Protein AF-A0A847TAH7-F1 (afdb_monomer_lite)

Foldseek 3Di:
DPLAAPVVLLVVLVVLLVVLQVVLVVLLVVLQVLLVVDDPVLQVVLQVVVQCLQQPQVCCLQPNPDHDDLVVSLVVLVVSSSNNHALQPHDLAQPDGGHLLNLLQSLQVDPDLVVNVSSLVVSSSNVSRVHLQQRRFHDDDPGTDGNLLLLLLQLQQAQDDDSRHRPDPSSNVSSLSSNSNPDAAPVVCVVRHDDDQSLLSSPLSNLVVNYDCPVVVSVSSSSLSNCQLSQGANADPPCCVPPSHHLLSVLVSCLVVLDLNSCSSRFGADDPSRVSNVVSVLVVLADPSLVSNLVSLVPDPSSLQSLLVNQQPEHGPSLVSCLVHPVVVLLVCQLVQSLSNCNSCLRYPLASQQCRADPVRDGSLRSNVPDPRGDPVSNVSNVVSPNDHPPDDD

Sequence (394 aa):
MKKNFPIATLISARQELEASQRTLKSDKAAWTAVRKTLNDATRKVLDEQVNLLFARDICAYFWSAQKPDLDQVMMSLRQLYQQGASARSLNNYELGEFNLAMVVKSMMDIEDRQVLALTLELVQLTIIADADVYSQKAYMGNGGSVCLELACVGLGWGLREGDTCATTQEQYMACYQVFLWLIEKPEVMAAKYHNLDPFALFFGLHATGYGNYEVVAPIHDKVTCTMISLGFLPFSTSYPESEWSDMGSVSSFLGRTKDEKWINLLFPNEHPLLMRYLQAWEKAMIPAPLNILLNNFSASNTGRKIFKASFSPGPHWLIAGMIRHIPGMLFSLVTRNEKQLLAPFLKNYKRQLSILQNEKGQSLLQYAQHTRGVKADTIQLLREANIPFPAYGQ

Radius of gyration: 25.98 Å; chains: 1; bounding box: 60×45×81 Å

pLDDT: mean 90.03, std 9.84, range [33.5, 98.38]

Structure (mmCIF, N/CA/C/O backbone):
data_AF-A0A847TAH7-F1
#
_entry.id   AF-A0A847TAH7-F1
#
loop_
_atom_site.group_PDB
_atom_site.id
_atom_site.type_symbol
_atom_site.label_atom_id
_atom_site.label_alt_id
_atom_site.label_comp_id
_atom_site.label_asym_id
_atom_site.label_entity_id
_atom_site.label_seq_id
_atom_site.pdbx_PDB_ins_code
_atom_site.Cartn_x
_atom_site.Cartn_y
_atom_site.Cartn_z
_atom_site.occupancy
_atom_site.B_iso_or_equiv
_atom_site.auth_seq_id
_atom_site.auth_comp_id
_atom_site.auth_asym_id
_atom_site.auth_atom_id
_atom_site.pdbx_PDB_model_num
ATOM 1 N N . MET A 1 1 ? -28.282 -5.687 5.709 1.00 37.34 1 MET A N 1
ATOM 2 C CA . MET A 1 1 ? -27.269 -6.628 5.172 1.00 37.34 1 MET A CA 1
ATOM 3 C C . MET A 1 1 ? -26.093 -6.669 6.133 1.00 37.34 1 MET A C 1
ATOM 5 O O . MET A 1 1 ? -25.649 -5.600 6.530 1.00 37.34 1 MET A O 1
ATOM 9 N N . LYS A 1 2 ? -25.605 -7.852 6.537 1.00 44.84 2 LYS A N 1
ATOM 10 C CA . LYS A 1 2 ? -24.320 -7.960 7.252 1.00 44.84 2 LYS A CA 1
ATOM 11 C C . LYS A 1 2 ? -23.227 -7.477 6.293 1.00 44.84 2 LYS A C 1
ATOM 13 O O . LYS A 1 2 ? -22.981 -8.141 5.290 1.00 44.84 2 LYS A O 1
ATOM 18 N N . LYS A 1 3 ? -22.649 -6.299 6.539 1.00 58.53 3 LYS A N 1
ATOM 19 C CA . LYS A 1 3 ? -21.512 -5.799 5.759 1.00 58.53 3 LYS A CA 1
ATOM 20 C C . LYS A 1 3 ? -20.280 -6.596 6.195 1.00 58.53 3 LYS A C 1
ATOM 22 O O . LYS A 1 3 ? -19.676 -6.293 7.211 1.00 58.53 3 LYS A O 1
ATOM 27 N N . ASN A 1 4 ? -19.988 -7.680 5.485 1.00 79.81 4 ASN A N 1
ATOM 28 C CA . ASN A 1 4 ? -18.802 -8.501 5.718 1.00 79.81 4 ASN A CA 1
ATOM 29 C C . ASN A 1 4 ? -17.626 -7.964 4.890 1.00 79.81 4 ASN A C 1
ATOM 31 O O . ASN A 1 4 ? -17.831 -7.275 3.891 1.00 79.81 4 ASN A O 1
ATOM 35 N N . PHE A 1 5 ? -16.404 -8.318 5.286 1.00 89.06 5 PHE A N 1
ATOM 36 C CA . PHE A 1 5 ? -15.198 -8.055 4.503 1.00 89.06 5 PHE A CA 1
ATOM 37 C C . PHE A 1 5 ? -15.350 -8.568 3.048 1.00 89.06 5 PHE A C 1
ATOM 39 O O . PHE A 1 5 ? -15.899 -9.661 2.851 1.00 89.06 5 PHE A O 1
ATOM 46 N N . PRO A 1 6 ? -14.879 -7.829 2.022 1.00 92.31 6 PRO A N 1
ATOM 47 C CA . PRO A 1 6 ? -15.105 -8.163 0.615 1.00 92.31 6 PRO A CA 1
ATOM 48 C C . PRO A 1 6 ? -14.183 -9.296 0.125 1.00 92.31 6 PRO A C 1
ATOM 50 O O . PRO A 1 6 ? -13.215 -9.079 -0.602 1.00 92.31 6 PRO A O 1
ATOM 53 N N . ILE A 1 7 ? -14.502 -10.540 0.497 1.00 94.25 7 ILE A N 1
ATOM 54 C CA . ILE A 1 7 ? -13.696 -11.728 0.156 1.00 94.25 7 ILE A CA 1
ATOM 55 C C . ILE A 1 7 ? -13.512 -11.906 -1.359 1.00 94.25 7 ILE A C 1
ATOM 57 O O . ILE A 1 7 ? -12.423 -12.268 -1.797 1.00 94.25 7 ILE A O 1
ATOM 61 N N . ALA A 1 8 ? -14.532 -11.617 -2.171 1.00 94.38 8 ALA A N 1
ATOM 62 C CA . ALA A 1 8 ? -14.416 -11.707 -3.628 1.00 94.38 8 ALA A CA 1
ATOM 63 C C . ALA A 1 8 ? -13.366 -10.724 -4.182 1.00 94.38 8 ALA A C 1
ATOM 65 O O . ALA A 1 8 ? -12.511 -11.119 -4.974 1.00 94.38 8 ALA A O 1
ATOM 66 N N . THR A 1 9 ? -13.373 -9.473 -3.706 1.00 95.25 9 THR A N 1
ATOM 67 C CA . THR A 1 9 ? -12.377 -8.458 -4.083 1.00 95.25 9 THR A CA 1
ATOM 68 C C . THR A 1 9 ? -10.976 -8.863 -3.636 1.00 95.25 9 THR A C 1
ATOM 70 O O . THR A 1 9 ? -10.032 -8.710 -4.404 1.00 95.25 9 THR A O 1
ATOM 73 N N . LEU A 1 10 ? -10.835 -9.444 -2.440 1.00 96.50 10 LEU A N 1
ATOM 74 C CA . LEU A 1 10 ? -9.561 -9.979 -1.949 1.00 96.50 10 LEU A CA 1
ATOM 75 C C . LEU A 1 10 ? -8.995 -11.071 -2.856 1.00 96.50 10 LEU A C 1
ATOM 77 O O . LEU A 1 10 ? -7.807 -11.049 -3.169 1.00 96.50 10 LEU A O 1
ATOM 81 N N . ILE A 1 11 ? -9.835 -12.017 -3.277 1.00 97.19 11 ILE A N 1
ATOM 82 C CA . ILE A 1 11 ? -9.421 -13.101 -4.173 1.00 97.19 11 ILE A CA 1
ATOM 83 C C . ILE A 1 11 ? -8.990 -12.530 -5.529 1.00 97.19 11 ILE A C 1
ATOM 85 O O . ILE A 1 11 ? -7.901 -12.866 -5.989 1.00 97.19 11 ILE A O 1
ATOM 89 N N . SER A 1 12 ? -9.788 -11.633 -6.121 1.00 97.38 12 SER A N 1
ATOM 90 C CA . SER A 1 12 ? -9.458 -10.973 -7.396 1.00 97.38 12 SER A CA 1
ATOM 91 C C . SER A 1 12 ? -8.136 -10.212 -7.310 1.00 97.38 12 SER A C 1
ATOM 93 O O . SER A 1 12 ? -7.239 -10.435 -8.116 1.00 97.38 12 SER A O 1
ATOM 95 N N . ALA A 1 13 ? -7.973 -9.373 -6.283 1.00 97.19 13 ALA A N 1
ATOM 96 C CA . ALA A 1 13 ? -6.769 -8.575 -6.073 1.00 97.19 13 ALA A CA 1
ATOM 97 C C . ALA A 1 13 ? -5.516 -9.453 -5.921 1.00 97.19 13 ALA A C 1
ATOM 99 O O . ALA A 1 13 ? -4.467 -9.162 -6.494 1.00 97.19 13 ALA A O 1
ATOM 100 N N . ARG A 1 14 ? -5.634 -10.574 -5.199 1.00 96.75 14 ARG A N 1
ATOM 101 C CA . ARG A 1 14 ? -4.544 -11.541 -5.050 1.00 96.75 14 ARG A CA 1
ATOM 102 C C . ARG A 1 14 ? -4.190 -12.222 -6.374 1.00 96.75 14 ARG A C 1
ATOM 104 O O . ARG A 1 14 ? -3.009 -12.378 -6.667 1.00 96.75 14 ARG A O 1
ATOM 111 N N . GLN A 1 15 ? -5.184 -12.630 -7.160 1.00 97.75 15 GLN A N 1
ATOM 112 C CA . GLN A 1 15 ? -4.960 -13.254 -8.467 1.00 97.75 15 GLN A CA 1
ATOM 113 C C . GLN A 1 15 ? -4.294 -12.285 -9.449 1.00 97.75 15 GLN A C 1
ATOM 115 O O . GLN A 1 15 ? -3.354 -12.674 -10.137 1.00 97.75 15 GLN A O 1
ATOM 120 N N . GLU A 1 16 ? -4.736 -11.026 -9.474 1.00 97.62 16 GLU A N 1
ATOM 121 C CA . GLU A 1 16 ? -4.141 -9.961 -10.290 1.00 97.62 16 GLU A CA 1
ATOM 122 C C . GLU A 1 16 ? -2.678 -9.710 -9.899 1.00 97.62 16 GLU A C 1
ATOM 124 O O . GLU A 1 16 ? -1.810 -9.675 -10.771 1.00 97.62 16 GLU A O 1
ATOM 129 N N . LEU A 1 17 ? -2.377 -9.626 -8.597 1.00 97.88 17 LEU A N 1
ATOM 130 C CA . LEU A 1 17 ? -1.002 -9.506 -8.109 1.00 97.88 17 LEU A CA 1
ATOM 131 C C . LEU A 1 17 ? -0.140 -10.706 -8.529 1.00 97.88 17 LEU A C 1
ATOM 133 O O . LEU A 1 17 ? 0.946 -10.532 -9.081 1.00 97.88 17 LEU A O 1
ATOM 137 N N . GLU A 1 18 ? -0.614 -11.928 -8.272 1.00 97.50 18 GLU A N 1
ATOM 138 C CA . GLU A 1 18 ? 0.124 -13.153 -8.590 1.00 97.50 18 GLU A CA 1
ATOM 139 C C . GLU A 1 18 ? 0.385 -13.285 -10.098 1.00 97.50 18 GLU A C 1
ATOM 141 O O . GLU A 1 18 ? 1.480 -13.693 -10.491 1.00 97.50 18 GLU A O 1
ATOM 146 N N . ALA A 1 19 ? -0.589 -12.926 -10.939 1.00 97.81 19 ALA A N 1
ATOM 147 C CA . ALA A 1 19 ? -0.448 -12.932 -12.391 1.00 97.81 19 ALA A CA 1
ATOM 148 C C . ALA A 1 19 ? 0.591 -11.902 -12.855 1.00 97.81 19 ALA A C 1
ATOM 150 O O . ALA A 1 19 ? 1.558 -12.277 -13.521 1.00 97.81 19 ALA A O 1
ATOM 151 N N . SER A 1 20 ? 0.452 -10.640 -12.434 1.00 96.75 20 SER A N 1
ATOM 152 C CA . SER A 1 20 ? 1.376 -9.558 -12.796 1.00 96.75 20 SER A CA 1
ATOM 153 C C . SER A 1 20 ? 2.815 -9.866 -12.382 1.00 96.75 20 SER A C 1
ATOM 155 O O . SER A 1 20 ? 3.739 -9.739 -13.186 1.00 96.75 20 SER A O 1
ATOM 157 N N . GLN A 1 21 ? 3.023 -10.353 -11.156 1.00 96.56 21 GLN A N 1
ATOM 158 C CA . GLN A 1 21 ? 4.358 -10.702 -10.671 1.00 96.56 21 GLN A CA 1
ATOM 159 C C . GLN A 1 21 ? 4.944 -11.933 -11.358 1.00 96.56 21 GLN A C 1
ATOM 161 O O . GLN A 1 21 ? 6.162 -12.016 -11.520 1.00 96.56 21 GLN A O 1
ATOM 166 N N . ARG A 1 22 ? 4.117 -12.914 -11.739 1.00 97.31 22 ARG A N 1
ATOM 167 C CA . ARG A 1 22 ? 4.587 -14.107 -12.454 1.00 97.31 22 ARG A CA 1
ATOM 168 C C . ARG A 1 22 ? 5.104 -13.741 -13.838 1.00 97.31 22 ARG A C 1
ATOM 170 O O . ARG A 1 22 ? 6.200 -14.176 -14.182 1.00 97.31 22 ARG A O 1
ATOM 177 N N . THR A 1 23 ? 4.351 -12.934 -14.583 1.00 96.00 23 THR A N 1
ATOM 178 C CA . THR A 1 23 ? 4.766 -12.441 -15.903 1.00 96.00 23 THR A CA 1
ATOM 179 C C . THR A 1 23 ? 6.077 -11.670 -15.790 1.00 96.00 23 THR A C 1
ATOM 181 O O . THR A 1 23 ? 7.069 -12.059 -16.398 1.00 96.00 23 THR A O 1
ATOM 184 N N . LEU A 1 24 ? 6.139 -10.688 -14.884 1.00 95.69 24 LEU A N 1
ATOM 185 C CA . LEU A 1 24 ? 7.338 -9.878 -14.670 1.00 95.69 24 LEU A CA 1
ATOM 186 C C . LEU A 1 24 ? 8.572 -10.724 -14.304 1.00 95.69 24 LEU A C 1
ATOM 188 O O . LEU A 1 24 ? 9.665 -10.499 -14.818 1.00 95.69 24 LEU A O 1
ATOM 192 N N . LYS A 1 25 ? 8.410 -11.728 -13.429 1.00 96.19 25 LYS A N 1
ATOM 193 C CA . LYS A 1 25 ? 9.497 -12.647 -13.046 1.00 96.19 25 LYS A CA 1
ATOM 194 C C . LYS A 1 25 ? 9.959 -13.519 -14.210 1.00 96.19 25 LYS A C 1
ATOM 196 O O . LYS A 1 25 ? 11.157 -13.768 -14.318 1.00 96.19 25 LYS A O 1
ATOM 201 N N . SER A 1 26 ? 9.032 -13.985 -15.047 1.00 96.81 26 SER A N 1
ATOM 202 C CA . SER A 1 26 ? 9.343 -14.776 -16.241 1.00 96.81 26 SER A CA 1
ATOM 203 C C . SER A 1 26 ? 10.192 -13.967 -17.221 1.00 96.81 26 SER A C 1
ATOM 205 O O . SER A 1 26 ? 11.277 -14.407 -17.604 1.00 96.81 26 SER A O 1
ATOM 207 N N . ASP A 1 27 ? 9.754 -12.753 -17.548 1.00 95.81 27 ASP A N 1
ATOM 208 C CA . ASP A 1 27 ? 10.451 -11.886 -18.502 1.00 95.81 27 ASP A CA 1
ATOM 209 C C . ASP A 1 27 ? 11.818 -11.456 -17.963 1.00 95.81 27 ASP A C 1
ATOM 211 O O . ASP A 1 27 ? 12.835 -11.553 -18.654 1.00 95.81 27 ASP A O 1
ATOM 215 N N . LYS A 1 28 ? 11.878 -11.089 -16.674 1.00 96.25 28 LYS A N 1
ATOM 216 C CA . LYS A 1 28 ? 13.135 -10.730 -16.009 1.00 96.25 28 LYS A CA 1
ATOM 217 C C . LYS A 1 28 ? 14.125 -11.891 -16.022 1.00 96.25 28 LYS A C 1
ATOM 219 O O . LYS A 1 28 ? 15.317 -11.681 -16.251 1.00 96.25 28 LYS A O 1
ATOM 224 N N . ALA A 1 29 ? 13.658 -13.121 -15.800 1.00 96.56 29 ALA A N 1
ATOM 225 C CA . ALA A 1 29 ? 14.510 -14.305 -15.861 1.00 96.56 29 ALA A CA 1
ATOM 226 C C . ALA A 1 29 ? 15.054 -14.548 -17.277 1.00 96.56 29 ALA A C 1
ATOM 228 O O . ALA A 1 29 ? 16.241 -14.852 -17.417 1.00 96.56 29 ALA A O 1
ATOM 229 N N . ALA A 1 30 ? 14.227 -14.360 -18.311 1.00 95.69 30 ALA A N 1
ATOM 230 C CA . ALA A 1 30 ? 14.639 -14.500 -19.705 1.00 95.69 30 ALA A CA 1
ATOM 231 C C . ALA A 1 30 ? 15.738 -13.491 -20.078 1.00 95.69 30 ALA A C 1
ATOM 233 O O . ALA A 1 30 ? 16.786 -13.878 -20.594 1.00 95.69 30 ALA A O 1
ATOM 234 N N . TRP A 1 31 ? 15.562 -12.212 -19.743 1.00 95.31 31 TRP A N 1
ATOM 235 C CA . TRP A 1 31 ? 16.561 -11.178 -20.047 1.00 95.31 31 TRP A CA 1
ATOM 236 C C . TRP A 1 31 ? 17.831 -11.338 -19.214 1.00 95.31 31 TRP A C 1
ATOM 238 O O . TRP A 1 31 ? 18.944 -11.191 -19.722 1.00 95.31 31 TRP A O 1
ATOM 248 N N . THR A 1 32 ? 17.689 -11.744 -17.951 1.00 95.56 32 THR A N 1
ATOM 249 C CA . THR A 1 32 ? 18.838 -12.092 -17.105 1.00 95.56 32 THR A CA 1
ATOM 250 C C . THR A 1 32 ? 19.640 -13.250 -17.706 1.00 95.56 32 THR A C 1
ATOM 252 O O . THR A 1 32 ? 20.868 -13.255 -17.613 1.00 95.56 32 THR A O 1
ATOM 255 N N . ALA A 1 33 ? 18.982 -14.234 -18.328 1.00 96.56 33 ALA A N 1
ATOM 256 C CA . ALA A 1 33 ? 19.661 -15.339 -18.998 1.00 96.56 33 ALA A CA 1
ATOM 257 C C . ALA A 1 33 ? 20.471 -14.864 -20.214 1.00 96.56 33 ALA A C 1
ATOM 259 O O . ALA A 1 33 ? 21.631 -15.253 -20.333 1.00 96.56 33 ALA A O 1
ATOM 260 N N . VAL A 1 34 ? 19.920 -13.972 -21.047 1.00 96.94 34 VAL A N 1
ATOM 261 C CA . VAL A 1 34 ? 20.658 -13.348 -22.165 1.00 96.94 34 VAL A CA 1
ATOM 262 C C . VAL A 1 34 ? 21.862 -12.566 -21.645 1.00 96.94 34 VAL A C 1
ATOM 264 O O . VAL A 1 34 ? 22.990 -12.789 -22.070 1.00 96.94 34 VAL A O 1
ATOM 267 N N . ARG A 1 35 ? 21.672 -11.708 -20.639 1.00 96.38 35 ARG A N 1
ATOM 268 C CA . ARG A 1 35 ? 22.772 -10.931 -20.049 1.00 96.38 35 ARG A CA 1
ATOM 269 C C . ARG A 1 35 ? 23.911 -11.816 -19.530 1.00 96.38 35 ARG A C 1
ATOM 271 O O . ARG A 1 35 ? 25.085 -11.446 -19.631 1.00 96.38 35 ARG A O 1
ATOM 278 N N . LYS A 1 36 ? 23.593 -12.998 -18.988 1.00 96.81 36 LYS A N 1
ATOM 279 C CA . LYS A 1 36 ? 24.587 -13.965 -18.496 1.00 96.81 36 LYS A CA 1
ATOM 280 C C . LYS A 1 36 ? 25.495 -14.525 -19.595 1.00 96.81 36 LYS A C 1
ATOM 282 O O . LYS A 1 36 ? 26.608 -14.918 -19.261 1.00 96.81 36 LYS A O 1
ATOM 287 N N . THR A 1 37 ? 25.088 -14.511 -20.867 1.00 97.44 37 THR A N 1
ATOM 288 C CA . THR A 1 37 ? 25.928 -14.980 -21.986 1.00 97.44 37 THR A CA 1
ATOM 289 C C . THR A 1 37 ? 26.936 -13.936 -22.471 1.00 97.44 37 THR A C 1
ATOM 291 O O . THR A 1 37 ? 27.829 -14.266 -23.246 1.00 97.44 37 THR A O 1
ATOM 294 N N . LEU A 1 38 ? 26.800 -12.678 -22.045 1.00 97.31 38 LEU A N 1
ATOM 295 C CA . LEU A 1 38 ? 27.678 -11.578 -22.443 1.00 97.31 38 LEU A CA 1
ATOM 296 C C . LEU A 1 38 ? 28.916 -11.489 -21.547 1.00 97.31 38 LEU A C 1
ATOM 298 O O . LEU A 1 38 ? 28.844 -11.770 -20.350 1.00 97.31 38 LEU A O 1
ATOM 302 N N . ASN A 1 39 ? 30.030 -11.015 -22.109 1.00 97.50 39 ASN A N 1
ATOM 303 C CA . ASN A 1 39 ? 31.195 -10.606 -21.324 1.00 97.50 39 ASN A CA 1
ATOM 304 C C . ASN A 1 39 ? 30.978 -9.217 -20.684 1.00 97.50 39 ASN A C 1
ATOM 306 O O . ASN A 1 39 ? 30.092 -8.459 -21.087 1.00 97.50 39 ASN A O 1
ATOM 310 N N . ASP A 1 40 ? 31.806 -8.868 -19.700 1.00 96.75 40 ASP A N 1
ATOM 311 C CA . ASP A 1 40 ? 31.628 -7.635 -18.921 1.00 96.75 40 ASP A CA 1
ATOM 312 C C . ASP A 1 40 ? 31.838 -6.350 -19.733 1.00 96.75 40 ASP A C 1
ATOM 314 O O . ASP A 1 40 ? 31.156 -5.355 -19.487 1.00 96.75 40 ASP A O 1
ATOM 318 N N . ALA A 1 41 ? 32.721 -6.364 -20.737 1.00 97.56 41 ALA A N 1
ATOM 319 C CA . ALA A 1 41 ? 32.942 -5.206 -21.602 1.00 97.56 41 ALA A CA 1
ATOM 320 C C . ALA A 1 41 ? 31.691 -4.888 -22.436 1.00 97.56 41 ALA A C 1
ATOM 322 O O . ALA A 1 41 ? 31.255 -3.739 -22.485 1.00 97.56 41 ALA A O 1
ATOM 323 N N . THR A 1 42 ? 31.068 -5.910 -23.032 1.00 97.69 42 THR A N 1
ATOM 324 C CA . THR A 1 42 ? 29.814 -5.767 -23.782 1.00 97.69 42 THR A CA 1
ATOM 325 C C . THR A 1 42 ? 28.676 -5.307 -22.875 1.00 97.69 42 THR A C 1
ATOM 327 O O . THR A 1 42 ? 27.949 -4.391 -23.250 1.00 97.69 42 THR A O 1
ATOM 330 N N . ARG A 1 43 ? 28.551 -5.875 -21.665 1.00 97.50 43 ARG A N 1
ATOM 331 C CA . ARG A 1 43 ? 27.546 -5.431 -20.682 1.00 97.50 43 ARG A CA 1
ATOM 332 C C . ARG A 1 43 ? 27.682 -3.943 -20.378 1.00 97.50 43 ARG A C 1
ATOM 334 O O . ARG A 1 43 ? 26.697 -3.225 -20.460 1.00 97.50 43 ARG A O 1
ATOM 341 N N . LYS A 1 44 ? 28.902 -3.478 -20.094 1.00 97.25 44 LYS A N 1
ATOM 342 C CA . LYS A 1 44 ? 29.159 -2.072 -19.763 1.00 97.25 44 LYS A CA 1
ATOM 343 C C . LYS A 1 44 ? 28.776 -1.125 -20.903 1.00 97.25 44 LYS A C 1
ATOM 345 O O . LYS A 1 44 ? 28.191 -0.084 -20.640 1.00 97.25 44 LYS A O 1
ATOM 350 N N . VAL A 1 45 ? 29.082 -1.480 -22.153 1.00 98.06 45 VAL A N 1
ATOM 351 C CA . VAL A 1 45 ? 28.712 -0.660 -23.322 1.00 98.06 45 VAL A CA 1
ATOM 352 C C . VAL A 1 45 ? 27.194 -0.577 -23.486 1.00 98.06 45 VAL A C 1
ATOM 354 O O . VAL A 1 45 ? 26.669 0.504 -23.729 1.00 98.06 45 VAL A O 1
ATOM 357 N N . LEU A 1 46 ? 26.491 -1.700 -23.341 1.00 98.06 46 LEU A N 1
ATOM 358 C CA . LEU A 1 46 ? 25.033 -1.741 -23.454 1.00 98.06 46 LEU A CA 1
ATOM 359 C C . LEU A 1 46 ? 24.343 -0.952 -22.331 1.00 98.06 46 LEU A C 1
ATOM 361 O O . LEU A 1 46 ? 23.413 -0.196 -22.597 1.00 98.06 46 LEU A O 1
ATOM 365 N N . ASP A 1 47 ? 24.817 -1.093 -21.092 1.00 97.75 47 ASP A N 1
ATOM 366 C CA . ASP A 1 47 ? 24.296 -0.350 -19.938 1.00 97.75 47 ASP A CA 1
ATOM 367 C C . ASP A 1 47 ? 24.529 1.165 -20.106 1.00 97.75 47 ASP A C 1
ATOM 369 O O . ASP A 1 47 ? 23.634 1.965 -19.847 1.00 97.75 47 ASP A O 1
ATOM 373 N N . GLU A 1 48 ? 25.695 1.568 -20.624 1.00 97.56 48 GLU A N 1
ATOM 374 C CA . GLU A 1 48 ? 25.997 2.973 -20.925 1.00 97.56 48 GLU A CA 1
ATOM 375 C C . GLU A 1 48 ? 25.070 3.541 -22.008 1.00 97.56 48 GLU A C 1
ATOM 377 O O . GLU A 1 48 ? 24.597 4.669 -21.897 1.00 97.56 48 GLU A O 1
ATOM 382 N N . GLN A 1 49 ? 24.744 2.755 -23.038 1.00 97.81 49 GLN A N 1
ATOM 383 C CA . GLN A 1 49 ? 23.776 3.168 -24.058 1.00 97.81 49 GLN A CA 1
ATOM 384 C C . GLN A 1 49 ? 22.375 3.375 -23.469 1.00 97.81 49 GLN A C 1
ATOM 386 O O . GLN A 1 49 ? 21.689 4.316 -23.863 1.00 97.81 49 GLN A O 1
ATOM 391 N N . VAL A 1 50 ? 21.966 2.549 -22.499 1.00 97.69 50 VAL A N 1
ATOM 392 C CA . VAL A 1 50 ? 20.710 2.750 -21.757 1.00 97.69 50 VAL A CA 1
ATOM 393 C C . VAL A 1 50 ? 20.770 4.031 -20.924 1.00 97.69 50 VAL A C 1
ATOM 395 O O . VAL A 1 50 ? 19.831 4.824 -20.989 1.00 97.69 50 VAL A O 1
ATOM 398 N N . ASN A 1 51 ? 21.864 4.274 -20.193 1.00 96.94 51 ASN A N 1
ATOM 399 C CA . ASN A 1 51 ? 22.044 5.502 -19.411 1.00 96.94 51 ASN A CA 1
ATOM 400 C C . ASN A 1 51 ? 21.957 6.751 -20.303 1.00 96.94 51 ASN A C 1
ATOM 402 O O . ASN A 1 51 ? 21.219 7.683 -19.989 1.00 96.94 51 ASN A O 1
ATOM 406 N N . LEU A 1 52 ? 22.642 6.748 -21.451 1.00 96.06 52 LEU A N 1
ATOM 407 C CA . LEU A 1 52 ? 22.611 7.848 -22.418 1.00 96.06 52 LEU A CA 1
ATOM 408 C C . LEU A 1 52 ? 21.212 8.067 -23.004 1.00 96.06 52 LEU A C 1
ATOM 410 O O . LEU A 1 52 ? 20.787 9.214 -23.147 1.00 96.06 52 LEU A O 1
ATOM 414 N N . LEU A 1 53 ? 20.482 6.992 -23.320 1.00 96.44 53 LEU A N 1
ATOM 415 C CA . LEU A 1 53 ? 19.108 7.089 -23.819 1.00 96.44 53 LEU A CA 1
ATOM 416 C C . LEU A 1 53 ? 18.181 7.728 -22.773 1.00 96.44 53 LEU A C 1
ATOM 418 O O . LEU A 1 53 ? 17.360 8.580 -23.116 1.00 96.44 53 LEU A O 1
ATOM 422 N N . PHE A 1 54 ? 18.344 7.366 -21.496 1.00 97.00 54 PHE A N 1
ATOM 423 C CA . PHE A 1 54 ? 17.610 7.973 -20.386 1.00 97.00 54 PHE A CA 1
ATOM 424 C C . PHE A 1 54 ? 17.964 9.451 -20.200 1.00 97.00 54 PHE A C 1
ATOM 426 O O . PHE A 1 54 ? 17.075 10.303 -20.204 1.00 97.00 54 PHE A O 1
ATOM 433 N N . ALA A 1 55 ? 19.256 9.759 -20.080 1.00 93.50 55 ALA A N 1
ATOM 434 C CA . ALA A 1 55 ? 19.750 11.101 -19.799 1.00 93.50 55 ALA A CA 1
ATOM 435 C C . ALA A 1 55 ? 19.473 12.096 -20.936 1.00 93.50 55 ALA A C 1
ATOM 437 O O . ALA A 1 55 ? 19.251 13.277 -20.670 1.00 93.50 55 ALA A O 1
ATOM 438 N N . ARG A 1 56 ? 19.468 11.633 -22.193 1.00 93.00 56 ARG A N 1
ATOM 439 C CA . ARG A 1 56 ? 19.259 12.485 -23.367 1.00 93.00 56 ARG A CA 1
ATOM 440 C C . ARG A 1 56 ? 17.819 12.455 -23.859 1.00 93.00 56 ARG A C 1
ATOM 442 O O . ARG A 1 56 ? 17.152 13.482 -23.835 1.00 93.00 56 ARG A O 1
ATOM 449 N N . ASP A 1 57 ? 17.348 11.303 -24.328 1.00 94.88 57 ASP A N 1
ATOM 450 C CA . ASP A 1 57 ? 16.131 11.237 -25.141 1.00 94.88 57 ASP A CA 1
ATOM 451 C C . ASP A 1 57 ? 14.870 11.132 -24.275 1.00 94.88 57 ASP A C 1
ATOM 453 O O . ASP A 1 57 ? 13.914 11.878 -24.484 1.00 94.88 57 ASP A O 1
ATOM 457 N N . ILE A 1 58 ? 14.880 10.270 -23.253 1.00 95.50 58 ILE A N 1
ATOM 458 C CA . ILE A 1 58 ? 13.743 10.137 -22.327 1.00 95.50 58 ILE A CA 1
ATOM 459 C C . ILE A 1 58 ? 13.613 11.405 -21.471 1.00 95.50 58 ILE A C 1
ATOM 461 O O . ILE A 1 58 ? 12.519 11.948 -21.339 1.00 95.50 58 ILE A O 1
ATOM 465 N N . CYS A 1 59 ? 14.724 11.928 -20.945 1.00 93.88 59 CYS A N 1
ATOM 466 C CA . CYS A 1 59 ? 14.745 13.204 -20.230 1.00 93.88 59 CYS A CA 1
ATOM 467 C C . CYS A 1 59 ? 14.174 14.347 -21.086 1.00 93.88 59 CYS A C 1
ATOM 469 O O . CYS A 1 59 ? 13.267 15.059 -20.651 1.00 93.88 59 CYS A O 1
ATOM 471 N N . ALA A 1 60 ? 14.648 14.497 -22.331 1.00 93.12 60 ALA A N 1
ATOM 472 C CA . ALA A 1 60 ? 14.151 15.533 -23.231 1.00 93.12 60 ALA A CA 1
ATOM 473 C C . ALA A 1 60 ? 12.658 15.370 -23.536 1.00 93.12 60 ALA A C 1
ATOM 475 O O . ALA A 1 60 ? 11.939 16.365 -23.593 1.00 93.12 60 ALA A O 1
ATOM 476 N N . TYR A 1 61 ? 12.165 14.136 -23.667 1.00 93.94 61 TYR A N 1
ATOM 477 C CA . TYR A 1 61 ? 10.743 13.885 -23.882 1.00 93.94 61 TYR A CA 1
ATOM 478 C C . TYR A 1 61 ? 9.858 14.482 -22.775 1.00 93.94 61 TYR A C 1
ATOM 480 O O . TYR A 1 61 ? 8.820 15.086 -23.067 1.00 93.94 61 TYR A O 1
ATOM 488 N N . PHE A 1 62 ? 10.275 14.342 -21.514 1.00 91.25 62 PHE A N 1
ATOM 489 C CA . PHE A 1 62 ? 9.502 14.823 -20.369 1.00 91.25 62 PHE A CA 1
ATOM 490 C C . PHE A 1 62 ? 9.772 16.286 -20.012 1.00 91.25 62 PHE A C 1
ATOM 492 O O . PHE A 1 62 ? 8.850 16.972 -19.576 1.00 91.25 62 PHE A O 1
ATOM 499 N N . TRP A 1 63 ? 11.000 16.782 -20.188 1.00 89.12 63 TRP A N 1
ATOM 500 C CA . TRP A 1 63 ? 11.416 18.089 -19.654 1.00 89.12 63 TRP A CA 1
ATOM 501 C C . TRP A 1 63 ? 11.758 19.144 -20.710 1.00 89.12 63 TRP A C 1
ATOM 503 O O . TRP A 1 63 ? 12.003 20.296 -20.354 1.00 89.12 63 TRP A O 1
ATOM 513 N N . SER A 1 64 ? 11.783 18.798 -22.000 1.00 88.56 64 SER A N 1
ATOM 514 C CA . SER A 1 64 ? 12.103 19.749 -23.074 1.00 88.56 64 SER A CA 1
ATOM 515 C C . SER A 1 64 ? 10.886 20.127 -23.916 1.00 88.56 64 SER A C 1
ATOM 517 O O . SER A 1 64 ? 9.954 19.349 -24.108 1.00 88.56 64 SER A O 1
ATOM 519 N N . ALA A 1 65 ? 10.918 21.342 -24.473 1.00 86.19 65 ALA A N 1
ATOM 520 C CA . ALA A 1 65 ? 9.897 21.818 -25.408 1.00 86.19 65 ALA A CA 1
ATOM 521 C C . ALA A 1 65 ? 9.915 21.038 -26.735 1.00 86.19 65 ALA A C 1
ATOM 523 O O . ALA A 1 65 ? 8.871 20.797 -27.336 1.00 86.19 65 ALA A O 1
ATOM 524 N N . GLN A 1 66 ? 11.105 20.633 -27.190 1.00 88.00 66 GLN A N 1
ATOM 525 C CA . GLN A 1 66 ? 11.271 19.743 -28.335 1.00 88.00 66 GLN A CA 1
ATOM 526 C C . GLN A 1 66 ? 11.314 18.303 -27.835 1.00 88.00 66 GLN A C 1
ATOM 528 O O . GLN A 1 66 ? 12.294 17.887 -27.218 1.00 88.00 66 GLN A O 1
ATOM 533 N N . LYS A 1 67 ? 10.238 17.561 -28.096 1.00 91.12 67 LYS A N 1
ATOM 534 C CA . LYS A 1 67 ? 10.100 16.169 -27.672 1.00 91.12 67 LYS A CA 1
ATOM 535 C C . LYS A 1 67 ? 10.625 15.230 -28.763 1.00 91.12 67 LYS A C 1
ATOM 537 O O . LYS A 1 67 ? 10.169 15.344 -29.903 1.00 91.12 67 LYS A O 1
ATOM 542 N N . PRO A 1 68 ? 11.553 14.311 -28.444 1.00 91.75 68 PRO A N 1
ATOM 543 C CA . PRO A 1 68 ? 11.910 13.215 -29.339 1.00 91.75 68 PRO A CA 1
ATOM 544 C C . PRO A 1 68 ? 10.702 12.325 -29.657 1.00 91.75 68 PRO A C 1
ATOM 546 O O . PRO A 1 68 ? 9.718 12.311 -28.915 1.00 91.75 68 PRO A O 1
ATOM 549 N N . ASP A 1 69 ? 10.793 11.550 -30.736 1.00 92.88 69 ASP A N 1
ATOM 550 C CA . ASP A 1 69 ? 9.801 10.520 -31.049 1.00 92.88 69 ASP A CA 1
ATOM 551 C C . ASP A 1 69 ? 9.896 9.375 -30.026 1.00 92.88 69 ASP A C 1
ATOM 553 O O . ASP A 1 69 ? 10.856 8.596 -30.021 1.00 92.88 69 ASP A O 1
ATOM 557 N N . LEU A 1 70 ? 8.899 9.288 -29.140 1.00 92.12 70 LEU A N 1
ATOM 558 C CA . LEU A 1 70 ? 8.877 8.298 -28.067 1.00 92.12 70 LEU A CA 1
ATOM 559 C C . LEU A 1 70 ? 8.808 6.865 -28.604 1.00 92.12 70 LEU A C 1
ATOM 561 O O . LEU A 1 70 ? 9.417 5.982 -28.006 1.00 92.12 70 LEU A O 1
ATOM 565 N N . ASP A 1 71 ? 8.140 6.618 -29.732 1.00 94.00 71 ASP A N 1
ATOM 566 C CA . ASP A 1 71 ? 8.068 5.277 -30.316 1.00 94.00 71 ASP A CA 1
ATOM 567 C C . ASP A 1 71 ? 9.456 4.813 -30.776 1.00 94.00 71 ASP A C 1
ATOM 569 O O . ASP A 1 71 ? 9.867 3.680 -30.501 1.00 94.00 71 ASP A O 1
ATOM 573 N N . GLN A 1 72 ? 10.233 5.707 -31.397 1.00 95.00 72 GLN A N 1
ATOM 574 C CA . GLN A 1 72 ? 11.607 5.410 -31.811 1.00 95.00 72 GLN A CA 1
ATOM 575 C C . GLN A 1 72 ? 12.538 5.185 -30.608 1.00 95.00 72 GLN A C 1
ATOM 577 O O . GLN A 1 72 ? 13.377 4.272 -30.622 1.00 95.00 72 GLN A O 1
ATOM 582 N N . VAL A 1 73 ? 12.382 5.988 -29.551 1.00 94.88 73 VAL A N 1
ATOM 583 C CA . VAL A 1 73 ? 13.116 5.809 -28.288 1.00 94.88 73 VAL A CA 1
ATOM 584 C C . VAL A 1 73 ? 12.777 4.452 -27.668 1.00 94.88 73 VAL A C 1
ATOM 586 O O . VAL A 1 73 ? 13.681 3.693 -27.314 1.00 94.88 73 VAL A O 1
ATOM 589 N N . MET A 1 74 ? 11.494 4.088 -27.623 1.00 96.00 74 MET A N 1
ATOM 590 C CA . MET A 1 74 ? 11.024 2.802 -27.107 1.00 96.00 74 MET A CA 1
ATOM 591 C C . MET A 1 74 ? 11.537 1.618 -27.928 1.00 96.00 74 MET A C 1
ATOM 593 O O . MET A 1 74 ? 11.971 0.618 -27.356 1.00 96.00 74 MET A O 1
ATOM 597 N N . MET A 1 75 ? 11.555 1.713 -29.260 1.00 96.50 75 MET A N 1
ATOM 598 C CA . MET A 1 75 ? 12.150 0.683 -30.120 1.00 96.50 75 MET A CA 1
ATOM 599 C C . MET A 1 75 ? 13.637 0.475 -29.818 1.00 96.50 75 MET A C 1
ATOM 601 O O . MET A 1 75 ? 14.077 -0.667 -29.665 1.00 96.50 75 MET A O 1
ATOM 605 N N . SER A 1 76 ? 14.390 1.568 -29.685 1.00 96.62 76 SER A N 1
ATOM 606 C CA . SER A 1 76 ? 15.819 1.526 -29.359 1.00 96.62 76 SER A CA 1
ATOM 607 C C . SER A 1 76 ? 16.048 0.878 -27.994 1.00 96.62 76 SER A C 1
ATOM 609 O O . SER A 1 76 ? 16.899 0.001 -27.847 1.00 96.62 76 SER A O 1
ATOM 611 N N . LEU A 1 77 ? 15.231 1.239 -27.003 1.00 96.56 77 LEU A N 1
ATOM 612 C CA . LEU A 1 77 ? 15.323 0.680 -25.663 1.00 96.56 77 LEU A CA 1
ATOM 613 C C . LEU A 1 77 ? 14.994 -0.819 -25.623 1.00 96.56 77 LEU A C 1
ATOM 615 O O . LEU A 1 77 ? 15.744 -1.597 -25.030 1.00 96.56 77 LEU A O 1
ATOM 619 N N . ARG A 1 78 ? 13.920 -1.250 -26.301 1.00 96.38 78 ARG A N 1
ATOM 620 C CA . ARG A 1 78 ? 13.576 -2.676 -26.444 1.00 96.38 78 ARG A CA 1
ATOM 621 C C . ARG A 1 78 ? 14.738 -3.459 -27.049 1.00 96.38 78 ARG A C 1
ATOM 623 O O . ARG A 1 78 ? 15.068 -4.529 -26.544 1.00 96.38 78 ARG A O 1
ATOM 630 N N . GLN A 1 79 ? 15.374 -2.925 -28.093 1.00 97.00 79 GLN A N 1
ATOM 631 C CA . GLN A 1 79 ? 16.514 -3.573 -28.737 1.00 97.00 79 GLN A CA 1
ATOM 632 C C . GLN A 1 79 ? 17.700 -3.727 -27.775 1.00 97.00 79 GLN A C 1
ATOM 634 O O . GLN A 1 79 ? 18.265 -4.817 -27.683 1.00 97.00 79 GLN A O 1
ATOM 639 N N . LEU A 1 80 ? 18.050 -2.677 -27.024 1.00 97.50 80 LEU A N 1
ATOM 640 C CA . LEU A 1 80 ? 19.128 -2.731 -26.030 1.00 97.50 80 LEU A CA 1
ATOM 641 C C . LEU A 1 80 ? 18.850 -3.784 -24.952 1.00 97.50 80 LEU A C 1
ATOM 643 O O . LEU A 1 80 ? 19.709 -4.610 -24.638 1.00 97.50 80 LEU A O 1
ATOM 647 N N . TYR A 1 81 ? 17.633 -3.809 -24.412 1.00 96.69 81 TYR A N 1
ATOM 648 C CA . TYR A 1 81 ? 17.271 -4.786 -23.391 1.00 96.69 81 TYR A CA 1
ATOM 649 C C . TYR A 1 81 ? 17.217 -6.222 -23.924 1.00 96.69 81 TYR A C 1
ATOM 651 O O . TYR A 1 81 ? 17.697 -7.137 -23.255 1.00 96.69 81 TYR A O 1
ATOM 659 N N . GLN A 1 82 ? 16.739 -6.434 -25.155 1.00 95.12 82 GLN A N 1
ATOM 660 C CA . GLN A 1 82 ? 16.806 -7.738 -25.828 1.00 95.12 82 GLN A CA 1
ATOM 661 C C . GLN A 1 82 ? 18.249 -8.204 -26.062 1.00 95.12 82 GLN A C 1
ATOM 663 O O . GLN A 1 82 ? 18.509 -9.406 -26.076 1.00 95.12 82 GLN A O 1
ATOM 668 N N . GLN A 1 83 ? 19.194 -7.272 -26.201 1.00 96.81 83 GLN A N 1
ATOM 669 C CA . GLN A 1 83 ? 20.627 -7.562 -26.273 1.00 96.81 83 GLN A CA 1
ATOM 670 C C . GLN A 1 83 ? 21.269 -7.810 -24.900 1.00 96.81 83 GLN A C 1
ATOM 672 O O . GLN A 1 83 ? 22.442 -8.160 -24.855 1.00 96.81 83 GLN A O 1
ATOM 677 N N . GLY A 1 84 ? 20.530 -7.675 -23.792 1.00 96.44 84 GLY A N 1
ATOM 678 C CA . GLY A 1 84 ? 21.006 -7.929 -22.428 1.00 96.44 84 GLY A CA 1
ATOM 679 C C . GLY A 1 84 ? 21.518 -6.695 -21.672 1.00 96.44 84 GLY A C 1
ATOM 680 O O . GLY A 1 84 ? 22.195 -6.856 -20.645 1.00 96.44 84 GLY A O 1
ATOM 681 N N . ALA A 1 85 ? 21.205 -5.482 -22.145 1.00 97.56 85 ALA A N 1
ATOM 682 C CA . ALA A 1 85 ? 21.429 -4.250 -21.389 1.00 97.56 85 ALA A CA 1
ATOM 683 C C . ALA A 1 85 ? 20.648 -4.255 -20.062 1.00 97.56 85 ALA A C 1
ATOM 685 O O . ALA A 1 85 ? 19.598 -4.890 -19.945 1.00 97.56 85 ALA A O 1
ATOM 686 N N . SER A 1 86 ? 21.152 -3.539 -19.061 1.00 97.44 86 SER A N 1
ATOM 687 C CA . SER A 1 86 ? 20.519 -3.391 -17.753 1.00 97.44 86 SER A CA 1
ATOM 688 C C . SER A 1 86 ? 20.259 -1.928 -17.417 1.00 97.44 86 SER A C 1
ATOM 690 O O . SER A 1 86 ? 21.051 -1.048 -17.727 1.00 97.44 86 SER A O 1
ATOM 692 N N . ALA A 1 87 ? 19.151 -1.689 -16.721 1.00 97.31 87 ALA A N 1
ATOM 693 C CA . ALA A 1 87 ? 18.773 -0.393 -16.171 1.00 97.31 87 ALA A CA 1
ATOM 694 C C . ALA A 1 87 ? 19.276 -0.159 -14.735 1.00 97.31 87 ALA A C 1
ATOM 696 O O . ALA A 1 87 ? 18.943 0.845 -14.101 1.00 97.31 87 ALA A O 1
ATOM 697 N N . ARG A 1 88 ? 20.051 -1.097 -14.182 1.00 96.44 88 ARG A N 1
ATOM 698 C CA . ARG A 1 88 ? 20.507 -1.034 -12.791 1.00 96.44 88 ARG A CA 1
ATOM 699 C C . ARG A 1 88 ? 21.406 0.167 -12.506 1.00 96.44 88 ARG A C 1
ATOM 701 O O . ARG A 1 88 ? 21.378 0.692 -11.401 1.00 96.44 88 ARG A O 1
ATOM 708 N N . SER A 1 89 ? 22.200 0.575 -13.494 1.00 92.94 89 SER A N 1
ATOM 709 C CA . SER A 1 89 ? 23.159 1.679 -13.398 1.00 92.94 89 SER A CA 1
ATOM 710 C C . SER A 1 89 ? 22.548 3.066 -13.567 1.00 92.94 89 SER A C 1
ATOM 712 O O . SER A 1 89 ? 23.290 4.039 -13.456 1.00 92.94 89 SER A O 1
ATOM 714 N N . LEU A 1 90 ? 21.242 3.176 -13.845 1.00 96.12 90 LEU A N 1
ATOM 715 C CA . LEU A 1 90 ? 20.598 4.486 -13.917 1.00 96.12 90 LEU A CA 1
ATOM 716 C C . LEU A 1 90 ? 20.757 5.219 -12.581 1.00 96.12 90 LEU A C 1
ATOM 718 O O . LEU A 1 90 ? 20.758 4.605 -11.509 1.00 96.12 90 LEU A O 1
ATOM 722 N N . ASN A 1 91 ? 20.870 6.542 -12.675 1.00 92.31 91 ASN A N 1
ATOM 723 C CA . ASN A 1 91 ? 21.133 7.431 -11.553 1.00 92.31 91 ASN A CA 1
ATOM 724 C C . ASN A 1 91 ? 20.118 7.234 -10.411 1.00 92.31 91 ASN A C 1
ATOM 726 O O . ASN A 1 91 ? 18.925 7.046 -10.646 1.00 92.31 91 ASN A O 1
ATOM 730 N N . ASN A 1 92 ? 20.592 7.274 -9.165 1.00 92.88 92 ASN A N 1
ATOM 731 C CA . ASN A 1 92 ? 19.782 7.061 -7.967 1.00 92.88 92 ASN A CA 1
ATOM 732 C C . ASN A 1 92 ? 19.503 8.331 -7.141 1.00 92.88 92 ASN A C 1
ATOM 734 O O . ASN A 1 92 ? 18.780 8.266 -6.147 1.00 92.88 92 ASN A O 1
ATOM 738 N N . TYR A 1 93 ? 20.043 9.474 -7.550 1.00 92.25 93 TYR A N 1
ATOM 739 C CA . TYR A 1 93 ? 19.828 10.766 -6.914 1.00 92.25 93 TYR A CA 1
ATOM 740 C C . TYR A 1 93 ? 18.579 11.445 -7.467 1.00 92.25 93 TYR A C 1
ATOM 742 O O . TYR A 1 93 ? 18.358 11.515 -8.674 1.00 92.25 93 TYR A O 1
ATOM 750 N N . GLU A 1 94 ? 17.785 12.017 -6.571 1.00 89.00 94 GLU A N 1
ATOM 751 C CA . GLU A 1 94 ? 16.499 12.636 -6.883 1.00 89.00 94 GLU A CA 1
ATOM 752 C C . GLU A 1 94 ? 16.583 13.907 -7.737 1.00 89.00 94 GLU A C 1
ATOM 754 O O . GLU A 1 94 ? 15.597 14.275 -8.373 1.00 89.00 94 GLU A O 1
ATOM 759 N N . LEU A 1 95 ? 17.753 14.551 -7.766 1.00 88.62 95 LEU A N 1
ATOM 760 C CA . LEU A 1 95 ? 18.091 15.700 -8.618 1.00 88.62 95 LEU A CA 1
ATOM 761 C C . LEU A 1 95 ? 19.192 15.358 -9.639 1.00 88.62 95 LEU A C 1
ATOM 763 O O . LEU A 1 95 ? 19.816 16.253 -10.206 1.00 88.62 95 LEU A O 1
ATOM 767 N N . GLY A 1 96 ? 19.489 14.068 -9.808 1.00 88.25 96 GLY A N 1
ATOM 768 C CA . GLY A 1 96 ? 20.500 13.581 -10.736 1.00 88.25 96 GLY A CA 1
ATOM 769 C C . GLY A 1 96 ? 19.992 13.468 -12.171 1.00 88.25 96 GLY A C 1
ATOM 770 O O . GLY A 1 96 ? 19.005 14.083 -12.570 1.00 88.25 96 GLY A O 1
ATOM 771 N N . GLU A 1 97 ? 20.689 12.650 -12.955 1.00 92.12 97 GLU A N 1
ATOM 772 C CA . GLU A 1 97 ? 20.248 12.289 -14.301 1.00 92.12 97 GLU A CA 1
ATOM 773 C C . GLU A 1 97 ? 18.925 11.516 -14.268 1.00 92.12 97 GLU A C 1
ATOM 775 O O . GLU A 1 97 ? 18.568 10.880 -13.272 1.00 92.12 97 GLU A O 1
ATOM 780 N N . PHE A 1 98 ? 18.205 11.561 -15.389 1.00 94.19 98 PHE A N 1
ATOM 781 C CA . PHE A 1 98 ? 16.867 10.995 -15.494 1.00 94.19 98 PHE A CA 1
ATOM 782 C C . PHE A 1 98 ? 16.860 9.480 -15.237 1.00 94.19 98 PHE A C 1
ATOM 784 O O . PHE A 1 98 ? 17.667 8.738 -15.798 1.00 94.19 98 PHE A O 1
ATOM 791 N N . ASN A 1 99 ? 15.944 9.012 -14.387 1.00 96.56 99 ASN A N 1
ATOM 792 C CA . ASN A 1 99 ? 15.878 7.619 -13.937 1.00 96.56 99 ASN A CA 1
ATOM 793 C C . ASN A 1 99 ? 14.439 7.075 -13.916 1.00 96.56 99 ASN A C 1
ATOM 795 O O . ASN A 1 99 ? 13.482 7.788 -14.218 1.00 96.56 99 ASN A O 1
ATOM 799 N N . LEU A 1 100 ? 14.271 5.802 -13.542 1.00 97.50 100 LEU A N 1
ATOM 800 C CA . LEU A 1 100 ? 12.963 5.140 -13.532 1.00 97.50 100 LEU A CA 1
ATOM 801 C C . LEU A 1 100 ? 11.937 5.822 -12.613 1.00 97.50 100 LEU A C 1
ATOM 803 O O . LEU A 1 100 ? 10.775 5.951 -12.989 1.00 97.50 100 LEU A O 1
ATOM 807 N N . ALA A 1 101 ? 12.337 6.273 -11.422 1.00 96.94 101 ALA A N 1
ATOM 808 C CA . ALA A 1 101 ? 11.409 6.946 -10.517 1.00 96.94 101 ALA A CA 1
ATOM 809 C C . ALA A 1 101 ? 10.926 8.274 -11.107 1.00 96.94 101 ALA A C 1
ATOM 811 O O . ALA A 1 101 ? 9.760 8.626 -10.940 1.00 96.94 101 ALA A O 1
ATOM 812 N N . MET A 1 102 ? 11.785 8.986 -11.844 1.00 96.38 102 MET A N 1
ATOM 813 C CA . MET A 1 102 ? 11.383 10.207 -12.547 1.00 96.38 102 MET A CA 1
ATOM 814 C C . MET A 1 102 ? 10.372 9.907 -13.658 1.00 96.38 102 MET A C 1
ATOM 816 O O . MET A 1 102 ? 9.391 10.634 -13.768 1.00 96.38 102 MET A O 1
ATOM 820 N N . VAL A 1 103 ? 10.527 8.795 -14.391 1.00 96.56 103 VAL A N 1
ATOM 821 C CA . VAL A 1 103 ? 9.509 8.322 -15.352 1.00 96.56 103 VAL A CA 1
ATOM 822 C C . VAL A 1 103 ? 8.172 8.057 -14.648 1.00 96.56 103 VAL A C 1
ATOM 824 O O . VAL A 1 103 ? 7.138 8.548 -15.095 1.00 96.56 103 VAL A O 1
ATOM 827 N N . VAL A 1 104 ? 8.182 7.314 -13.532 1.00 96.69 104 VAL A N 1
ATOM 828 C CA . VAL A 1 104 ? 6.961 6.999 -12.763 1.00 96.69 104 VAL A CA 1
ATOM 829 C C . VAL A 1 104 ? 6.277 8.274 -12.270 1.00 96.69 104 VAL A C 1
ATOM 831 O O . VAL A 1 104 ? 5.056 8.377 -12.362 1.00 96.69 104 VAL A O 1
ATOM 834 N N . LYS A 1 105 ? 7.048 9.259 -11.792 1.00 94.62 105 LYS A N 1
ATOM 835 C CA . LYS A 1 105 ? 6.519 10.570 -11.397 1.00 94.62 105 LYS A CA 1
ATOM 836 C C . LYS A 1 105 ? 5.868 11.284 -12.586 1.00 94.62 105 LYS A C 1
ATOM 838 O O . LYS A 1 105 ? 4.733 11.732 -12.468 1.00 94.62 105 LYS A O 1
ATOM 843 N N . SER A 1 106 ? 6.555 11.342 -13.729 1.00 92.94 106 SER A N 1
ATOM 844 C CA . SER A 1 106 ? 6.076 12.035 -14.930 1.00 92.94 106 SER A CA 1
ATOM 845 C C . SER A 1 106 ? 4.790 11.455 -15.513 1.00 92.94 106 SER A C 1
ATOM 847 O O . SER A 1 106 ? 4.084 12.178 -16.204 1.00 92.94 106 SER A O 1
ATOM 849 N N . MET A 1 107 ? 4.426 10.200 -15.213 1.00 92.88 107 MET A N 1
ATOM 850 C CA . MET A 1 107 ? 3.133 9.636 -15.630 1.00 92.88 107 MET A CA 1
ATOM 851 C C . MET A 1 107 ? 1.936 10.489 -15.190 1.00 92.88 107 MET A C 1
ATOM 853 O O . MET A 1 107 ? 0.899 10.451 -15.848 1.00 92.88 107 MET A O 1
ATOM 857 N N . MET A 1 108 ? 2.056 11.227 -14.082 1.00 90.50 108 MET A N 1
ATOM 858 C CA . MET A 1 108 ? 0.966 12.047 -13.541 1.00 90.50 108 MET A CA 1
ATOM 859 C C . MET A 1 108 ? 0.691 13.300 -14.385 1.00 90.50 108 MET A C 1
ATOM 861 O O . MET A 1 108 ? -0.426 13.807 -14.372 1.00 90.50 108 MET A O 1
ATOM 865 N N . ASP A 1 109 ? 1.664 13.728 -15.192 1.00 90.12 109 ASP A N 1
ATOM 866 C CA . ASP A 1 109 ? 1.568 14.914 -16.051 1.00 90.12 109 ASP A CA 1
ATOM 867 C C . ASP A 1 109 ? 1.137 14.570 -17.493 1.00 90.12 109 ASP A C 1
ATOM 869 O O . ASP A 1 109 ? 1.036 15.443 -18.355 1.00 90.12 109 ASP A O 1
ATOM 873 N N . ILE A 1 110 ? 0.909 13.286 -17.796 1.00 91.81 110 ILE A N 1
ATOM 874 C CA . ILE A 1 110 ? 0.592 12.815 -19.151 1.00 91.81 110 ILE A CA 1
ATOM 875 C C . ILE A 1 110 ? -0.920 12.702 -19.331 1.00 91.81 110 ILE A C 1
ATOM 877 O O . ILE A 1 110 ? -1.553 11.796 -18.787 1.00 91.81 110 ILE A O 1
ATOM 881 N N . GLU A 1 111 ? -1.495 13.583 -20.143 1.00 89.69 111 GLU A N 1
ATOM 882 C CA . GLU A 1 111 ? -2.923 13.549 -20.494 1.00 89.69 111 GLU A CA 1
ATOM 883 C C . GLU A 1 111 ? -3.227 12.621 -21.682 1.00 89.69 111 GLU A C 1
ATOM 885 O O . GLU A 1 111 ? -4.303 12.024 -21.762 1.00 89.69 111 GLU A O 1
ATOM 890 N N . ASP A 1 112 ? -2.276 12.474 -22.608 1.00 93.75 112 ASP A N 1
ATOM 891 C CA . ASP A 1 112 ? -2.451 11.638 -23.792 1.00 93.75 112 ASP A CA 1
ATOM 892 C C . ASP A 1 112 ? -2.378 10.143 -23.439 1.00 93.75 112 ASP A C 1
ATOM 894 O O . ASP A 1 112 ? -1.399 9.647 -22.874 1.00 93.75 112 ASP A O 1
ATOM 898 N N . ARG A 1 113 ? -3.423 9.395 -23.807 1.00 94.44 113 ARG A N 1
ATOM 899 C CA . ARG A 1 113 ? -3.560 7.973 -23.460 1.00 94.44 113 ARG A CA 1
ATOM 900 C C . ARG A 1 113 ? -2.528 7.079 -24.141 1.00 94.44 113 ARG A C 1
ATOM 902 O O . ARG A 1 113 ? -2.107 6.092 -23.540 1.00 94.44 113 ARG A O 1
ATOM 909 N N . GLN A 1 114 ? -2.148 7.385 -25.380 1.00 94.25 114 GLN A N 1
ATOM 910 C CA . GLN A 1 114 ? -1.157 6.600 -26.113 1.00 94.25 114 GLN A CA 1
ATOM 911 C C . GLN A 1 114 ? 0.231 6.820 -25.510 1.00 94.25 114 GLN A C 1
ATOM 913 O O . GLN A 1 114 ? 0.952 5.857 -25.252 1.00 94.25 114 GLN A O 1
ATOM 918 N N . VAL A 1 115 ? 0.571 8.070 -25.194 1.00 95.12 115 VAL A N 1
ATOM 919 C CA . VAL A 1 115 ? 1.818 8.417 -24.504 1.00 95.12 115 VAL A CA 1
ATOM 920 C C . VAL A 1 115 ? 1.884 7.779 -23.120 1.00 95.12 115 VAL A C 1
ATOM 922 O O . VAL A 1 115 ? 2.927 7.246 -22.737 1.00 95.12 115 VAL A O 1
ATOM 925 N N . LEU A 1 116 ? 0.781 7.791 -22.368 1.00 96.44 116 LEU A N 1
ATOM 926 C CA . LEU A 1 116 ? 0.732 7.159 -21.052 1.00 96.44 116 LEU A CA 1
ATOM 927 C C . LEU A 1 116 ? 0.952 5.645 -21.161 1.00 96.44 116 LEU A C 1
ATOM 929 O O . LEU A 1 116 ? 1.699 5.084 -20.365 1.00 96.44 116 LEU A O 1
ATOM 933 N N . ALA A 1 117 ? 0.359 4.991 -22.165 1.00 96.50 117 ALA A N 1
ATOM 934 C CA . ALA A 1 117 ? 0.570 3.567 -22.418 1.00 96.50 117 ALA A CA 1
ATOM 935 C C . ALA A 1 117 ? 2.037 3.247 -22.755 1.00 96.50 117 ALA A C 1
ATOM 937 O O . ALA A 1 117 ? 2.602 2.317 -22.180 1.00 96.50 117 ALA A O 1
ATOM 938 N N . LEU A 1 118 ? 2.677 4.047 -23.616 1.00 96.50 118 LEU A N 1
ATOM 939 C CA . LEU A 1 118 ? 4.103 3.906 -23.937 1.00 96.50 118 LEU A CA 1
ATOM 940 C C . LEU A 1 118 ? 4.997 4.155 -22.718 1.00 96.50 118 LEU A C 1
ATOM 942 O O . LEU A 1 118 ? 5.975 3.444 -22.504 1.00 96.50 118 LEU A O 1
ATOM 946 N N . THR A 1 119 ? 4.646 5.132 -21.885 1.00 97.12 119 THR A N 1
ATOM 947 C CA . THR A 1 119 ? 5.383 5.435 -20.652 1.00 97.12 119 THR A CA 1
ATOM 948 C C . THR A 1 119 ? 5.248 4.306 -19.632 1.00 97.12 119 THR A C 1
ATOM 950 O O . THR A 1 119 ? 6.212 3.939 -18.966 1.00 97.12 119 THR A O 1
ATOM 953 N N . LEU A 1 120 ? 4.066 3.706 -19.523 1.00 97.50 120 LEU A N 1
ATOM 954 C CA . LEU A 1 120 ? 3.843 2.561 -18.651 1.00 97.50 120 LEU A CA 1
ATOM 955 C C . LEU A 1 120 ? 4.620 1.327 -19.127 1.00 97.50 120 LEU A C 1
ATOM 957 O O . LEU A 1 120 ? 5.189 0.600 -18.312 1.00 97.50 120 LEU A O 1
ATOM 961 N N . GLU A 1 121 ? 4.714 1.133 -20.443 1.00 97.44 121 GLU A N 1
ATOM 962 C CA . GLU A 1 121 ? 5.593 0.124 -21.026 1.00 97.44 121 GLU A CA 1
ATOM 963 C C . GLU A 1 121 ? 7.071 0.422 -20.733 1.00 97.44 121 GLU A C 1
ATOM 965 O O . GLU A 1 121 ? 7.795 -0.488 -20.333 1.00 97.44 121 GLU A O 1
ATOM 970 N N . LEU A 1 122 ? 7.519 1.678 -20.858 1.00 98.06 122 LEU A N 1
ATOM 971 C CA . LEU A 1 122 ? 8.878 2.095 -20.488 1.00 98.06 122 LEU A CA 1
ATOM 972 C C . LEU A 1 122 ? 9.194 1.667 -19.053 1.00 98.06 122 LEU A C 1
ATOM 974 O O . LEU A 1 122 ? 10.193 0.989 -18.818 1.00 98.06 122 LEU A O 1
ATOM 978 N N . VAL A 1 123 ? 8.304 1.982 -18.107 1.00 98.31 123 VAL A N 1
ATOM 979 C CA . VAL A 1 123 ? 8.450 1.574 -16.704 1.00 98.31 123 VAL A CA 1
ATOM 980 C C . VAL A 1 123 ? 8.580 0.054 -16.586 1.00 98.31 123 VAL A C 1
ATOM 982 O O . VAL A 1 123 ? 9.498 -0.435 -15.923 1.00 98.31 123 VAL A O 1
ATOM 985 N N . GLN A 1 124 ? 7.704 -0.703 -17.250 1.00 98.00 124 GLN A N 1
ATOM 986 C CA . GLN A 1 124 ? 7.724 -2.163 -17.202 1.00 98.00 124 GLN A CA 1
ATOM 987 C C . GLN A 1 124 ? 9.042 -2.742 -17.732 1.00 98.00 124 GLN A C 1
ATOM 989 O O . GLN A 1 124 ? 9.680 -3.542 -17.043 1.00 98.00 124 GLN A O 1
ATOM 994 N N . LEU A 1 125 ? 9.471 -2.333 -18.930 1.00 97.75 125 LEU A N 1
ATOM 995 C CA . LEU A 1 125 ? 10.701 -2.814 -19.561 1.00 97.75 125 LEU A CA 1
ATOM 996 C C . LEU A 1 125 ? 11.916 -2.507 -18.683 1.00 97.75 125 LEU A C 1
ATOM 998 O O . LEU A 1 125 ? 12.765 -3.368 -18.466 1.00 97.75 125 LEU A O 1
ATOM 1002 N N . THR A 1 126 ? 11.978 -1.306 -18.116 1.00 98.12 126 THR A N 1
ATOM 1003 C CA . THR A 1 126 ? 13.079 -0.882 -17.249 1.00 98.12 126 THR A CA 1
ATOM 1004 C C . THR A 1 126 ? 13.128 -1.692 -15.942 1.00 98.12 126 THR A C 1
ATOM 1006 O O . THR A 1 126 ? 14.214 -2.085 -15.509 1.00 98.12 126 THR A O 1
ATOM 1009 N N . ILE A 1 127 ? 11.980 -2.062 -15.356 1.00 98.12 127 ILE A N 1
ATOM 1010 C CA . ILE A 1 127 ? 11.922 -2.990 -14.206 1.00 98.12 127 ILE A CA 1
ATOM 1011 C C . ILE A 1 127 ? 12.415 -4.397 -14.592 1.00 98.12 127 ILE A C 1
ATOM 1013 O O . ILE A 1 127 ? 13.186 -5.017 -13.845 1.00 98.12 127 ILE A O 1
ATOM 1017 N N . ILE A 1 128 ? 11.991 -4.912 -15.753 1.00 98.00 128 ILE A N 1
ATOM 1018 C CA . ILE A 1 128 ? 12.425 -6.218 -16.281 1.00 98.00 128 ILE A CA 1
ATOM 1019 C C . ILE A 1 128 ? 13.946 -6.219 -16.510 1.00 98.00 128 ILE A C 1
ATOM 1021 O O . ILE A 1 128 ? 14.614 -7.191 -16.152 1.00 98.00 128 ILE A O 1
ATOM 1025 N N . ALA A 1 129 ? 14.509 -5.106 -16.989 1.00 97.44 129 ALA A N 1
ATOM 1026 C CA . ALA A 1 129 ? 15.944 -4.880 -17.187 1.00 97.44 129 ALA A CA 1
ATOM 1027 C C . ALA A 1 129 ? 16.757 -4.653 -15.891 1.00 97.44 129 ALA A C 1
ATOM 1029 O O . ALA A 1 129 ? 17.894 -4.174 -15.940 1.00 97.44 129 ALA A O 1
ATOM 1030 N N . ASP A 1 130 ? 16.212 -5.023 -14.731 1.00 96.75 130 ASP A N 1
ATOM 1031 C CA . ASP A 1 130 ? 16.876 -4.962 -13.421 1.00 96.75 130 ASP A CA 1
ATOM 1032 C C . ASP A 1 130 ? 17.172 -3.542 -12.914 1.00 96.75 130 ASP A C 1
ATOM 1034 O O . ASP A 1 130 ? 18.171 -3.333 -12.231 1.00 96.75 130 ASP A O 1
ATOM 1038 N N . ALA A 1 131 ? 16.306 -2.564 -13.205 1.00 97.44 131 ALA A N 1
ATOM 1039 C CA . ALA A 1 131 ? 16.383 -1.259 -12.547 1.00 97.44 131 ALA A CA 1
ATOM 1040 C C . ALA A 1 131 ? 16.402 -1.380 -11.016 1.00 97.44 131 ALA A C 1
ATOM 1042 O O . ALA A 1 131 ? 15.713 -2.225 -10.431 1.00 97.44 131 ALA A O 1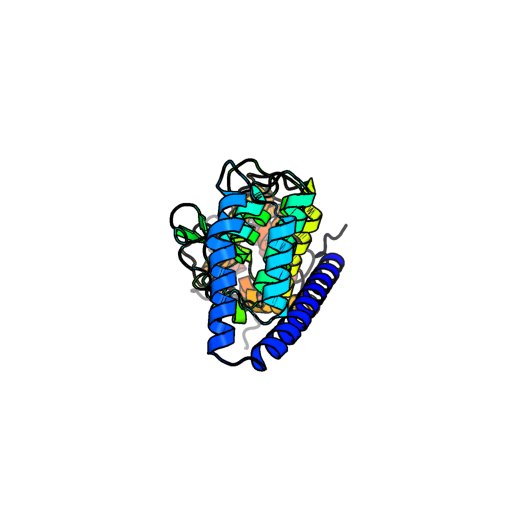
ATOM 1043 N N . ASP A 1 132 ? 17.169 -0.505 -10.360 1.00 95.69 132 ASP A N 1
ATOM 1044 C CA . ASP A 1 132 ? 17.236 -0.461 -8.901 1.00 95.69 132 ASP A CA 1
ATOM 1045 C C . ASP A 1 132 ? 16.055 0.333 -8.323 1.00 95.69 132 ASP A C 1
ATOM 1047 O O . ASP A 1 132 ? 16.184 1.468 -7.865 1.00 95.69 132 ASP A O 1
ATOM 1051 N N . VAL A 1 133 ? 14.878 -0.297 -8.344 1.00 94.81 133 VAL A N 1
ATOM 1052 C CA . VAL A 1 133 ? 13.590 0.264 -7.890 1.00 94.81 133 VAL A CA 1
ATOM 1053 C C . VAL A 1 133 ? 13.555 0.667 -6.407 1.00 94.81 133 VAL A C 1
ATOM 1055 O O . VAL A 1 133 ? 12.573 1.268 -5.964 1.00 94.81 133 VAL A O 1
ATOM 1058 N N . TYR A 1 134 ? 14.583 0.305 -5.635 1.00 93.06 134 TYR A N 1
ATOM 1059 C CA . TYR A 1 134 ? 14.713 0.592 -4.204 1.00 93.06 134 TYR A CA 1
ATOM 1060 C C . TYR A 1 134 ? 15.550 1.843 -3.935 1.00 93.06 134 TYR A C 1
ATOM 1062 O O . TYR A 1 134 ? 15.351 2.503 -2.916 1.00 93.06 134 TYR A O 1
ATOM 1070 N N . SER A 1 135 ? 16.474 2.168 -4.843 1.00 92.75 135 SER A N 1
ATOM 1071 C CA . SER A 1 135 ? 17.406 3.287 -4.681 1.00 92.75 135 SER A CA 1
ATOM 1072 C C . SER A 1 135 ? 17.128 4.436 -5.639 1.00 92.75 135 SER A C 1
ATOM 1074 O O . SER A 1 135 ? 17.445 5.570 -5.303 1.00 92.75 135 SER A O 1
ATOM 1076 N N . GLN A 1 136 ? 16.568 4.164 -6.820 1.00 95.06 136 GLN A N 1
ATOM 1077 C CA . GLN A 1 136 ? 16.272 5.191 -7.817 1.00 95.06 136 GLN A CA 1
ATOM 1078 C C . GLN A 1 136 ? 15.127 6.080 -7.343 1.00 95.06 136 GLN A C 1
ATOM 1080 O O . GLN A 1 136 ? 14.039 5.588 -7.028 1.00 95.06 136 GLN A O 1
ATOM 1085 N N . LYS A 1 137 ? 15.392 7.388 -7.276 1.00 95.44 137 LYS A N 1
ATOM 1086 C CA . LYS A 1 137 ? 14.500 8.384 -6.680 1.00 95.44 137 LYS A CA 1
ATOM 1087 C C . LYS A 1 137 ? 14.174 9.504 -7.652 1.00 95.44 137 LYS A C 1
ATOM 1089 O O . LYS A 1 137 ? 15.022 9.921 -8.437 1.00 95.44 137 LYS A O 1
ATOM 1094 N N . ALA A 1 138 ? 12.964 10.031 -7.538 1.00 94.44 138 ALA A N 1
ATOM 1095 C CA . ALA A 1 138 ? 12.578 11.305 -8.125 1.00 94.44 138 ALA A CA 1
ATOM 1096 C C . ALA A 1 138 ? 12.380 12.335 -7.023 1.00 94.44 138 ALA A C 1
ATOM 1098 O O . ALA A 1 138 ? 11.913 12.001 -5.933 1.00 94.44 138 ALA A O 1
ATOM 1099 N N . TYR A 1 139 ? 12.689 13.593 -7.318 1.00 91.88 139 TYR A N 1
ATOM 1100 C CA . TYR A 1 139 ? 12.454 14.672 -6.372 1.00 91.88 139 TYR A CA 1
ATOM 1101 C C . TYR A 1 139 ? 10.957 14.877 -6.121 1.00 91.88 139 TYR A C 1
ATOM 1103 O O . TYR A 1 139 ? 10.174 15.091 -7.057 1.00 91.88 139 TYR A O 1
ATOM 1111 N N . MET A 1 140 ? 10.575 14.836 -4.847 1.00 86.38 140 MET A N 1
ATOM 1112 C CA . MET A 1 140 ? 9.220 15.075 -4.369 1.00 86.38 140 MET A CA 1
ATOM 1113 C C . MET A 1 140 ? 9.266 15.787 -3.008 1.00 86.38 140 MET A C 1
ATOM 1115 O O . MET A 1 140 ? 9.750 15.249 -2.012 1.00 86.38 140 MET A O 1
ATOM 1119 N N . GLY A 1 141 ? 8.753 17.020 -2.954 1.00 78.88 141 GLY A N 1
ATOM 1120 C CA . GLY A 1 141 ? 8.760 17.828 -1.731 1.00 78.88 141 GLY A CA 1
ATOM 1121 C C . GLY A 1 141 ? 10.181 18.183 -1.284 1.00 78.88 141 GLY A C 1
ATOM 1122 O O . GLY A 1 141 ? 10.894 18.863 -2.002 1.00 78.88 141 GLY A O 1
ATOM 1123 N N . ASN A 1 142 ? 10.604 17.731 -0.103 1.00 74.50 142 ASN A N 1
ATOM 1124 C CA . ASN A 1 142 ? 11.932 18.040 0.454 1.00 74.50 142 ASN A CA 1
ATOM 1125 C C . ASN A 1 142 ? 12.937 16.879 0.326 1.00 74.50 142 ASN A C 1
ATOM 1127 O O . ASN A 1 142 ? 13.948 16.870 1.026 1.00 74.50 142 ASN A O 1
ATOM 1131 N N . GLY A 1 143 ? 12.666 15.886 -0.524 1.00 85.88 143 GLY A N 1
ATOM 1132 C CA . GLY A 1 143 ? 13.538 14.724 -0.674 1.00 85.88 143 GLY A CA 1
ATOM 1133 C C . GLY A 1 143 ? 13.273 13.915 -1.938 1.00 85.88 143 GLY A C 1
ATOM 1134 O O . GLY A 1 143 ? 12.658 14.394 -2.891 1.00 85.88 143 GLY A O 1
ATOM 1135 N N . GLY A 1 144 ? 13.780 12.684 -1.941 1.00 90.56 144 GLY A N 1
ATOM 1136 C CA . GLY A 1 144 ? 13.636 11.744 -3.044 1.00 90.56 144 GLY A CA 1
ATOM 1137 C C . GLY A 1 144 ? 12.703 10.587 -2.709 1.00 90.56 144 GLY A C 1
ATOM 1138 O O . GLY A 1 144 ? 12.938 9.896 -1.717 1.00 90.56 144 GLY A O 1
ATOM 1139 N N . SER A 1 145 ? 11.723 10.343 -3.576 1.00 93.00 145 SER A N 1
ATOM 1140 C CA . SER A 1 145 ? 10.771 9.235 -3.461 1.00 93.00 145 SER A CA 1
ATOM 1141 C C . SER A 1 145 ? 11.038 8.168 -4.516 1.00 93.00 145 SER A C 1
ATOM 1143 O O . SER A 1 145 ? 11.355 8.465 -5.671 1.00 93.00 145 SER A O 1
ATOM 1145 N N . VAL A 1 146 ? 10.907 6.908 -4.113 1.00 95.19 146 VAL A N 1
ATOM 1146 C CA . VAL A 1 146 ? 11.122 5.738 -4.982 1.00 95.19 146 VAL A CA 1
ATOM 1147 C C . VAL A 1 146 ? 9.865 5.386 -5.780 1.00 95.19 146 VAL A C 1
ATOM 1149 O O . VAL A 1 146 ? 8.764 5.836 -5.470 1.00 95.19 146 VAL A O 1
ATOM 1152 N N . CYS A 1 147 ? 9.999 4.518 -6.785 1.00 96.00 147 CYS A N 1
ATOM 1153 C CA . CYS A 1 147 ? 8.907 4.160 -7.701 1.00 96.00 147 CYS A CA 1
ATOM 1154 C C . CYS A 1 147 ? 7.624 3.695 -6.988 1.00 96.00 147 CYS A C 1
ATOM 1156 O O . CYS A 1 147 ? 6.530 4.150 -7.316 1.00 96.00 147 CYS A O 1
ATOM 1158 N N . LEU A 1 148 ? 7.745 2.796 -6.002 1.00 96.44 148 LEU A N 1
ATOM 1159 C CA . LEU A 1 148 ? 6.575 2.293 -5.275 1.00 96.44 148 LEU A CA 1
ATOM 1160 C C . LEU A 1 148 ? 5.928 3.379 -4.410 1.00 96.44 148 LEU A C 1
ATOM 1162 O O . LEU A 1 148 ? 4.707 3.409 -4.285 1.00 96.44 148 LEU A O 1
ATOM 1166 N N . GLU A 1 149 ? 6.733 4.255 -3.814 1.00 94.19 149 GLU A N 1
ATOM 1167 C CA . GLU A 1 149 ? 6.245 5.369 -3.006 1.00 94.19 149 GLU A CA 1
ATOM 1168 C C . GLU A 1 149 ? 5.424 6.330 -3.870 1.00 94.19 149 GLU A C 1
ATOM 1170 O O . GLU A 1 149 ? 4.280 6.616 -3.532 1.00 94.19 149 GLU A O 1
ATOM 1175 N N . LEU A 1 150 ? 5.945 6.711 -5.041 1.00 94.31 150 LEU A N 1
ATOM 1176 C CA . LEU A 1 150 ? 5.246 7.542 -6.028 1.00 94.31 150 LEU A CA 1
ATOM 1177 C C . LEU A 1 150 ? 3.935 6.895 -6.501 1.00 94.31 150 LEU A C 1
ATOM 1179 O O . LEU A 1 150 ? 2.898 7.557 -6.548 1.00 94.31 150 LEU A O 1
ATOM 1183 N N . ALA A 1 151 ? 3.944 5.588 -6.780 1.00 95.81 151 ALA A N 1
ATOM 1184 C CA . ALA A 1 151 ? 2.726 4.858 -7.127 1.00 95.81 151 ALA A CA 1
ATOM 1185 C C . ALA A 1 151 ? 1.704 4.865 -5.973 1.00 95.81 151 ALA A C 1
ATOM 1187 O O . ALA A 1 151 ? 0.514 5.079 -6.201 1.00 95.81 151 ALA A O 1
ATOM 1188 N N . CYS A 1 152 ? 2.149 4.679 -4.724 1.00 94.38 152 CYS A N 1
ATOM 1189 C CA . CYS A 1 152 ? 1.276 4.737 -3.546 1.00 94.38 152 CYS A CA 1
ATOM 1190 C C . CYS A 1 152 ? 0.722 6.145 -3.300 1.00 94.38 152 CYS A C 1
ATOM 1192 O O . CYS A 1 152 ? -0.435 6.265 -2.904 1.00 94.38 152 CYS A O 1
ATOM 1194 N N . VAL A 1 153 ? 1.506 7.194 -3.566 1.00 91.75 153 VAL A N 1
ATOM 1195 C CA . VAL A 1 153 ? 1.055 8.592 -3.536 1.00 91.75 153 VAL A CA 1
ATOM 1196 C C . VAL A 1 153 ? -0.071 8.791 -4.546 1.00 91.75 153 VAL A C 1
ATOM 1198 O O . VAL A 1 153 ? -1.172 9.174 -4.150 1.00 91.75 153 VAL A O 1
ATOM 1201 N N . GLY A 1 154 ? 0.162 8.461 -5.821 1.00 91.81 154 GLY A N 1
ATOM 1202 C CA . GLY A 1 154 ? -0.845 8.612 -6.874 1.00 91.81 154 GLY A CA 1
ATOM 1203 C C . GLY A 1 154 ? -2.133 7.831 -6.584 1.00 91.81 154 GLY A C 1
ATOM 1204 O O . GLY A 1 154 ? -3.230 8.322 -6.838 1.00 91.81 154 GLY A O 1
ATOM 1205 N N . LEU A 1 155 ? -2.022 6.643 -5.978 1.00 93.94 155 LEU A N 1
ATOM 1206 C CA . LEU A 1 155 ? -3.179 5.842 -5.566 1.00 93.94 155 LEU A CA 1
ATOM 1207 C C . LEU A 1 155 ? -3.888 6.395 -4.317 1.00 93.94 155 LEU A C 1
ATOM 1209 O O . LEU A 1 155 ? -5.118 6.333 -4.231 1.00 93.94 155 LEU A O 1
ATOM 1213 N N . GLY A 1 156 ? -3.136 6.905 -3.342 1.00 91.12 156 GLY A N 1
ATOM 1214 C CA . GLY A 1 156 ? -3.649 7.368 -2.051 1.00 91.12 156 GLY A CA 1
ATOM 1215 C C . GLY A 1 156 ? -4.408 8.689 -2.148 1.00 91.12 156 GLY A C 1
ATOM 1216 O O . GLY A 1 156 ? -5.458 8.846 -1.525 1.00 91.12 156 GLY A O 1
ATOM 1217 N N . TRP A 1 157 ? -3.943 9.624 -2.981 1.00 88.50 157 TRP A N 1
ATOM 1218 C CA . TRP A 1 157 ? -4.616 10.914 -3.179 1.00 88.50 157 TRP A CA 1
ATOM 1219 C C . TRP A 1 157 ? -5.965 10.812 -3.897 1.00 88.50 157 TRP A C 1
ATOM 1221 O O . TRP A 1 157 ? -6.765 11.734 -3.782 1.00 88.50 157 TRP A O 1
ATOM 1231 N N . GLY A 1 158 ? -6.256 9.708 -4.592 1.00 87.38 158 GLY A N 1
ATOM 1232 C CA . GLY A 1 158 ? -7.421 9.636 -5.479 1.00 87.38 158 GLY A CA 1
ATOM 1233 C C . GLY A 1 158 ? -7.216 10.500 -6.726 1.00 87.38 158 GLY A C 1
ATOM 1234 O O . GLY A 1 158 ? -6.080 10.766 -7.109 1.00 87.38 158 GLY A O 1
ATOM 1235 N N . LEU A 1 159 ? -8.310 10.934 -7.361 1.00 90.50 159 LEU A N 1
ATOM 1236 C CA . LEU A 1 159 ? -8.219 11.881 -8.475 1.00 90.50 159 LEU A CA 1
ATOM 1237 C C . LEU A 1 159 ? -8.190 13.320 -7.954 1.00 90.50 159 LEU A C 1
ATOM 1239 O O . LEU A 1 159 ? -9.139 13.747 -7.286 1.00 90.50 159 LEU A O 1
ATOM 1243 N N . ARG A 1 160 ? -7.114 14.057 -8.242 1.00 85.50 160 ARG A N 1
ATOM 1244 C CA . ARG A 1 160 ? -6.912 15.433 -7.767 1.00 85.50 160 ARG A CA 1
ATOM 1245 C C . ARG A 1 160 ? -5.995 16.226 -8.700 1.00 85.50 160 ARG A C 1
ATOM 1247 O O . ARG A 1 160 ? -5.008 15.689 -9.183 1.00 85.50 160 ARG A O 1
ATOM 1254 N N . GLU A 1 161 ? -6.281 17.515 -8.875 1.00 79.31 161 GLU A N 1
ATOM 1255 C CA . GLU A 1 161 ? -5.365 18.473 -9.511 1.00 79.31 161 GLU A CA 1
ATOM 1256 C C . GLU A 1 161 ? -4.109 18.734 -8.655 1.00 79.31 161 GLU A C 1
ATOM 1258 O O . GLU A 1 161 ? -4.207 18.988 -7.448 1.00 79.31 161 GLU A O 1
ATOM 1263 N N . GLY A 1 162 ? -2.934 18.697 -9.292 1.00 72.62 162 GLY A N 1
ATOM 1264 C CA . GLY A 1 162 ? -1.637 19.052 -8.706 1.00 72.62 162 GLY A CA 1
ATOM 1265 C C . GLY A 1 162 ? -0.480 18.178 -9.207 1.00 72.62 162 GLY A C 1
ATOM 1266 O O . GLY A 1 162 ? -0.687 17.029 -9.584 1.00 72.62 162 GLY A O 1
ATOM 1267 N N . ASP A 1 163 ? 0.743 18.705 -9.118 1.00 62.09 163 ASP A N 1
ATOM 1268 C CA . ASP A 1 163 ? 1.983 18.233 -9.781 1.00 62.09 163 ASP A CA 1
ATOM 1269 C C . ASP A 1 163 ? 2.499 16.826 -9.390 1.00 62.09 163 ASP A C 1
ATOM 1271 O O . ASP A 1 163 ? 3.614 16.432 -9.727 1.00 62.09 163 ASP A O 1
ATOM 1275 N N . THR A 1 164 ? 1.743 16.066 -8.597 1.00 71.25 164 THR A N 1
ATOM 1276 C CA . THR A 1 164 ? 2.117 14.709 -8.142 1.00 71.25 164 THR A CA 1
ATOM 1277 C C . THR A 1 164 ? 0.917 13.774 -7.985 1.00 71.25 164 THR A C 1
ATOM 1279 O O . THR A 1 164 ? 1.039 12.687 -7.418 1.00 71.25 164 THR A O 1
ATOM 1282 N N . CYS A 1 165 ? -0.259 14.204 -8.440 1.00 83.06 165 CYS A N 1
ATOM 1283 C CA . CYS A 1 165 ? -1.507 13.476 -8.274 1.00 83.06 165 CYS A CA 1
ATOM 1284 C C . CYS A 1 165 ? -1.994 12.959 -9.625 1.00 83.06 165 CYS A C 1
ATOM 1286 O O . CYS A 1 165 ? -1.874 13.642 -10.638 1.00 83.06 165 CYS A O 1
ATOM 1288 N N . ALA A 1 166 ? -2.603 11.774 -9.631 1.00 89.00 166 ALA A N 1
ATOM 1289 C CA . ALA A 1 166 ? -3.375 11.355 -10.788 1.00 89.00 166 ALA A CA 1
ATOM 1290 C C . ALA A 1 166 ? -4.588 12.289 -10.924 1.00 89.00 166 ALA A C 1
ATOM 1292 O O . ALA A 1 166 ? -5.362 12.457 -9.982 1.00 89.00 166 ALA A O 1
ATOM 1293 N N . THR A 1 167 ? -4.770 12.878 -12.096 1.00 91.19 167 THR A N 1
ATOM 1294 C CA . THR A 1 167 ? -5.933 13.706 -12.444 1.00 91.19 167 THR A CA 1
ATOM 1295 C C . THR A 1 167 ? -6.970 12.910 -13.234 1.00 91.19 167 THR A C 1
ATOM 1297 O O . THR A 1 167 ? -8.160 13.221 -13.185 1.00 91.19 167 THR A O 1
ATOM 1300 N N . THR A 1 168 ? -6.545 11.834 -13.905 1.00 92.44 168 THR A N 1
ATOM 1301 C CA . THR A 1 168 ? -7.404 10.968 -14.725 1.00 92.44 168 THR A CA 1
ATOM 1302 C C . THR A 1 168 ? -7.447 9.525 -14.220 1.00 92.44 168 THR A C 1
ATOM 1304 O O . THR A 1 168 ? -6.552 9.044 -13.517 1.00 92.44 168 THR A O 1
ATOM 1307 N N . GLN A 1 169 ? -8.499 8.794 -14.602 1.00 93.00 169 GLN A N 1
ATOM 1308 C CA . GLN A 1 169 ? -8.635 7.377 -14.259 1.00 93.00 169 GLN A CA 1
ATOM 1309 C C . GLN A 1 169 ? -7.527 6.532 -14.901 1.00 93.00 169 GLN A C 1
ATOM 1311 O O . GLN A 1 169 ? -7.063 5.564 -14.302 1.00 93.00 169 GLN A O 1
ATOM 1316 N N . GLU A 1 170 ? -7.079 6.898 -16.100 1.00 94.62 170 GLU A N 1
ATOM 1317 C CA . GLU A 1 170 ? -6.001 6.218 -16.808 1.00 94.62 170 GLU A CA 1
ATOM 1318 C C . GLU A 1 170 ? -4.664 6.355 -16.066 1.00 94.62 170 GLU A C 1
ATOM 1320 O O . GLU A 1 170 ? -3.980 5.350 -15.865 1.00 94.62 170 GLU A O 1
ATOM 1325 N N . GLN A 1 171 ? -4.328 7.551 -15.573 1.00 95.06 171 GLN A N 1
ATOM 1326 C CA . GLN A 1 171 ? -3.141 7.769 -14.733 1.00 95.06 171 GLN A CA 1
ATOM 1327 C C . GLN A 1 171 ? -3.223 6.975 -13.425 1.00 95.06 171 GLN A C 1
ATOM 1329 O O . GLN A 1 171 ? -2.258 6.323 -13.021 1.00 95.06 171 GLN A O 1
ATOM 1334 N N . TYR A 1 172 ? -4.399 6.956 -12.789 1.00 95.19 172 TYR A N 1
ATOM 1335 C CA . TYR A 1 172 ? -4.632 6.168 -11.577 1.00 95.19 172 TYR A CA 1
ATOM 1336 C C . TYR A 1 172 ? -4.430 4.665 -11.828 1.00 95.19 172 TYR A C 1
ATOM 1338 O O . TYR A 1 172 ? -3.804 3.962 -11.031 1.00 95.19 172 TYR A O 1
ATOM 1346 N N . MET A 1 173 ? -4.912 4.163 -12.968 1.00 95.44 173 MET A N 1
ATOM 1347 C CA . MET A 1 173 ? -4.699 2.780 -13.395 1.00 95.44 173 MET A CA 1
ATOM 1348 C C . MET A 1 173 ? -3.232 2.478 -13.708 1.00 95.44 173 MET A C 1
ATOM 1350 O O . MET A 1 173 ? -2.769 1.385 -13.384 1.00 95.44 173 MET A O 1
ATOM 1354 N N . ALA A 1 174 ? -2.489 3.423 -14.286 1.00 96.81 174 ALA A N 1
ATOM 1355 C CA . ALA A 1 174 ? -1.053 3.275 -14.497 1.00 96.81 174 ALA A CA 1
ATOM 1356 C C . ALA A 1 174 ? -0.312 3.127 -13.155 1.00 96.81 174 ALA A C 1
ATOM 1358 O O . ALA A 1 174 ? 0.450 2.175 -12.981 1.00 96.81 174 ALA A O 1
ATOM 1359 N N . CYS A 1 175 ? -0.621 3.967 -12.158 1.00 97.00 175 CYS A N 1
ATOM 1360 C CA . CYS A 1 175 ? -0.102 3.802 -10.794 1.00 97.00 175 CYS A CA 1
ATOM 1361 C C . CYS A 1 175 ? -0.460 2.439 -10.192 1.00 97.00 175 CYS A C 1
ATOM 1363 O O . CYS A 1 175 ? 0.379 1.810 -9.547 1.00 97.00 175 CYS A O 1
ATOM 1365 N N . TYR A 1 176 ? -1.682 1.951 -10.425 1.00 97.62 176 TYR A N 1
ATOM 1366 C CA . TYR A 1 176 ? -2.102 0.632 -9.952 1.00 97.62 176 TYR A CA 1
ATOM 1367 C C . TYR A 1 176 ? -1.266 -0.501 -10.562 1.00 97.62 176 TYR A C 1
ATOM 1369 O O . TYR A 1 176 ? -0.862 -1.418 -9.847 1.00 97.62 176 TYR A O 1
ATOM 1377 N N . GLN A 1 177 ? -0.952 -0.430 -11.857 1.00 97.88 177 GLN A N 1
ATOM 1378 C CA . GLN A 1 177 ? -0.100 -1.426 -12.511 1.00 97.88 177 GLN A CA 1
ATOM 1379 C C . GLN A 1 177 ? 1.328 -1.410 -11.955 1.00 97.88 177 GLN A C 1
ATOM 1381 O O . GLN A 1 177 ? 1.843 -2.465 -11.579 1.00 97.88 177 GLN A O 1
ATOM 1386 N N . VAL A 1 178 ? 1.927 -0.222 -11.804 1.00 98.38 178 VAL A N 1
ATOM 1387 C CA . VAL A 1 178 ? 3.258 -0.068 -11.191 1.00 98.38 178 VAL A CA 1
ATOM 1388 C C . VAL A 1 178 ? 3.271 -0.621 -9.765 1.00 98.38 178 VAL A C 1
ATOM 1390 O O . VAL A 1 178 ? 4.181 -1.362 -9.392 1.00 98.38 178 VAL A O 1
ATOM 1393 N N . PHE A 1 179 ? 2.231 -0.337 -8.979 1.00 98.31 179 PHE A N 1
ATOM 1394 C CA . PHE A 1 179 ? 2.062 -0.900 -7.642 1.00 98.31 179 PHE A CA 1
ATOM 1395 C C . PHE A 1 179 ? 2.082 -2.436 -7.657 1.00 98.31 179 PHE A C 1
ATOM 1397 O O . PHE A 1 179 ? 2.836 -3.031 -6.888 1.00 98.31 179 PHE A O 1
ATOM 1404 N N . LEU A 1 180 ? 1.326 -3.093 -8.547 1.00 98.25 180 LEU A N 1
ATOM 1405 C CA . LEU A 1 180 ? 1.295 -4.560 -8.635 1.00 98.25 180 LEU A CA 1
ATOM 1406 C C . LEU A 1 180 ? 2.650 -5.172 -9.022 1.00 98.25 180 LEU A C 1
ATOM 1408 O O . LEU A 1 180 ? 2.974 -6.277 -8.578 1.00 98.25 180 LEU A O 1
ATOM 1412 N N . TRP A 1 181 ? 3.449 -4.479 -9.835 1.00 98.06 181 TRP A N 1
ATOM 1413 C CA . TRP A 1 181 ? 4.787 -4.945 -10.209 1.00 98.06 181 TRP A CA 1
ATOM 1414 C C . TRP A 1 181 ? 5.784 -4.889 -9.051 1.00 98.06 181 TRP A C 1
ATOM 1416 O O . TRP A 1 181 ? 6.674 -5.737 -8.981 1.00 98.06 181 TRP A O 1
ATOM 1426 N N . LEU A 1 182 ? 5.634 -3.912 -8.154 1.00 97.12 182 LEU A N 1
ATOM 1427 C CA . LEU A 1 182 ? 6.645 -3.580 -7.149 1.00 97.12 182 LEU A CA 1
ATOM 1428 C C . LEU A 1 182 ? 6.299 -4.030 -5.726 1.00 97.12 182 LEU A C 1
ATOM 1430 O O . LEU A 1 182 ? 7.209 -4.269 -4.936 1.00 97.12 182 LEU A O 1
ATOM 1434 N N . ILE A 1 183 ? 5.017 -4.140 -5.366 1.00 97.50 183 ILE A N 1
ATOM 1435 C CA . ILE A 1 183 ? 4.629 -4.444 -3.986 1.00 97.50 183 ILE A CA 1
ATOM 1436 C C . ILE A 1 183 ? 4.992 -5.884 -3.599 1.00 97.50 183 ILE A C 1
ATOM 1438 O O . ILE A 1 183 ? 4.555 -6.857 -4.211 1.00 97.50 183 ILE A O 1
ATOM 1442 N N . GLU A 1 184 ? 5.760 -6.042 -2.526 1.00 95.06 184 GLU A N 1
ATOM 1443 C CA . GLU A 1 184 ? 6.110 -7.348 -1.966 1.00 95.06 184 GLU A CA 1
ATOM 1444 C C . GLU A 1 184 ? 5.595 -7.491 -0.533 1.00 95.06 184 GLU A C 1
ATOM 1446 O O . GLU A 1 184 ? 4.917 -6.624 0.004 1.00 95.06 184 GLU A O 1
ATOM 1451 N N . LYS A 1 185 ? 5.882 -8.628 0.101 1.00 94.00 185 LYS A N 1
ATOM 1452 C CA . LYS A 1 185 ? 5.494 -8.875 1.493 1.00 94.00 185 LYS A CA 1
ATOM 1453 C C . LYS A 1 185 ? 6.235 -7.912 2.440 1.00 94.00 185 LYS A C 1
ATOM 1455 O O . LYS A 1 185 ? 7.396 -7.609 2.156 1.00 94.00 185 LYS A O 1
ATOM 1460 N N . PRO A 1 186 ? 5.641 -7.511 3.580 1.00 92.12 186 PRO A N 1
ATOM 1461 C CA . PRO A 1 186 ? 6.259 -6.569 4.518 1.00 92.12 186 PRO A CA 1
ATOM 1462 C C . PRO A 1 186 ? 7.697 -6.932 4.911 1.00 92.12 186 PRO A C 1
ATOM 1464 O O . PRO A 1 186 ? 8.572 -6.074 4.910 1.00 92.12 186 PRO A O 1
ATOM 1467 N N . GLU A 1 187 ? 7.971 -8.215 5.167 1.00 90.25 187 GLU A N 1
ATOM 1468 C CA . GLU A 1 187 ? 9.303 -8.706 5.537 1.00 90.25 187 GLU A CA 1
ATOM 1469 C C . GLU A 1 187 ? 10.361 -8.514 4.438 1.00 90.25 187 GLU A C 1
ATOM 1471 O O . GLU A 1 187 ? 11.528 -8.269 4.733 1.00 90.25 187 GLU A O 1
ATOM 1476 N N . VAL A 1 188 ? 9.957 -8.601 3.167 1.00 91.25 188 VAL A N 1
ATOM 1477 C CA . VAL A 1 188 ? 10.849 -8.372 2.023 1.00 91.25 188 VAL A CA 1
ATOM 1478 C C . VAL A 1 188 ? 11.058 -6.878 1.820 1.00 91.25 188 VAL A C 1
ATOM 1480 O O . VAL A 1 188 ? 12.178 -6.438 1.578 1.00 91.25 188 VAL A O 1
ATOM 1483 N N . MET A 1 189 ? 9.985 -6.100 1.961 1.00 90.44 189 MET A N 1
ATOM 1484 C CA . MET A 1 189 ? 10.026 -4.650 1.826 1.00 90.44 189 MET A CA 1
ATOM 1485 C C . MET A 1 189 ? 10.945 -4.015 2.864 1.00 90.44 189 MET A C 1
ATOM 1487 O O . MET A 1 189 ? 11.821 -3.246 2.487 1.00 90.44 189 MET A O 1
ATOM 1491 N N . ALA A 1 190 ? 10.821 -4.402 4.135 1.00 87.38 190 ALA A N 1
ATOM 1492 C CA . ALA A 1 190 ? 11.660 -3.894 5.220 1.00 87.38 190 ALA A CA 1
ATOM 1493 C C . ALA A 1 190 ? 13.160 -4.180 5.017 1.00 87.38 190 ALA A C 1
ATOM 1495 O O . ALA A 1 190 ? 14.001 -3.448 5.527 1.00 87.38 190 ALA A O 1
ATOM 1496 N N . ALA A 1 191 ? 13.506 -5.238 4.275 1.00 88.12 191 ALA A N 1
ATOM 1497 C CA . ALA A 1 191 ? 14.894 -5.584 3.974 1.00 88.12 191 ALA A CA 1
ATOM 1498 C C . ALA A 1 191 ? 15.485 -4.785 2.799 1.00 88.12 191 ALA A C 1
ATOM 1500 O O . ALA A 1 191 ? 16.706 -4.704 2.680 1.00 88.12 191 ALA A O 1
ATOM 1501 N N . LYS A 1 192 ? 14.642 -4.244 1.910 1.00 89.19 192 LYS A N 1
ATOM 1502 C CA . LYS A 1 192 ? 15.078 -3.595 0.663 1.00 89.19 192 LYS A CA 1
ATOM 1503 C C . LYS A 1 192 ? 14.847 -2.088 0.646 1.00 89.19 192 LYS A C 1
ATOM 1505 O O . LYS A 1 192 ? 15.654 -1.361 0.082 1.00 89.19 192 LYS A O 1
ATOM 1510 N N . TYR A 1 193 ? 13.754 -1.626 1.245 1.00 83.38 193 TYR A N 1
ATOM 1511 C CA . TYR A 1 193 ? 13.396 -0.218 1.317 1.00 83.38 193 TYR A CA 1
ATOM 1512 C C . TYR A 1 193 ? 13.777 0.356 2.674 1.00 83.38 193 TYR A C 1
ATOM 1514 O O . TYR A 1 193 ? 13.411 -0.176 3.721 1.00 83.38 193 TYR A O 1
ATOM 1522 N N . HIS A 1 194 ? 14.467 1.491 2.650 1.00 71.69 194 HIS A N 1
ATOM 1523 C CA . HIS A 1 194 ? 14.729 2.262 3.853 1.00 71.69 194 HIS A CA 1
ATOM 1524 C C . HIS A 1 194 ? 13.489 3.104 4.182 1.00 71.69 194 HIS A C 1
ATOM 1526 O O . HIS A 1 194 ? 13.190 4.061 3.475 1.00 71.69 194 HIS A O 1
ATOM 1532 N N . ASN A 1 195 ? 12.783 2.763 5.260 1.00 77.12 195 ASN A N 1
ATOM 1533 C CA . ASN A 1 195 ? 11.677 3.551 5.818 1.00 77.12 195 ASN A CA 1
ATOM 1534 C C . ASN A 1 195 ? 10.431 3.721 4.920 1.00 77.12 195 ASN A C 1
ATOM 1536 O O . ASN A 1 195 ? 9.831 4.794 4.913 1.00 77.12 195 ASN A O 1
ATOM 1540 N N . LEU A 1 196 ? 10.006 2.680 4.192 1.00 86.75 196 LEU A N 1
ATOM 1541 C CA . LEU A 1 196 ? 8.757 2.711 3.416 1.00 86.75 196 LEU A CA 1
ATOM 1542 C C . LEU A 1 196 ? 7.695 1.765 3.995 1.00 86.75 196 LEU A C 1
ATOM 1544 O O . LEU A 1 196 ? 7.852 0.545 3.940 1.00 86.75 196 LEU A O 1
ATOM 1548 N N . ASP A 1 197 ? 6.571 2.332 4.438 1.00 90.31 197 ASP A N 1
ATOM 1549 C CA . ASP A 1 197 ? 5.351 1.602 4.800 1.00 90.31 197 ASP A CA 1
ATOM 1550 C C . ASP A 1 197 ? 4.231 1.924 3.796 1.00 90.31 197 ASP A C 1
ATOM 1552 O O . ASP A 1 197 ? 3.478 2.884 3.982 1.00 90.31 197 ASP A O 1
ATOM 1556 N N . PRO A 1 198 ? 4.093 1.143 2.707 1.00 92.56 198 PRO A N 1
ATOM 1557 C CA . PRO A 1 198 ? 3.263 1.528 1.567 1.00 92.56 198 PRO A CA 1
ATOM 1558 C C . PRO A 1 198 ? 1.778 1.638 1.923 1.00 92.56 198 PRO A C 1
ATOM 1560 O O . PRO A 1 198 ? 1.090 2.516 1.408 1.00 92.56 198 PRO A O 1
ATOM 1563 N N . PHE A 1 199 ? 1.275 0.790 2.829 1.00 94.00 199 PHE A N 1
ATOM 1564 C CA . PHE A 1 199 ? -0.124 0.867 3.252 1.00 94.00 199 PHE A CA 1
ATOM 1565 C C . PHE A 1 199 ? -0.382 2.038 4.199 1.00 94.00 199 PHE A C 1
ATOM 1567 O O . PHE A 1 199 ? -1.406 2.698 4.060 1.00 94.00 199 PHE A O 1
ATOM 1574 N N . ALA A 1 200 ? 0.550 2.350 5.101 1.00 91.44 200 ALA A N 1
ATOM 1575 C CA . ALA A 1 200 ? 0.435 3.524 5.957 1.00 91.44 200 ALA A CA 1
ATOM 1576 C C . ALA A 1 200 ? 0.434 4.817 5.124 1.00 91.44 200 ALA A C 1
ATOM 1578 O O . ALA A 1 200 ? -0.458 5.641 5.289 1.00 91.44 200 ALA A O 1
ATOM 1579 N N . LEU A 1 201 ? 1.344 4.934 4.150 1.00 89.88 201 LEU A N 1
ATOM 1580 C CA . LEU A 1 201 ? 1.389 6.059 3.213 1.00 89.88 201 LEU A CA 1
ATOM 1581 C C . LEU A 1 201 ? 0.093 6.183 2.399 1.00 89.88 201 LEU A C 1
ATOM 1583 O O . LEU A 1 201 ? -0.559 7.225 2.423 1.00 89.88 201 LEU A O 1
ATOM 1587 N N . PHE A 1 202 ? -0.303 5.113 1.704 1.00 92.44 202 PHE A N 1
ATOM 1588 C CA . PHE A 1 202 ? -1.521 5.088 0.890 1.00 92.44 202 PHE A CA 1
ATOM 1589 C C . PHE A 1 202 ? -2.762 5.454 1.713 1.00 92.44 202 PHE A C 1
ATOM 1591 O O . PHE A 1 202 ? -3.561 6.298 1.306 1.00 92.44 202 PHE A O 1
ATOM 1598 N N . PHE A 1 203 ? -2.909 4.842 2.890 1.00 90.31 203 PHE A N 1
ATOM 1599 C CA . PHE A 1 203 ? -4.063 5.050 3.750 1.00 90.31 203 PHE A CA 1
ATOM 1600 C C . PHE A 1 203 ? -4.063 6.437 4.395 1.00 90.31 203 PHE A C 1
ATOM 1602 O O . PHE A 1 203 ? -5.110 7.076 4.447 1.00 90.31 203 PHE A O 1
ATOM 1609 N N . GLY A 1 204 ? -2.913 6.917 4.871 1.00 87.19 204 GLY A N 1
ATOM 1610 C CA . GLY A 1 204 ? -2.757 8.248 5.453 1.00 87.19 204 GLY A CA 1
ATOM 1611 C C . GLY A 1 204 ? -3.131 9.342 4.459 1.00 87.19 204 GLY A C 1
ATOM 1612 O O . GLY A 1 204 ? -3.907 10.236 4.795 1.00 87.19 204 GLY A O 1
ATOM 1613 N N . LEU A 1 205 ? -2.675 9.215 3.209 1.00 87.56 205 LEU A N 1
ATOM 1614 C CA . LEU A 1 205 ? -3.054 10.118 2.123 1.00 87.56 205 LEU A CA 1
ATOM 1615 C C . LEU A 1 205 ? -4.543 10.014 1.801 1.00 87.56 205 LEU A C 1
ATOM 1617 O O . LEU A 1 205 ? -5.215 11.043 1.772 1.00 87.56 205 LEU A O 1
ATOM 1621 N N . HIS A 1 206 ? -5.092 8.801 1.670 1.00 86.62 206 HIS A N 1
ATOM 1622 C CA . HIS A 1 206 ? -6.534 8.616 1.486 1.00 86.62 206 HIS A CA 1
ATOM 1623 C C . HIS A 1 206 ? -7.346 9.310 2.580 1.00 86.62 206 HIS A C 1
ATOM 1625 O O . HIS A 1 206 ? -8.317 10.031 2.331 1.00 86.62 206 HIS A O 1
ATOM 1631 N N . ALA A 1 207 ? -6.904 9.124 3.820 1.00 82.19 207 ALA A N 1
ATOM 1632 C CA . ALA A 1 207 ? -7.596 9.604 4.988 1.00 82.19 207 ALA A CA 1
ATOM 1633 C C . ALA A 1 207 ? -7.764 11.121 5.007 1.00 82.19 207 ALA A C 1
ATOM 1635 O O . ALA A 1 207 ? -8.718 11.603 5.620 1.00 82.19 207 ALA A O 1
ATOM 1636 N N . THR A 1 208 ? -6.880 11.874 4.352 1.00 76.56 208 THR A N 1
ATOM 1637 C CA . THR A 1 208 ? -6.964 13.336 4.281 1.00 76.56 208 THR A CA 1
ATOM 1638 C C . THR A 1 208 ? -8.183 13.867 3.535 1.00 76.56 208 THR A C 1
ATOM 1640 O O . THR A 1 208 ? -8.596 14.991 3.809 1.00 76.56 208 THR A O 1
ATOM 1643 N N . GLY A 1 209 ? -8.801 13.062 2.663 1.00 69.81 209 GLY A N 1
ATOM 1644 C CA . GLY A 1 209 ? -10.048 13.414 1.980 1.00 69.81 209 GLY A CA 1
ATOM 1645 C C . GLY A 1 209 ? -9.902 14.478 0.890 1.00 69.81 209 GLY A C 1
ATOM 1646 O O . GLY A 1 209 ? -10.878 15.147 0.566 1.00 69.81 209 GLY A O 1
ATOM 1647 N N . TYR A 1 210 ? -8.701 14.664 0.344 1.00 69.75 210 TYR A N 1
ATOM 1648 C CA . TYR A 1 210 ? -8.414 15.738 -0.611 1.00 69.75 210 TYR A CA 1
ATOM 1649 C C . TYR A 1 210 ? -8.677 15.396 -2.091 1.00 69.75 210 TYR A C 1
ATOM 1651 O O . TYR A 1 210 ? -8.556 16.292 -2.924 1.00 69.75 210 TYR A O 1
ATOM 1659 N N . GLY A 1 211 ? -9.028 14.154 -2.444 1.00 77.75 211 GLY A N 1
ATOM 1660 C CA . GLY A 1 211 ? -9.320 13.766 -3.833 1.00 77.75 211 GLY A CA 1
ATOM 1661 C C . GLY A 1 211 ? -10.668 13.082 -4.034 1.00 77.75 211 GLY A C 1
ATOM 1662 O O . GLY A 1 211 ? -11.368 12.724 -3.084 1.00 77.75 211 GLY A O 1
ATOM 1663 N N . ASN A 1 212 ? -11.045 12.911 -5.303 1.00 83.38 212 ASN A N 1
ATOM 1664 C CA . ASN A 1 212 ? -12.266 12.216 -5.694 1.00 83.38 212 ASN A CA 1
ATOM 1665 C C . ASN A 1 212 ? -12.035 10.698 -5.705 1.00 83.38 212 ASN A C 1
ATOM 1667 O O . ASN A 1 212 ? -11.310 10.170 -6.551 1.00 83.38 212 ASN A O 1
ATOM 1671 N N . TYR A 1 213 ? -12.688 9.999 -4.775 1.00 83.88 213 TYR A N 1
ATOM 1672 C CA . TYR A 1 213 ? -12.597 8.545 -4.645 1.00 83.88 213 TYR A CA 1
ATOM 1673 C C . TYR A 1 213 ? -13.752 7.789 -5.300 1.00 83.88 213 TYR A C 1
ATOM 1675 O O . TYR A 1 213 ? -13.662 6.573 -5.420 1.00 83.88 213 TYR A O 1
ATOM 1683 N N . GLU A 1 214 ? -14.830 8.451 -5.728 1.00 85.19 214 GLU A N 1
ATOM 1684 C CA . GLU A 1 214 ? -16.026 7.760 -6.232 1.00 85.19 214 GLU A CA 1
ATOM 1685 C C . GLU A 1 214 ? -15.727 6.977 -7.514 1.00 85.19 214 GLU A C 1
ATOM 1687 O O . GLU A 1 214 ? -16.087 5.806 -7.635 1.00 85.19 214 GLU A O 1
ATOM 1692 N N . VAL A 1 215 ? -14.986 7.598 -8.434 1.00 83.69 215 VAL A N 1
ATOM 1693 C CA . VAL A 1 215 ? -14.621 7.012 -9.735 1.00 83.69 215 VAL A CA 1
ATOM 1694 C C . VAL A 1 215 ? -13.587 5.890 -9.585 1.00 83.69 215 VAL A C 1
ATOM 1696 O O . VAL A 1 215 ? -13.564 4.944 -10.370 1.00 83.69 215 VAL A O 1
ATOM 1699 N N . VAL A 1 216 ? -12.750 5.958 -8.546 1.00 87.19 216 VAL A N 1
ATOM 1700 C CA . VAL A 1 216 ? -11.635 5.021 -8.321 1.00 87.19 216 VAL A CA 1
ATOM 1701 C C . VAL A 1 216 ? -11.885 4.027 -7.185 1.00 87.19 216 VAL A C 1
ATOM 1703 O O . VAL A 1 216 ? -11.036 3.176 -6.922 1.00 87.19 216 VAL A O 1
ATOM 1706 N N . ALA A 1 217 ? -13.055 4.064 -6.539 1.00 87.00 217 ALA A N 1
ATOM 1707 C CA . ALA A 1 217 ? -13.381 3.230 -5.382 1.00 87.00 217 ALA A CA 1
ATOM 1708 C C . ALA A 1 217 ? -13.152 1.722 -5.610 1.00 87.00 217 ALA A C 1
ATOM 1710 O O . ALA A 1 217 ? -12.573 1.085 -4.726 1.00 87.00 217 ALA A O 1
ATOM 1711 N N . PRO A 1 218 ? -13.516 1.122 -6.767 1.00 88.50 218 PRO A N 1
ATOM 1712 C CA . PRO A 1 218 ? -13.245 -0.295 -7.006 1.00 88.50 218 PRO A CA 1
ATOM 1713 C C . PRO A 1 218 ? -11.748 -0.628 -7.009 1.00 88.50 218 PRO A C 1
ATOM 1715 O O . PRO A 1 218 ? -11.343 -1.666 -6.488 1.00 88.50 218 PRO A O 1
ATOM 1718 N N . ILE A 1 219 ? -10.919 0.251 -7.579 1.00 91.50 219 ILE A N 1
ATOM 1719 C CA . ILE A 1 219 ? -9.465 0.060 -7.659 1.00 91.50 219 ILE A CA 1
ATOM 1720 C C . ILE A 1 219 ? -8.840 0.314 -6.286 1.00 91.50 219 ILE A C 1
ATOM 1722 O O . ILE A 1 219 ? -8.011 -0.469 -5.836 1.00 91.50 219 ILE A O 1
ATOM 1726 N N . HIS A 1 220 ? -9.298 1.339 -5.571 1.00 90.19 220 HIS A N 1
ATOM 1727 C CA . HIS A 1 220 ? -8.876 1.623 -4.202 1.00 90.19 220 HIS A CA 1
ATO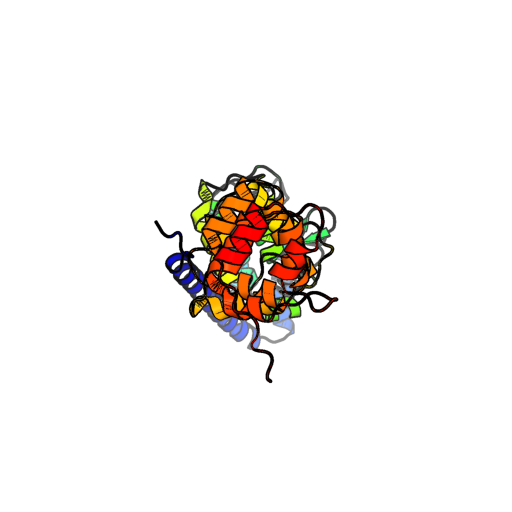M 1728 C C . HIS A 1 220 ? -9.143 0.434 -3.258 1.00 90.19 220 HIS A C 1
ATOM 1730 O O . HIS A 1 220 ? -8.277 0.037 -2.469 1.00 90.19 220 HIS A O 1
ATOM 1736 N N . ASP A 1 221 ? -10.323 -0.188 -3.364 1.00 91.00 221 ASP A N 1
ATOM 1737 C CA . ASP A 1 221 ? -10.665 -1.398 -2.612 1.00 91.00 221 ASP A CA 1
ATOM 1738 C C . ASP A 1 221 ? -9.735 -2.567 -2.994 1.00 91.00 221 ASP A C 1
ATOM 1740 O O . ASP A 1 221 ? -9.306 -3.318 -2.113 1.00 91.00 221 ASP A O 1
ATOM 1744 N N . LYS A 1 222 ? -9.357 -2.703 -4.276 1.00 95.00 222 LYS A N 1
ATOM 1745 C CA . LYS A 1 222 ? -8.365 -3.697 -4.724 1.00 95.00 222 LYS A CA 1
ATOM 1746 C C . LYS A 1 222 ? -6.967 -3.428 -4.170 1.00 95.00 222 LYS A C 1
ATOM 1748 O O . LYS A 1 222 ? -6.329 -4.377 -3.717 1.00 95.00 222 LYS A O 1
ATOM 1753 N N . VAL A 1 223 ? -6.487 -2.182 -4.158 1.00 96.50 223 VAL A N 1
ATOM 1754 C CA . VAL A 1 223 ? -5.187 -1.811 -3.560 1.00 96.50 223 VAL A CA 1
ATOM 1755 C C . VAL A 1 223 ? -5.175 -2.175 -2.079 1.00 96.50 223 VAL A C 1
ATOM 1757 O O . VAL A 1 223 ? -4.290 -2.900 -1.622 1.00 96.50 223 VAL A O 1
ATOM 1760 N N . THR A 1 224 ? -6.228 -1.784 -1.357 1.00 95.44 224 THR A N 1
ATOM 1761 C CA . THR A 1 224 ? -6.387 -2.095 0.069 1.00 95.44 224 THR A CA 1
ATOM 1762 C C . THR A 1 224 ? -6.403 -3.605 0.310 1.00 95.44 224 THR A C 1
ATOM 1764 O O . THR A 1 224 ? -5.666 -4.117 1.151 1.00 95.44 224 THR A O 1
ATOM 1767 N N . CYS A 1 225 ? -7.187 -4.355 -0.470 1.00 96.50 225 CYS A N 1
ATOM 1768 C CA . CYS A 1 225 ? -7.231 -5.812 -0.378 1.00 96.50 225 CYS A CA 1
ATOM 1769 C C . CYS A 1 225 ? -5.886 -6.464 -0.731 1.00 96.50 225 CYS A C 1
ATOM 1771 O O . CYS A 1 225 ? -5.513 -7.453 -0.103 1.00 96.50 225 CYS A O 1
ATOM 1773 N N . THR A 1 226 ? -5.135 -5.910 -1.687 1.00 97.50 226 THR A N 1
ATOM 1774 C CA . THR A 1 226 ? -3.793 -6.392 -2.044 1.00 97.50 226 THR A CA 1
ATOM 1775 C C . THR A 1 226 ? -2.855 -6.260 -0.845 1.00 97.50 226 THR A C 1
ATOM 1777 O O . THR A 1 226 ? -2.256 -7.249 -0.422 1.00 97.50 226 THR A O 1
ATOM 1780 N N . MET A 1 227 ? -2.799 -5.075 -0.231 1.00 97.56 227 MET A N 1
ATOM 1781 C CA . MET A 1 227 ? -1.974 -4.806 0.952 1.00 97.56 227 MET A CA 1
ATOM 1782 C C . MET A 1 227 ? -2.375 -5.682 2.152 1.00 97.56 227 MET A C 1
ATOM 1784 O O . MET A 1 227 ? -1.508 -6.279 2.795 1.00 97.56 227 MET A O 1
ATOM 1788 N N . ILE A 1 228 ? -3.678 -5.859 2.396 1.00 96.69 228 ILE A N 1
ATOM 1789 C CA . ILE A 1 228 ? -4.202 -6.775 3.421 1.00 96.69 228 ILE A CA 1
ATOM 1790 C C . ILE A 1 228 ? -3.785 -8.223 3.133 1.00 96.69 228 ILE A C 1
ATOM 1792 O O . ILE A 1 228 ? -3.298 -8.912 4.028 1.00 96.69 228 ILE A O 1
ATOM 1796 N N . SER A 1 229 ? -3.908 -8.694 1.888 1.00 96.06 229 SER A N 1
ATOM 1797 C CA . SER A 1 229 ? -3.523 -10.065 1.515 1.00 96.06 229 SER A CA 1
ATOM 1798 C C . SER A 1 229 ? -2.031 -10.343 1.743 1.00 96.06 229 SER A C 1
ATOM 1800 O O . SER A 1 229 ? -1.641 -11.456 2.106 1.00 96.06 229 SER A O 1
ATOM 1802 N N . LEU A 1 230 ? -1.195 -9.313 1.581 1.00 96.31 230 LEU A N 1
ATOM 1803 C CA . LEU A 1 230 ? 0.242 -9.373 1.820 1.00 96.31 230 LEU A CA 1
ATOM 1804 C C . LEU A 1 230 ? 0.610 -9.261 3.302 1.00 96.31 230 LEU A C 1
ATOM 1806 O O . LEU A 1 230 ? 1.697 -9.710 3.666 1.00 96.31 230 LEU A O 1
ATOM 1810 N N . GLY A 1 231 ? -0.297 -8.762 4.148 1.00 95.44 231 GLY A N 1
ATOM 1811 C CA . GLY A 1 231 ? -0.113 -8.624 5.593 1.00 95.44 231 GLY A CA 1
ATOM 1812 C C . GLY A 1 231 ? 0.372 -7.248 6.052 1.00 95.44 231 GLY A C 1
ATOM 1813 O O . GLY A 1 231 ? 0.889 -7.151 7.161 1.00 95.44 231 GLY A O 1
ATOM 1814 N N . PHE A 1 232 ? 0.238 -6.202 5.233 1.00 94.94 232 PHE A N 1
ATOM 1815 C CA . PHE A 1 232 ? 0.528 -4.831 5.667 1.00 94.94 232 PHE A CA 1
ATOM 1816 C C . PHE A 1 232 ? -0.533 -4.315 6.630 1.00 94.94 232 PHE A C 1
ATOM 1818 O O . PHE A 1 232 ? -1.698 -4.675 6.500 1.00 94.94 232 PHE A O 1
ATOM 1825 N N . LEU A 1 233 ? -0.148 -3.399 7.518 1.00 93.88 233 LEU A N 1
ATOM 1826 C CA . LEU A 1 233 ? -1.051 -2.647 8.390 1.00 93.88 233 LEU A CA 1
ATOM 1827 C C . LEU A 1 233 ? -1.231 -1.210 7.870 1.00 93.88 233 LEU A C 1
ATOM 1829 O O . LEU A 1 233 ? -0.316 -0.687 7.239 1.00 93.88 233 LEU A O 1
ATOM 1833 N N . PRO A 1 234 ? -2.373 -0.547 8.140 1.00 92.06 234 PRO A N 1
ATOM 1834 C CA . PRO A 1 234 ? -2.636 0.825 7.685 1.00 92.06 234 PRO A CA 1
ATOM 1835 C C . PRO A 1 234 ? -1.875 1.895 8.495 1.00 92.06 234 PRO A C 1
ATOM 1837 O O . PRO A 1 234 ? -2.197 3.074 8.413 1.00 92.06 234 PRO A O 1
ATOM 1840 N N . PHE A 1 235 ? -0.911 1.484 9.316 1.00 89.56 235 PHE A N 1
ATOM 1841 C CA . PHE A 1 235 ? -0.040 2.327 10.127 1.00 89.56 235 PHE A CA 1
ATOM 1842 C C . PHE A 1 235 ? 1.317 1.626 10.275 1.00 89.56 235 PHE A C 1
ATOM 1844 O O . PHE A 1 235 ? 1.418 0.407 10.109 1.00 89.56 235 PHE A O 1
ATOM 1851 N N . SER A 1 236 ? 2.350 2.391 10.604 1.00 83.12 236 SER A N 1
ATOM 1852 C CA . SER A 1 236 ? 3.703 1.916 10.847 1.00 83.12 236 SER A CA 1
ATOM 1853 C C . SER A 1 236 ? 3.937 1.658 12.331 1.00 83.12 236 SER A C 1
ATOM 1855 O O . SER A 1 236 ? 3.691 2.512 13.183 1.00 83.12 236 SER A O 1
ATOM 1857 N N . THR A 1 237 ? 4.476 0.482 12.648 1.00 75.56 237 THR A N 1
ATOM 1858 C CA . THR A 1 237 ? 5.053 0.197 13.972 1.00 75.56 237 THR A CA 1
ATOM 1859 C C . THR A 1 237 ? 6.534 0.560 14.056 1.00 75.56 237 THR A C 1
ATOM 1861 O O . THR A 1 237 ? 7.076 0.632 15.155 1.00 75.56 237 THR A O 1
ATOM 1864 N N . SER A 1 238 ? 7.190 0.750 12.910 1.00 71.38 238 SER A N 1
ATOM 1865 C CA . SER A 1 238 ? 8.629 1.010 12.810 1.00 71.38 238 SER A CA 1
ATOM 1866 C C . SER A 1 238 ? 8.953 2.505 12.828 1.00 71.38 238 SER A C 1
ATOM 1868 O O . SER A 1 238 ? 10.028 2.884 13.284 1.00 71.38 238 SER A O 1
ATOM 1870 N N . TYR A 1 239 ? 8.012 3.350 12.392 1.00 69.19 239 TYR A N 1
ATOM 1871 C CA . TYR A 1 239 ? 8.159 4.808 12.314 1.00 69.19 239 TYR A CA 1
ATOM 1872 C C . TYR A 1 239 ? 6.942 5.520 12.926 1.00 69.19 239 TYR A C 1
ATOM 1874 O O . TYR A 1 239 ? 6.215 6.226 12.224 1.00 69.19 239 TYR A O 1
ATOM 1882 N N . PRO A 1 240 ? 6.692 5.342 14.236 1.00 60.47 240 PRO A N 1
ATOM 1883 C CA . PRO A 1 240 ? 5.497 5.875 14.893 1.00 60.47 240 PRO A CA 1
ATOM 1884 C C . PRO A 1 240 ? 5.446 7.411 14.938 1.00 60.47 240 PRO A C 1
ATOM 1886 O O . PRO A 1 240 ? 4.392 7.967 15.223 1.00 60.47 240 PRO A O 1
ATOM 1889 N N . GLU A 1 241 ? 6.564 8.093 14.672 1.00 62.16 241 GLU A N 1
ATOM 1890 C CA . GLU A 1 241 ? 6.664 9.560 14.666 1.00 62.16 241 GLU A CA 1
ATOM 1891 C C . GLU A 1 241 ? 6.263 10.199 13.325 1.00 62.16 241 GLU A C 1
ATOM 1893 O O . GLU A 1 241 ? 6.138 11.418 13.235 1.00 62.16 241 GLU A O 1
ATOM 1898 N N . SER A 1 242 ? 6.047 9.406 12.269 1.00 66.19 242 SER A N 1
ATOM 1899 C CA . SER A 1 242 ? 5.547 9.929 10.996 1.00 66.19 242 SER A CA 1
ATOM 1900 C C . SER A 1 242 ? 4.066 10.290 11.129 1.00 66.19 242 SER A C 1
ATOM 1902 O O . SER A 1 242 ? 3.230 9.409 11.325 1.00 66.19 242 SER A O 1
ATOM 1904 N N . GLU A 1 243 ? 3.734 11.575 10.965 1.00 60.34 243 GLU A N 1
ATOM 1905 C CA . GLU A 1 243 ? 2.360 12.104 11.077 1.00 60.34 243 GLU A CA 1
ATOM 1906 C C . GLU A 1 243 ? 1.348 11.357 10.187 1.00 60.34 243 GLU A C 1
ATOM 1908 O O . GLU A 1 243 ? 0.179 11.210 10.540 1.00 60.34 243 GLU A O 1
ATOM 1913 N N . TRP A 1 244 ? 1.805 10.836 9.047 1.00 61.72 244 TRP A N 1
ATOM 1914 C CA . TRP A 1 244 ? 0.979 10.124 8.068 1.00 61.72 244 TRP A CA 1
ATOM 1915 C C . TRP A 1 244 ? 0.827 8.632 8.349 1.00 61.72 244 TRP A C 1
ATOM 1917 O O . TRP A 1 244 ? -0.015 7.979 7.736 1.00 61.72 244 TRP A O 1
ATOM 1927 N N . SER A 1 245 ? 1.640 8.089 9.254 1.00 71.44 245 SER A N 1
ATOM 1928 C CA . SER A 1 245 ? 1.807 6.645 9.414 1.00 71.44 245 SER A CA 1
ATOM 1929 C C . SER A 1 245 ? 1.453 6.151 10.810 1.00 71.44 245 SER A C 1
ATOM 1931 O O . SER A 1 245 ? 1.702 4.990 11.116 1.00 71.44 245 SER A O 1
ATOM 1933 N N . ASP A 1 246 ? 0.880 6.985 11.673 1.00 80.69 246 ASP A N 1
ATOM 1934 C CA . ASP A 1 246 ? 0.547 6.598 13.038 1.00 80.69 246 ASP A CA 1
ATOM 1935 C C . ASP A 1 246 ? -0.888 6.045 13.176 1.00 80.69 246 ASP A C 1
ATOM 1937 O O . ASP A 1 246 ? -1.763 6.180 12.313 1.00 80.69 246 ASP A O 1
ATOM 1941 N N . MET A 1 247 ? -1.161 5.405 14.316 1.00 85.50 247 MET A N 1
ATOM 1942 C CA . MET A 1 247 ? -2.512 4.926 14.626 1.00 85.50 247 MET A CA 1
ATOM 1943 C C . MET A 1 247 ? -3.505 6.085 14.852 1.00 85.50 247 MET A C 1
ATOM 1945 O O . MET A 1 247 ? -4.723 5.894 14.736 1.00 85.50 247 MET A O 1
ATOM 1949 N N . GLY A 1 248 ? -3.010 7.284 15.178 1.00 83.75 248 GLY A N 1
ATOM 1950 C CA . GLY A 1 248 ? -3.795 8.510 15.291 1.00 83.75 248 GLY A CA 1
ATOM 1951 C C . GLY A 1 248 ? -4.511 8.850 13.992 1.00 83.75 248 GLY A C 1
ATOM 1952 O O . GLY A 1 248 ? -5.727 9.053 14.008 1.00 83.75 248 GLY A O 1
ATOM 1953 N N . SER A 1 249 ? -3.800 8.806 12.869 1.00 83.00 249 SER A N 1
ATOM 1954 C CA . SER A 1 249 ? -4.325 9.035 11.525 1.00 83.00 249 SER A CA 1
ATOM 1955 C C . SER A 1 249 ? -5.410 8.026 11.152 1.00 83.00 249 SER A C 1
ATOM 1957 O O . SER A 1 249 ? -6.513 8.420 10.755 1.00 83.00 249 SER A O 1
ATOM 1959 N N . VAL A 1 250 ? -5.167 6.732 11.399 1.00 88.00 250 VAL A N 1
ATOM 1960 C CA . VAL A 1 250 ? -6.170 5.672 11.182 1.00 88.00 250 VAL A CA 1
ATOM 1961 C C . VAL A 1 250 ? -7.428 5.915 12.009 1.00 88.00 250 VAL A C 1
ATOM 1963 O O . VAL A 1 250 ? -8.552 5.867 11.505 1.00 88.00 250 VAL A O 1
ATOM 1966 N N . SER A 1 251 ? -7.246 6.218 13.289 1.00 85.31 251 SER A N 1
ATOM 1967 C CA . SER A 1 251 ? -8.357 6.428 14.212 1.00 85.31 251 SER A CA 1
ATOM 1968 C C . SER A 1 251 ? -9.145 7.689 13.855 1.00 85.31 251 SER A C 1
ATOM 1970 O O . SER A 1 251 ? -10.372 7.654 13.799 1.00 85.31 251 SER A O 1
ATOM 1972 N N . SER A 1 252 ? -8.458 8.793 13.549 1.00 83.00 252 SER A N 1
ATOM 1973 C CA . SER A 1 252 ? -9.060 10.057 13.114 1.00 83.00 252 SER A CA 1
ATOM 1974 C C . SER A 1 252 ? -9.927 9.865 11.872 1.00 83.00 252 SER A C 1
ATOM 1976 O O . SER A 1 252 ? -11.080 10.301 11.847 1.00 83.00 252 SER A O 1
ATOM 1978 N N . PHE A 1 253 ? -9.430 9.128 10.877 1.00 86.19 253 PHE A N 1
ATOM 1979 C CA . PHE A 1 253 ? -10.192 8.797 9.679 1.00 86.19 253 PHE A CA 1
ATOM 1980 C C . PHE A 1 253 ? -11.483 8.033 9.976 1.00 86.19 253 PHE A C 1
ATOM 1982 O O . PHE A 1 253 ? -12.552 8.423 9.500 1.00 86.19 253 PHE A O 1
ATOM 1989 N N . LEU A 1 254 ? -11.412 6.974 10.785 1.00 86.88 254 LEU A N 1
ATOM 1990 C CA . LEU A 1 254 ? -12.589 6.189 11.166 1.00 86.88 254 LEU A CA 1
ATOM 1991 C C . LEU A 1 254 ? -13.612 7.041 11.931 1.00 86.88 254 LEU A C 1
ATOM 1993 O O . LEU A 1 254 ? -14.818 6.937 11.695 1.00 86.88 254 LEU A O 1
ATOM 1997 N N . GLY A 1 255 ? -13.132 7.933 12.800 1.00 79.44 255 GLY A N 1
ATOM 1998 C CA . GLY A 1 255 ? -13.963 8.889 13.528 1.00 79.44 255 GLY A CA 1
ATOM 1999 C C . GLY A 1 255 ? -14.617 9.956 12.646 1.00 79.44 255 GLY A C 1
ATOM 2000 O O . GLY A 1 255 ? -15.731 10.389 12.957 1.00 79.44 255 GLY A O 1
ATOM 2001 N N . ARG A 1 256 ? -13.958 10.373 11.555 1.00 80.50 256 ARG A N 1
ATOM 2002 C CA . ARG A 1 256 ? -14.492 11.336 10.574 1.00 80.50 256 ARG A CA 1
ATOM 2003 C C . ARG A 1 256 ? -15.502 10.698 9.629 1.00 80.50 256 ARG A C 1
ATOM 2005 O O . ARG A 1 256 ? -16.620 11.195 9.530 1.00 80.50 256 ARG A O 1
ATOM 2012 N N . THR A 1 257 ? -15.119 9.607 8.963 1.00 79.94 257 THR A N 1
ATOM 2013 C CA . THR A 1 257 ? -15.953 8.948 7.944 1.00 79.94 257 THR A CA 1
ATOM 2014 C C . THR A 1 257 ? -17.204 8.333 8.538 1.00 79.94 257 THR A C 1
ATOM 2016 O O . THR A 1 257 ? -18.257 8.370 7.907 1.00 79.94 257 THR A O 1
ATOM 2019 N N . LYS A 1 258 ? -17.108 7.791 9.763 1.00 74.94 258 LYS A N 1
ATOM 2020 C CA . LYS A 1 258 ? -18.233 7.153 10.460 1.00 74.94 258 LYS A CA 1
ATOM 2021 C C . LYS A 1 258 ? -18.917 6.086 9.592 1.00 74.94 258 LYS A C 1
ATOM 2023 O O . LYS A 1 258 ? -20.119 5.856 9.722 1.00 74.94 258 LYS A O 1
ATOM 2028 N N . ASP A 1 259 ? -18.150 5.428 8.725 1.00 80.25 259 ASP A N 1
ATOM 2029 C CA . ASP A 1 259 ? -18.644 4.383 7.836 1.00 80.25 259 ASP A CA 1
ATOM 2030 C C . ASP A 1 259 ? -18.170 3.011 8.321 1.00 80.25 259 ASP A C 1
ATOM 2032 O O . ASP A 1 259 ? -16.977 2.712 8.409 1.00 80.25 259 ASP A O 1
ATOM 2036 N N . GLU A 1 260 ? -19.141 2.147 8.608 1.00 81.75 260 GLU A N 1
ATOM 2037 C CA . GLU A 1 260 ? -18.916 0.750 8.972 1.00 81.75 260 GLU A CA 1
ATOM 2038 C C . GLU A 1 260 ? -18.156 -0.025 7.885 1.00 81.75 260 GLU A C 1
ATOM 2040 O O . GLU A 1 260 ? -17.523 -1.033 8.200 1.00 81.75 260 GLU A O 1
ATOM 2045 N N . LYS A 1 261 ? -18.180 0.414 6.614 1.00 85.12 261 LYS A N 1
ATOM 2046 C CA . LYS A 1 261 ? -17.394 -0.205 5.532 1.00 85.12 261 LYS A CA 1
ATOM 2047 C C . LYS A 1 261 ? -15.911 -0.271 5.907 1.00 85.12 261 LYS A C 1
ATOM 2049 O O . LYS A 1 261 ? -15.311 -1.338 5.798 1.00 85.12 261 LYS A O 1
ATOM 2054 N N . TRP A 1 262 ? -15.343 0.830 6.398 1.00 86.25 262 TRP A N 1
ATOM 2055 C CA . TRP A 1 262 ? -13.921 0.911 6.737 1.00 86.25 262 TRP A CA 1
ATOM 2056 C C . TRP A 1 262 ? -13.555 0.071 7.950 1.00 86.25 262 TRP A C 1
ATOM 2058 O O . TRP A 1 262 ? -12.504 -0.560 7.962 1.00 86.25 262 TRP A O 1
ATOM 2068 N N . ILE A 1 263 ? -14.442 -0.013 8.940 1.00 89.12 263 ILE A N 1
ATOM 2069 C CA . ILE A 1 263 ? -14.217 -0.881 10.099 1.00 89.12 263 ILE A CA 1
ATOM 2070 C C . ILE A 1 263 ? -14.189 -2.338 9.669 1.00 89.12 263 ILE A C 1
ATOM 2072 O O . ILE A 1 263 ? -13.276 -3.057 10.047 1.00 89.12 263 ILE A O 1
ATOM 2076 N N . ASN A 1 264 ? -15.135 -2.765 8.833 1.00 88.31 264 ASN A N 1
ATOM 2077 C CA . ASN A 1 264 ? -15.161 -4.143 8.349 1.00 88.31 264 ASN A CA 1
ATOM 2078 C C . ASN A 1 264 ? -13.983 -4.468 7.421 1.00 88.31 264 ASN A C 1
ATOM 2080 O O . ASN A 1 264 ? -13.628 -5.638 7.304 1.00 88.31 264 ASN A O 1
ATOM 2084 N N . LEU A 1 265 ? -13.392 -3.462 6.767 1.00 90.12 265 LEU A N 1
ATOM 2085 C CA . LEU A 1 265 ? -12.212 -3.614 5.918 1.00 90.12 265 LEU A CA 1
ATOM 2086 C C . LEU A 1 265 ? -10.915 -3.706 6.739 1.00 90.12 265 LEU A C 1
ATOM 2088 O O . LEU A 1 265 ? -10.111 -4.599 6.493 1.00 90.12 265 LEU A O 1
ATOM 2092 N N . LEU A 1 266 ? -10.718 -2.816 7.719 1.00 91.75 266 LEU A N 1
ATOM 2093 C CA . LEU A 1 266 ? -9.489 -2.739 8.526 1.00 91.75 266 LEU A CA 1
ATOM 2094 C C . LEU A 1 266 ? -9.494 -3.683 9.736 1.00 91.75 266 LEU A C 1
ATOM 2096 O O . LEU A 1 266 ? -8.448 -4.163 10.166 1.00 91.75 266 LEU A O 1
ATOM 2100 N N . PHE A 1 267 ? -10.676 -3.974 10.276 1.00 92.44 267 PHE A N 1
ATOM 2101 C CA . PHE A 1 267 ? -10.893 -4.889 11.395 1.00 92.44 267 PHE A CA 1
ATOM 2102 C C . PHE A 1 267 ? -11.899 -5.976 10.997 1.00 92.44 267 PHE A C 1
ATOM 2104 O O . PHE A 1 267 ? -13.017 -6.014 11.510 1.00 92.44 267 PHE A O 1
ATOM 2111 N N . PRO A 1 268 ? -11.540 -6.848 10.042 1.00 93.31 268 PRO A N 1
ATOM 2112 C CA . PRO A 1 268 ? -12.426 -7.911 9.601 1.00 93.31 268 PRO A CA 1
ATOM 2113 C C . PRO A 1 268 ? -12.594 -8.987 10.670 1.00 93.31 268 PRO A C 1
ATOM 2115 O O . PRO A 1 268 ? -11.687 -9.239 11.460 1.00 93.31 268 PRO A O 1
ATOM 2118 N N . ASN A 1 269 ? -13.716 -9.707 10.624 1.00 91.44 269 ASN A N 1
ATOM 2119 C CA . ASN A 1 269 ? -13.852 -10.962 11.365 1.00 91.44 269 ASN A CA 1
ATOM 2120 C C . ASN A 1 269 ? -12.807 -11.995 10.907 1.00 91.44 269 ASN A C 1
ATOM 2122 O O . ASN A 1 269 ? -12.294 -11.935 9.787 1.00 91.44 269 ASN A O 1
ATOM 2126 N N . GLU A 1 270 ? -12.531 -12.972 11.771 1.00 91.19 270 GLU A N 1
ATOM 2127 C CA . GLU A 1 270 ? -11.591 -14.052 11.477 1.00 91.19 270 GLU A CA 1
ATOM 2128 C C . GLU A 1 270 ? -11.987 -14.816 10.207 1.00 91.19 270 GLU A C 1
ATOM 2130 O O . GLU A 1 270 ? -13.135 -15.226 10.026 1.00 91.19 270 GLU A O 1
ATOM 2135 N N . HIS A 1 271 ? -11.018 -15.001 9.311 1.00 93.69 271 HIS A N 1
ATOM 2136 C CA . HIS A 1 271 ? -11.193 -15.737 8.067 1.00 93.69 271 HIS A CA 1
ATOM 2137 C C . HIS A 1 271 ? -9.856 -16.362 7.642 1.00 93.69 271 HIS A C 1
ATOM 2139 O O . HIS A 1 271 ? -8.833 -15.676 7.722 1.00 93.69 271 HIS A O 1
ATOM 2145 N N . PRO A 1 272 ? -9.824 -17.603 7.114 1.00 94.06 272 PRO A N 1
ATOM 2146 C CA . PRO A 1 272 ? -8.577 -18.269 6.722 1.00 94.06 272 PRO A CA 1
ATOM 2147 C C . PRO A 1 272 ? -7.694 -17.443 5.774 1.00 94.06 272 PRO A C 1
ATOM 2149 O O . PRO A 1 272 ? -6.480 -17.377 5.944 1.00 94.06 272 PRO A O 1
ATOM 2152 N N . LEU A 1 273 ? -8.309 -16.745 4.813 1.00 94.81 273 LEU A N 1
ATOM 2153 C CA . LEU A 1 273 ? -7.594 -15.883 3.857 1.00 94.81 273 LEU A CA 1
ATOM 2154 C C . LEU A 1 273 ? -6.995 -14.608 4.475 1.00 94.81 273 LEU A C 1
ATOM 2156 O O . LEU A 1 273 ? -6.173 -13.963 3.835 1.00 94.81 273 LEU A O 1
ATOM 2160 N N . LEU A 1 274 ? -7.400 -14.239 5.691 1.00 95.62 274 LEU A N 1
ATOM 2161 C CA . LEU A 1 274 ? -6.962 -13.024 6.381 1.00 95.62 274 LEU A CA 1
ATOM 2162 C C . LEU A 1 274 ? -5.978 -13.315 7.515 1.00 95.62 274 LEU A C 1
ATOM 2164 O O . LEU A 1 274 ? -5.481 -12.383 8.137 1.00 95.62 274 LEU A O 1
ATOM 2168 N N . MET A 1 275 ? -5.652 -14.584 7.780 1.00 94.94 275 MET A N 1
ATOM 2169 C CA . MET A 1 275 ? -4.856 -14.966 8.951 1.00 94.94 275 MET A CA 1
ATOM 2170 C C . MET A 1 275 ? -3.511 -14.252 9.031 1.00 94.94 275 MET A C 1
ATOM 2172 O O . MET A 1 275 ? -3.109 -13.842 10.113 1.00 94.94 275 MET A O 1
ATOM 2176 N N . ARG A 1 276 ? -2.839 -14.038 7.896 1.00 94.50 276 ARG A N 1
ATOM 2177 C CA . ARG A 1 276 ? -1.580 -13.287 7.869 1.00 94.50 276 ARG A CA 1
ATOM 2178 C C . ARG A 1 276 ? -1.761 -11.837 8.332 1.00 94.50 276 ARG A C 1
ATOM 2180 O O . ARG A 1 276 ? -0.958 -11.351 9.120 1.00 94.50 276 ARG A O 1
ATOM 2187 N N . TYR A 1 277 ? -2.813 -11.168 7.865 1.00 96.12 277 TYR A N 1
ATOM 2188 C CA . TYR A 1 277 ? -3.146 -9.802 8.271 1.00 96.12 277 TYR A CA 1
ATOM 2189 C C . TYR A 1 277 ? -3.520 -9.727 9.754 1.00 96.12 277 TYR A C 1
ATOM 2191 O O . TYR A 1 277 ? -3.036 -8.863 10.479 1.00 96.12 277 TYR A O 1
ATOM 2199 N N . LEU A 1 278 ? -4.323 -10.680 10.232 1.00 94.88 278 LEU A N 1
ATOM 2200 C CA . LEU A 1 278 ? -4.726 -10.754 11.637 1.00 94.88 278 LEU A CA 1
ATOM 2201 C C . LEU A 1 278 ? -3.538 -11.034 12.568 1.00 94.88 278 LEU A C 1
ATOM 2203 O O . LEU A 1 278 ? -3.440 -10.431 13.630 1.00 94.88 278 LEU A O 1
ATOM 2207 N N . GLN A 1 279 ? -2.594 -11.879 12.149 1.00 93.88 279 GLN A N 1
ATOM 2208 C CA . GLN A 1 279 ? -1.341 -12.113 12.874 1.00 93.88 279 GLN A CA 1
ATOM 2209 C C . GLN A 1 279 ? -0.450 -10.867 12.913 1.00 93.88 279 GLN A C 1
ATOM 2211 O O . GLN A 1 279 ? 0.205 -10.617 13.924 1.00 93.88 279 GLN A O 1
ATOM 2216 N N . ALA A 1 280 ? -0.403 -10.086 11.827 1.00 93.00 280 ALA A N 1
ATOM 2217 C CA . ALA A 1 280 ? 0.311 -8.811 11.814 1.00 93.00 280 ALA A CA 1
ATOM 2218 C C . ALA A 1 280 ? -0.313 -7.831 12.818 1.00 93.00 280 ALA A C 1
ATOM 2220 O O . ALA A 1 280 ? 0.406 -7.245 13.626 1.00 93.00 280 ALA A O 1
ATOM 2221 N N . TRP A 1 281 ? -1.647 -7.735 12.840 1.00 92.31 281 TRP A N 1
ATOM 2222 C CA . TRP A 1 281 ? -2.367 -6.952 13.840 1.00 92.31 281 TRP A CA 1
ATOM 2223 C C . TRP A 1 281 ? -2.064 -7.420 15.258 1.00 92.31 281 TRP A C 1
ATOM 2225 O O . TRP A 1 281 ? -1.698 -6.586 16.075 1.00 92.31 281 TRP A O 1
ATOM 2235 N N . GLU A 1 282 ? -2.161 -8.720 15.555 1.00 90.19 282 GLU A N 1
ATOM 2236 C CA . GLU A 1 282 ? -1.906 -9.265 16.898 1.00 90.19 282 GLU A CA 1
ATOM 2237 C C . GLU A 1 282 ? -0.504 -8.900 17.410 1.00 90.19 282 GLU A C 1
ATOM 2239 O O . GLU A 1 282 ? -0.357 -8.508 18.566 1.00 90.19 282 GLU A O 1
ATOM 2244 N N . LYS A 1 283 ? 0.518 -8.931 16.545 1.00 89.44 283 LYS A N 1
ATOM 2245 C CA . LYS A 1 283 ? 1.872 -8.467 16.895 1.00 89.44 283 LYS A CA 1
ATOM 2246 C C . LYS A 1 283 ? 1.927 -6.965 17.188 1.00 89.44 283 LYS A C 1
ATOM 2248 O O . LYS A 1 283 ? 2.695 -6.541 18.045 1.00 89.44 283 LYS A O 1
ATOM 2253 N N . ALA A 1 284 ? 1.117 -6.175 16.490 1.00 87.44 284 ALA A N 1
ATOM 2254 C CA . ALA A 1 284 ? 1.036 -4.726 16.642 1.00 87.44 284 ALA A CA 1
ATOM 2255 C C . ALA A 1 284 ? 0.029 -4.264 17.719 1.00 87.44 284 ALA A C 1
ATOM 2257 O O . ALA A 1 284 ? -0.090 -3.062 17.963 1.00 87.44 284 ALA A O 1
ATOM 2258 N N . MET A 1 285 ? -0.684 -5.182 18.390 1.00 82.44 285 MET A N 1
ATOM 2259 C CA . MET A 1 285 ? -1.671 -4.902 19.447 1.00 82.44 285 MET A CA 1
ATOM 2260 C C . MET A 1 285 ? -1.023 -4.482 20.779 1.00 82.44 285 MET A C 1
ATOM 2262 O O . MET A 1 285 ? -1.306 -5.028 21.845 1.00 82.44 285 MET A O 1
ATOM 2266 N N . ILE A 1 286 ? -0.162 -3.472 20.735 1.00 84.81 286 ILE A N 1
ATOM 2267 C CA . ILE A 1 286 ? 0.415 -2.847 21.923 1.00 84.81 286 ILE A CA 1
ATOM 2268 C C . ILE A 1 286 ? -0.537 -1.780 22.507 1.00 84.81 286 ILE A C 1
ATOM 2270 O O . ILE A 1 286 ? -1.422 -1.279 21.803 1.00 84.81 286 ILE A O 1
ATOM 2274 N N . PRO A 1 287 ? -0.398 -1.411 23.797 1.00 88.19 287 PRO A N 1
ATOM 2275 C CA . PRO A 1 287 ? -1.367 -0.552 24.478 1.00 88.19 287 PRO A CA 1
ATOM 2276 C C . PRO A 1 287 ? -1.647 0.807 23.826 1.00 88.19 287 PRO A C 1
ATOM 2278 O O . PRO A 1 287 ? -2.801 1.230 23.770 1.00 88.19 287 PRO A O 1
ATOM 2281 N N . ALA A 1 288 ? -0.618 1.500 23.330 1.00 86.81 288 ALA A N 1
ATOM 2282 C CA . ALA A 1 288 ? -0.755 2.868 22.827 1.00 86.81 288 ALA A CA 1
ATOM 2283 C C . ALA A 1 288 ? -1.693 2.987 21.595 1.00 86.81 288 ALA A C 1
ATOM 2285 O O . ALA A 1 288 ? -2.695 3.699 21.702 1.00 86.81 288 ALA A O 1
ATOM 2286 N N . PRO A 1 289 ? -1.482 2.254 20.481 1.00 86.00 289 PRO A N 1
ATOM 2287 C CA . PRO A 1 289 ? -2.407 2.198 19.343 1.00 86.00 289 PRO A CA 1
ATOM 2288 C C . PRO A 1 289 ? -3.853 1.846 19.722 1.00 86.00 289 PRO A C 1
ATOM 2290 O O . PRO A 1 289 ? -4.796 2.491 19.262 1.00 86.00 289 PRO A O 1
ATOM 2293 N N . LEU A 1 290 ? -4.051 0.852 20.595 1.00 89.19 290 LEU A N 1
ATOM 2294 C CA . LEU A 1 290 ? -5.394 0.424 21.001 1.00 89.19 290 LEU A CA 1
ATOM 2295 C C . LEU A 1 290 ? -6.116 1.485 21.835 1.00 89.19 290 LEU A C 1
ATOM 2297 O O . LEU A 1 290 ? -7.320 1.691 21.664 1.00 89.19 290 LEU A O 1
ATOM 2301 N N . ASN A 1 291 ? -5.384 2.185 22.705 1.00 89.81 291 ASN A N 1
ATOM 2302 C CA . ASN A 1 291 ? -5.923 3.302 23.473 1.00 89.81 291 ASN A CA 1
ATOM 2303 C C . ASN A 1 291 ? -6.360 4.451 22.557 1.00 89.81 291 ASN A C 1
ATOM 2305 O O . ASN A 1 291 ? -7.448 4.992 22.753 1.00 89.81 291 ASN A O 1
ATOM 2309 N N . ILE A 1 292 ? -5.555 4.799 21.546 1.00 88.88 292 ILE A N 1
ATOM 2310 C CA . ILE A 1 292 ? -5.894 5.833 20.554 1.00 88.88 292 ILE A CA 1
ATOM 2311 C C . ILE A 1 292 ? -7.185 5.457 19.812 1.00 88.88 292 ILE A C 1
ATOM 2313 O O . ILE A 1 292 ? -8.120 6.261 19.759 1.00 88.88 292 ILE A O 1
ATOM 2317 N N . LEU A 1 293 ? -7.275 4.217 19.322 1.00 89.38 293 LEU A N 1
ATOM 2318 C CA . LEU A 1 293 ? -8.446 3.716 18.602 1.00 89.38 293 LEU A CA 1
ATOM 2319 C C . LEU A 1 293 ? -9.721 3.799 19.448 1.00 89.38 293 LEU A C 1
ATOM 2321 O O . LEU A 1 293 ? -10.740 4.338 19.009 1.00 89.38 293 LEU A O 1
ATOM 2325 N N . LEU A 1 294 ? -9.677 3.288 20.681 1.00 90.00 294 LEU A N 1
ATOM 2326 C CA . LEU A 1 294 ? -10.853 3.259 21.547 1.00 90.00 294 LEU A CA 1
ATOM 2327 C C . LEU A 1 294 ? -11.264 4.664 22.005 1.00 90.00 294 LEU A C 1
ATOM 2329 O O . LEU A 1 294 ? 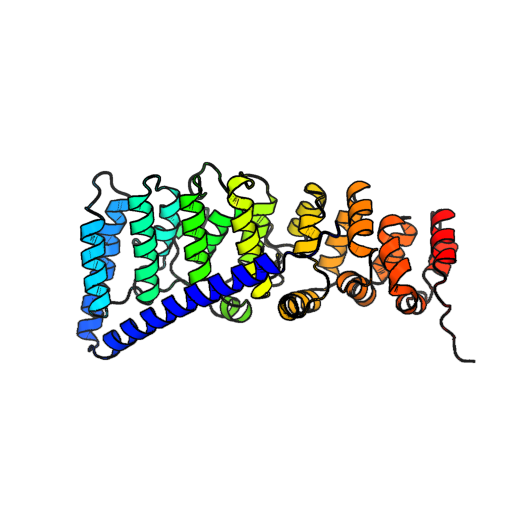-12.458 4.979 22.042 1.00 90.00 294 LEU A O 1
ATOM 2333 N N . ASN A 1 295 ? -10.290 5.532 22.297 1.00 89.69 295 ASN A N 1
ATOM 2334 C CA . ASN A 1 295 ? -10.554 6.929 22.622 1.00 89.69 295 ASN A CA 1
ATOM 2335 C C . ASN A 1 295 ? -11.234 7.657 21.461 1.00 89.69 295 ASN A C 1
ATOM 2337 O O . ASN A 1 295 ? -12.185 8.404 21.697 1.00 89.69 295 ASN A O 1
ATOM 2341 N N . ASN A 1 296 ? -10.834 7.392 20.218 1.00 88.38 296 ASN A N 1
ATOM 2342 C CA . ASN A 1 296 ? -11.480 7.993 19.059 1.00 88.38 296 ASN A CA 1
ATOM 2343 C C . ASN A 1 296 ? -12.964 7.593 18.946 1.00 88.38 296 ASN A C 1
ATOM 2345 O O . ASN A 1 296 ? -13.832 8.466 18.865 1.00 88.38 296 ASN A O 1
ATOM 2349 N N . PHE A 1 297 ? -13.291 6.300 19.065 1.00 89.75 297 PHE A N 1
ATOM 2350 C CA . PHE A 1 297 ? -14.692 5.857 19.064 1.00 89.75 297 PHE A CA 1
ATOM 2351 C C . PHE A 1 297 ? -15.507 6.457 20.213 1.00 89.75 297 PHE A C 1
ATOM 2353 O O . PHE A 1 297 ? -16.696 6.741 20.057 1.00 89.75 297 PHE A O 1
ATOM 2360 N N . SER A 1 298 ? -14.865 6.688 21.358 1.00 89.88 298 SER A N 1
ATOM 2361 C CA . SER A 1 298 ? -15.490 7.301 22.529 1.00 89.88 298 SER A CA 1
ATOM 2362 C C . SER A 1 298 ? -15.744 8.805 22.391 1.00 89.88 298 SER A C 1
ATOM 2364 O O . SER A 1 298 ? -16.536 9.356 23.150 1.00 89.88 298 SER A O 1
ATOM 2366 N N . ALA A 1 299 ? -15.119 9.486 21.426 1.00 88.00 299 ALA A N 1
ATOM 2367 C CA . ALA A 1 299 ? -15.205 10.939 21.294 1.00 88.00 299 ALA A CA 1
ATOM 2368 C C . ALA A 1 299 ? -16.581 11.433 20.807 1.00 88.00 299 ALA A C 1
ATOM 2370 O O . ALA A 1 299 ? -16.919 12.601 20.991 1.00 88.00 299 ALA A O 1
ATOM 2371 N N . SER A 1 300 ? -17.410 10.572 20.199 1.00 88.81 300 SER A N 1
ATOM 2372 C CA . SER A 1 300 ? -18.723 10.972 19.676 1.00 88.81 300 SER A CA 1
ATOM 2373 C C . SER A 1 300 ? -19.799 9.896 19.833 1.00 88.81 300 SER A C 1
ATOM 2375 O O . SER A 1 300 ? -19.527 8.700 19.793 1.00 88.81 300 SER A O 1
ATOM 2377 N N . ASN A 1 301 ? -21.068 10.314 19.935 1.00 89.62 301 ASN A N 1
ATOM 2378 C CA . ASN A 1 301 ? -22.207 9.384 19.970 1.00 89.62 301 ASN A CA 1
ATOM 2379 C C . ASN A 1 301 ? -22.295 8.499 18.722 1.00 89.62 301 ASN A C 1
ATOM 2381 O O . ASN A 1 301 ? -22.717 7.349 18.818 1.00 89.62 301 ASN A O 1
ATOM 2385 N N . THR A 1 302 ? -21.910 9.017 17.556 1.00 89.25 302 THR A N 1
ATOM 2386 C CA . THR A 1 302 ? -21.913 8.232 16.319 1.00 89.25 302 THR A CA 1
ATOM 2387 C C . THR A 1 302 ? -20.810 7.176 16.337 1.00 89.25 302 THR A C 1
ATOM 2389 O O . THR A 1 302 ? -21.104 6.016 16.068 1.00 89.25 302 THR A O 1
ATOM 2392 N N . GLY A 1 303 ? -19.587 7.534 16.751 1.00 89.56 303 GLY A N 1
ATOM 2393 C CA . GLY A 1 303 ? -18.480 6.581 16.904 1.00 89.56 303 GLY A CA 1
ATOM 2394 C C . GLY A 1 303 ? -18.823 5.439 17.863 1.00 89.56 303 GLY A C 1
ATOM 2395 O O . GLY A 1 303 ? -18.664 4.270 17.520 1.00 89.56 303 GLY A O 1
ATOM 2396 N N . ARG A 1 304 ? -19.422 5.758 19.016 1.00 92.19 304 ARG A N 1
ATOM 2397 C CA . ARG A 1 304 ? -19.904 4.763 19.985 1.00 92.19 304 ARG A CA 1
ATOM 2398 C C . ARG A 1 304 ? -20.944 3.801 19.398 1.00 92.19 304 ARG A C 1
ATOM 2400 O O . ARG A 1 304 ? -20.861 2.592 19.624 1.00 92.19 304 ARG A O 1
ATOM 2407 N N . LYS A 1 305 ? -21.925 4.316 18.643 1.00 91.56 305 LYS A N 1
ATOM 2408 C CA . LYS A 1 305 ? -22.950 3.494 17.970 1.00 91.56 305 LYS A CA 1
ATOM 2409 C C . LYS A 1 305 ? -22.327 2.563 16.935 1.00 91.56 305 LYS A C 1
ATOM 2411 O O . LYS A 1 305 ? -22.683 1.390 16.907 1.00 91.56 305 LYS A O 1
ATOM 2416 N N . ILE A 1 306 ? -21.392 3.074 16.142 1.00 89.94 306 ILE A N 1
ATOM 2417 C CA . ILE A 1 306 ? -20.686 2.322 15.102 1.00 89.94 306 ILE A CA 1
ATOM 2418 C C . ILE A 1 306 ? -19.827 1.212 15.710 1.00 89.94 306 ILE A C 1
ATOM 2420 O O . ILE A 1 306 ? -19.903 0.067 15.270 1.00 89.94 306 ILE A O 1
ATOM 2424 N N . PHE A 1 307 ? -19.064 1.516 16.764 1.00 91.81 307 PHE A N 1
ATOM 2425 C CA . PHE A 1 307 ? -18.282 0.516 17.491 1.00 91.81 307 PHE A CA 1
ATOM 2426 C C . PHE A 1 307 ? -19.189 -0.595 18.032 1.00 91.81 307 PHE A C 1
ATOM 2428 O O . PHE A 1 307 ? -18.941 -1.781 17.814 1.00 91.81 307 PHE A O 1
ATOM 2435 N N . LYS A 1 308 ? -20.305 -0.220 18.675 1.00 92.94 308 LYS A N 1
ATOM 2436 C CA . LYS A 1 308 ? -21.305 -1.185 19.142 1.00 92.94 308 LYS A CA 1
ATOM 2437 C C . LYS A 1 308 ? -21.831 -2.039 17.987 1.00 92.94 308 LYS A C 1
ATOM 2439 O O . LYS A 1 308 ? -21.869 -3.259 18.128 1.00 92.94 308 LYS A O 1
ATOM 2444 N N . ALA A 1 309 ? -22.252 -1.427 16.884 1.00 91.31 309 ALA A N 1
ATOM 2445 C CA . ALA A 1 309 ? -22.836 -2.123 15.740 1.00 91.31 309 ALA A CA 1
ATOM 2446 C C . ALA A 1 309 ? -21.849 -3.097 15.079 1.00 91.31 309 ALA A C 1
ATOM 2448 O O . ALA A 1 309 ? -22.237 -4.216 14.752 1.00 91.31 309 ALA A O 1
ATOM 2449 N N . SER A 1 310 ? -20.578 -2.706 14.973 1.00 89.56 310 SER A N 1
ATOM 2450 C CA . SER A 1 310 ? -19.530 -3.495 14.316 1.00 89.56 310 SER A CA 1
ATOM 2451 C C . SER A 1 310 ? -19.065 -4.680 15.168 1.00 89.56 310 SER A C 1
ATOM 2453 O O . SER A 1 310 ? -18.864 -5.771 14.644 1.00 89.56 310 SER A O 1
ATOM 2455 N N . PHE A 1 311 ? -18.954 -4.508 16.493 1.00 92.50 311 PHE A N 1
ATOM 2456 C CA . PHE A 1 311 ? -18.327 -5.509 17.371 1.00 92.50 311 PHE A CA 1
ATOM 2457 C C . PHE A 1 311 ? -19.297 -6.263 18.305 1.00 92.50 311 PHE A C 1
ATOM 2459 O O . PHE A 1 311 ? -18.906 -7.225 18.961 1.00 92.50 311 PHE A O 1
ATOM 2466 N N . SER A 1 312 ? -20.578 -5.878 18.384 1.00 92.31 312 SER A N 1
ATOM 2467 C CA . SER A 1 312 ? -21.600 -6.637 19.139 1.00 92.31 312 SER A CA 1
ATOM 2468 C C . SER A 1 312 ? -22.198 -7.875 18.442 1.00 92.31 312 SER A C 1
ATOM 2470 O O . SER A 1 312 ? -22.797 -8.688 19.158 1.00 92.31 312 SER A O 1
ATOM 2472 N N . PRO A 1 313 ? -22.164 -8.053 17.103 1.00 90.75 313 PRO A N 1
ATOM 2473 C CA . PRO A 1 313 ? -22.797 -9.208 16.464 1.00 90.75 313 PRO A CA 1
ATOM 2474 C C . PRO A 1 313 ? -22.244 -10.564 16.916 1.00 90.75 313 PRO A C 1
ATOM 2476 O O . PRO A 1 313 ? -23.014 -11.518 16.987 1.00 90.75 313 PRO A O 1
ATOM 2479 N N . GLY A 1 314 ? -20.961 -10.639 17.272 1.00 90.38 314 GLY A N 1
ATOM 2480 C CA . GLY A 1 314 ? -20.323 -11.852 17.777 1.00 90.38 314 GLY A CA 1
ATOM 2481 C C . GLY A 1 314 ? -18.927 -11.580 18.346 1.00 90.38 314 GLY A C 1
ATOM 2482 O O . GLY A 1 314 ? -18.504 -10.421 18.382 1.00 90.38 314 GLY A O 1
ATOM 2483 N N . PRO A 1 315 ? -18.223 -12.622 18.823 1.00 91.94 315 PRO A N 1
ATOM 2484 C CA . PRO A 1 315 ? -16.825 -12.514 19.229 1.00 91.94 315 PRO A CA 1
ATOM 2485 C C . PRO A 1 315 ? -15.957 -11.956 18.092 1.00 91.94 315 PRO A C 1
ATOM 2487 O O . PRO A 1 315 ? -16.127 -12.333 16.937 1.00 91.94 315 PRO A O 1
ATOM 2490 N N . HIS A 1 316 ? -15.031 -11.065 18.431 1.00 93.88 316 HIS A N 1
ATOM 2491 C CA . HIS A 1 316 ? -14.119 -10.397 17.515 1.00 93.88 316 HIS A CA 1
ATOM 2492 C C . HIS A 1 316 ? -12.699 -10.313 18.099 1.00 93.88 316 HIS A C 1
ATOM 2494 O O . HIS A 1 316 ? -12.509 -9.828 19.218 1.00 93.88 316 HIS A O 1
ATOM 2500 N N . TRP A 1 317 ? -11.685 -10.715 17.328 1.00 93.12 317 TRP A N 1
ATOM 2501 C CA . TRP A 1 317 ? -10.280 -10.773 17.765 1.00 93.12 317 TRP A CA 1
ATOM 2502 C C . TRP A 1 317 ? -9.785 -9.459 18.394 1.00 93.12 317 TRP A C 1
ATOM 2504 O O . TRP A 1 317 ? -9.159 -9.486 19.450 1.00 93.12 317 TRP A O 1
ATOM 2514 N N . LEU A 1 318 ? -10.151 -8.301 17.826 1.00 93.19 318 LEU A N 1
ATOM 2515 C CA . LEU A 1 318 ? -9.770 -6.986 18.362 1.00 93.19 318 LEU A CA 1
ATOM 2516 C C . LEU A 1 318 ? -10.286 -6.767 19.793 1.00 93.19 318 LEU A C 1
ATOM 2518 O O . LEU A 1 318 ? -9.556 -6.269 20.645 1.00 93.19 318 LEU A O 1
ATOM 2522 N N . ILE A 1 319 ? -11.526 -7.177 20.082 1.00 94.88 319 ILE A N 1
ATOM 2523 C CA . ILE A 1 319 ? -12.129 -7.050 21.417 1.00 94.88 319 ILE A CA 1
ATOM 2524 C C . ILE A 1 319 ? -11.417 -7.979 22.404 1.00 94.88 319 ILE A C 1
ATOM 2526 O O . ILE A 1 319 ? -11.089 -7.565 23.516 1.00 94.88 319 ILE A O 1
ATOM 2530 N N . ALA A 1 320 ? -11.117 -9.211 21.982 1.00 93.44 320 ALA A N 1
ATOM 2531 C CA . ALA A 1 320 ? -10.342 -10.153 22.785 1.00 93.44 320 ALA A CA 1
ATOM 2532 C C . ALA A 1 320 ? -8.944 -9.605 23.112 1.00 93.44 320 ALA A C 1
ATOM 2534 O O . ALA A 1 320 ? -8.504 -9.666 24.261 1.00 93.44 320 ALA A O 1
ATOM 2535 N N . GLY A 1 321 ? -8.263 -9.028 22.123 1.00 92.62 321 GLY A N 1
ATOM 2536 C CA . GLY A 1 321 ? -6.948 -8.441 22.324 1.00 92.62 321 GLY A CA 1
ATOM 2537 C C . GLY A 1 321 ? -6.988 -7.163 23.172 1.00 92.62 321 GLY A C 1
ATOM 2538 O O . GLY A 1 321 ? -6.095 -6.968 23.988 1.00 92.62 321 GLY A O 1
ATOM 2539 N N . MET A 1 322 ? -8.041 -6.338 23.101 1.00 93.69 322 MET A N 1
ATOM 2540 C CA . MET A 1 322 ? -8.216 -5.204 24.023 1.00 93.69 322 MET A CA 1
ATOM 2541 C C . MET A 1 322 ? -8.346 -5.668 25.482 1.00 93.69 322 MET A C 1
ATOM 2543 O O . MET A 1 322 ? -7.720 -5.086 26.363 1.00 93.69 322 MET A O 1
ATOM 2547 N N . ILE A 1 323 ? -9.095 -6.747 25.745 1.00 93.38 323 ILE A N 1
ATOM 2548 C CA . ILE A 1 323 ? -9.182 -7.340 27.093 1.00 93.38 323 ILE A CA 1
ATOM 2549 C C . ILE A 1 323 ? -7.804 -7.818 27.566 1.00 93.38 323 ILE A C 1
ATOM 2551 O O . ILE A 1 323 ? -7.453 -7.619 28.726 1.00 93.38 323 ILE A O 1
ATOM 2555 N N . ARG A 1 324 ? -7.024 -8.436 26.671 1.00 91.56 324 ARG A N 1
ATOM 2556 C CA . ARG A 1 324 ? -5.704 -9.000 26.984 1.00 91.56 324 ARG A CA 1
ATOM 2557 C C . ARG A 1 324 ? -4.641 -7.924 27.233 1.00 91.56 324 ARG A C 1
ATOM 2559 O O . ARG A 1 324 ? -3.867 -8.055 28.173 1.00 91.56 324 ARG A O 1
ATOM 2566 N N . HIS A 1 325 ? -4.590 -6.892 26.393 1.00 91.06 325 HIS A N 1
ATOM 2567 C CA . HIS A 1 325 ? -3.467 -5.948 26.341 1.00 91.06 325 HIS A CA 1
ATOM 2568 C C . HIS A 1 325 ? -3.749 -4.597 27.008 1.00 91.06 325 HIS A C 1
ATOM 2570 O O . HIS A 1 325 ? -2.810 -3.951 27.465 1.00 91.06 325 HIS A O 1
ATOM 2576 N N . ILE A 1 326 ? -5.011 -4.159 27.094 1.00 91.81 326 ILE A N 1
ATOM 2577 C CA . ILE A 1 326 ? -5.394 -2.886 27.736 1.00 91.81 326 ILE A CA 1
ATOM 2578 C C . ILE A 1 326 ? -6.554 -3.038 28.735 1.00 91.81 326 ILE A C 1
ATOM 2580 O O . ILE A 1 326 ? -7.512 -2.259 28.696 1.00 91.81 326 ILE A O 1
ATOM 2584 N N . PRO A 1 327 ? -6.488 -3.986 29.690 1.00 90.94 327 PRO A N 1
ATOM 2585 C CA . PRO A 1 327 ? -7.580 -4.222 30.635 1.00 90.94 327 PRO A CA 1
ATOM 2586 C C . PRO A 1 327 ? -7.957 -2.970 31.443 1.00 90.94 327 PRO A C 1
ATOM 2588 O O . PRO A 1 327 ? -9.140 -2.720 31.665 1.00 90.94 327 PRO A O 1
ATOM 2591 N N . GLY A 1 328 ? -6.979 -2.129 31.806 1.00 91.31 328 GLY A N 1
ATOM 2592 C CA . GLY A 1 328 ? -7.200 -0.851 32.498 1.00 91.31 328 GLY A CA 1
ATOM 2593 C C . GLY A 1 328 ? -8.130 0.109 31.746 1.00 91.31 328 GLY A C 1
ATOM 2594 O O . GLY A 1 328 ? -8.921 0.828 32.359 1.00 91.31 328 GLY A O 1
ATOM 2595 N N . MET A 1 329 ? -8.121 0.070 30.411 1.00 90.25 329 MET A N 1
ATOM 2596 C CA . MET A 1 329 ? -9.011 0.895 29.600 1.00 90.25 329 MET A CA 1
ATOM 2597 C C . MET A 1 329 ? -10.480 0.467 29.750 1.00 90.25 329 MET A C 1
ATOM 2599 O O . MET A 1 329 ? -11.369 1.315 29.719 1.00 90.25 329 MET A O 1
ATOM 2603 N N . LEU A 1 330 ? -10.765 -0.814 30.008 1.00 92.06 330 LEU A N 1
ATOM 2604 C CA . LEU A 1 330 ? -12.134 -1.276 30.278 1.00 92.06 330 LEU A CA 1
ATOM 2605 C C . LEU A 1 330 ? -12.675 -0.701 31.588 1.00 92.06 330 LEU A C 1
ATOM 2607 O O . LEU A 1 330 ? -13.828 -0.274 31.640 1.00 92.06 330 LEU A O 1
ATOM 2611 N N . PHE A 1 331 ? -11.833 -0.613 32.621 1.00 94.06 331 PHE A N 1
ATOM 2612 C CA . PHE A 1 331 ? -12.180 0.073 33.867 1.00 94.06 331 PHE A CA 1
ATOM 2613 C C . PHE A 1 331 ? -12.416 1.574 33.633 1.00 94.06 331 PHE A C 1
ATOM 2615 O O . PHE A 1 331 ? -13.382 2.130 34.154 1.00 94.06 331 PHE A O 1
ATOM 2622 N N . SER A 1 332 ? -11.609 2.218 32.783 1.00 93.19 332 SER A N 1
ATOM 2623 C CA . SER A 1 332 ? -11.823 3.614 32.370 1.00 93.19 332 SER A CA 1
ATOM 2624 C C . SER A 1 332 ? -13.158 3.816 31.635 1.00 93.19 332 SER A C 1
ATOM 2626 O O . SER A 1 332 ? -13.894 4.759 31.915 1.00 93.19 332 SER A O 1
ATOM 2628 N N . LEU A 1 333 ? -13.552 2.901 30.743 1.00 94.12 333 LEU A N 1
ATOM 2629 C CA . LEU A 1 333 ? -14.861 2.971 30.081 1.00 94.12 333 LEU A CA 1
ATOM 2630 C C . LEU A 1 333 ? -16.031 2.899 31.077 1.00 94.12 333 LEU A C 1
ATOM 2632 O O . LEU A 1 333 ? -17.052 3.563 30.874 1.00 94.12 333 LEU A O 1
ATOM 2636 N N . VAL A 1 334 ? -15.889 2.132 32.163 1.00 93.81 334 VAL A N 1
ATOM 2637 C CA . VAL A 1 334 ? -16.884 2.069 33.246 1.00 93.81 334 VAL A CA 1
ATOM 2638 C C . VAL A 1 334 ? -17.011 3.418 33.955 1.00 93.81 334 VAL A C 1
ATOM 2640 O O . VAL A 1 334 ? -18.127 3.921 34.091 1.00 93.81 334 VAL A O 1
ATOM 2643 N N . THR A 1 335 ? -15.900 4.045 34.353 1.00 93.62 335 THR A N 1
ATOM 2644 C CA . THR A 1 335 ? -15.933 5.347 35.056 1.00 93.62 335 THR A CA 1
ATOM 2645 C C . THR A 1 335 ? -16.442 6.472 34.170 1.00 93.62 335 THR A C 1
ATOM 2647 O O . THR A 1 335 ? -17.159 7.361 34.628 1.00 93.62 335 THR A O 1
ATOM 2650 N N . ARG A 1 336 ? -16.166 6.381 32.869 1.00 92.81 336 ARG A N 1
ATOM 2651 C CA . ARG A 1 336 ? -16.679 7.292 31.845 1.00 92.81 336 ARG A CA 1
ATOM 2652 C C . ARG A 1 336 ? -18.131 7.022 31.437 1.00 92.81 336 ARG A C 1
ATOM 2654 O O . ARG A 1 336 ? -18.689 7.791 30.659 1.00 92.81 336 ARG A O 1
ATOM 2661 N N . ASN A 1 337 ? -18.773 5.980 31.973 1.00 93.19 337 ASN A N 1
ATOM 2662 C CA . ASN A 1 337 ? -20.150 5.589 31.653 1.00 93.19 337 ASN A CA 1
ATOM 2663 C C . ASN A 1 337 ? -20.382 5.264 30.159 1.00 93.19 337 ASN A C 1
ATOM 2665 O O . ASN A 1 337 ? -21.460 5.514 29.611 1.00 93.19 337 ASN A O 1
ATOM 2669 N N . GLU A 1 338 ? -19.385 4.678 29.492 1.00 93.81 338 GLU A N 1
ATOM 2670 C CA . GLU A 1 338 ? -19.355 4.422 28.044 1.00 93.81 338 GLU A CA 1
ATOM 2671 C C . GLU A 1 338 ? -20.132 3.146 27.648 1.00 93.81 338 GLU A C 1
ATOM 2673 O O . GLU A 1 338 ? -19.603 2.224 27.025 1.00 93.81 338 GLU A O 1
ATOM 2678 N N . LYS A 1 339 ? -21.427 3.071 27.995 1.00 92.50 339 LYS A N 1
ATOM 2679 C CA . LYS A 1 339 ? -22.278 1.866 27.835 1.00 92.50 339 LYS A CA 1
ATOM 2680 C C . LYS A 1 339 ? -22.236 1.236 26.438 1.00 92.50 339 LYS A C 1
ATOM 2682 O O . LYS A 1 339 ? -22.276 0.017 26.297 1.00 92.50 339 LYS A O 1
ATOM 2687 N N . GLN A 1 340 ? -22.210 2.065 25.394 1.00 93.06 340 GLN A N 1
ATOM 2688 C CA . GLN A 1 340 ? -22.204 1.589 24.009 1.00 93.06 340 GLN A CA 1
ATOM 2689 C C . GLN A 1 340 ? -20.881 0.909 23.645 1.00 93.06 340 GLN A C 1
ATOM 2691 O O . GLN A 1 340 ? -20.910 -0.123 22.980 1.00 93.06 340 GLN A O 1
ATOM 2696 N N . LEU A 1 341 ? -19.753 1.434 24.131 1.00 93.75 341 LEU A N 1
ATOM 2697 C CA . LEU A 1 341 ? -18.444 0.808 23.949 1.00 93.75 341 LEU A CA 1
ATOM 2698 C C . LEU A 1 341 ? -18.277 -0.431 24.821 1.00 93.75 341 LEU A C 1
ATOM 2700 O O . LEU A 1 341 ? -17.633 -1.376 24.392 1.00 93.75 341 LEU A O 1
ATOM 2704 N N . LEU A 1 342 ? -18.889 -0.465 26.008 1.00 94.56 342 LEU A N 1
ATOM 2705 C CA . LEU A 1 342 ? -18.876 -1.641 26.882 1.00 94.56 342 LEU A CA 1
ATOM 2706 C C . LEU A 1 342 ? -19.684 -2.821 26.311 1.00 94.56 342 LEU A C 1
ATOM 2708 O O . LEU A 1 342 ? -19.372 -3.975 26.601 1.00 94.56 342 LEU A O 1
ATOM 2712 N N . ALA A 1 343 ? -20.710 -2.563 25.493 1.00 94.00 343 ALA A N 1
ATOM 2713 C CA . ALA A 1 343 ? -21.649 -3.592 25.043 1.00 94.00 343 ALA A CA 1
ATOM 2714 C C . ALA A 1 343 ? -20.999 -4.790 24.303 1.00 94.00 343 ALA A C 1
ATOM 2716 O O . ALA A 1 343 ? -21.327 -5.921 24.669 1.00 94.00 343 ALA A O 1
ATOM 2717 N N . PRO A 1 344 ? -20.071 -4.612 23.336 1.00 93.88 344 PRO A N 1
ATOM 2718 C CA . PRO A 1 344 ? -19.3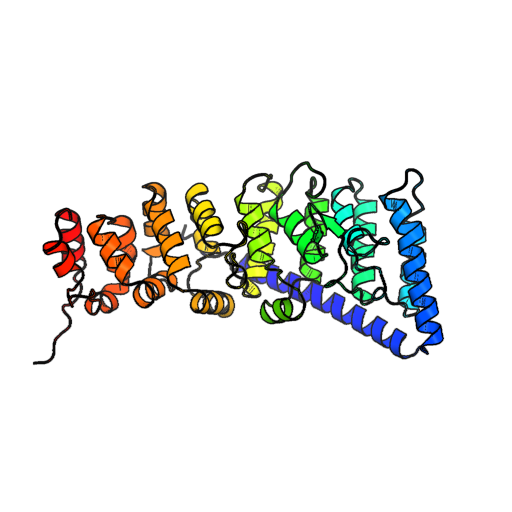53 -5.728 22.710 1.00 93.88 344 PRO A CA 1
ATOM 2719 C C . PRO A 1 344 ? -18.621 -6.641 23.703 1.00 93.88 344 PRO A C 1
ATOM 2721 O O . PRO A 1 344 ? -18.714 -7.866 23.600 1.00 93.88 344 PRO A O 1
ATOM 2724 N N . PHE A 1 345 ? -17.946 -6.056 24.699 1.00 95.12 345 PHE A N 1
ATOM 2725 C CA . PHE A 1 345 ? -17.224 -6.800 25.735 1.00 95.12 345 PHE A CA 1
ATOM 2726 C C . PHE A 1 345 ? -18.197 -7.625 26.584 1.00 95.12 345 PHE A C 1
ATOM 2728 O O . PHE A 1 345 ? -18.050 -8.838 26.722 1.00 95.12 345 PHE A O 1
ATOM 2735 N N . LEU A 1 346 ? -19.237 -6.975 27.110 1.00 93.62 346 LEU A N 1
ATOM 2736 C CA . LEU A 1 346 ? -20.195 -7.591 28.032 1.00 93.62 346 LEU A CA 1
ATOM 2737 C C . LEU A 1 346 ? -21.049 -8.678 27.375 1.00 93.62 346 LEU A C 1
ATOM 2739 O O . LEU A 1 346 ? -21.438 -9.646 28.030 1.00 93.62 346 LEU A O 1
ATOM 2743 N N . LYS A 1 347 ? -21.343 -8.534 26.081 1.00 92.56 347 LYS A N 1
ATOM 2744 C CA . LYS A 1 347 ? -22.166 -9.496 25.349 1.00 92.56 347 LYS A CA 1
ATOM 2745 C C . LYS A 1 347 ? -21.403 -10.782 25.027 1.00 92.56 347 LYS A C 1
ATOM 2747 O O . LYS A 1 347 ? -21.960 -11.862 25.205 1.00 92.56 347 LYS A O 1
ATOM 2752 N N . ASN A 1 348 ? -20.151 -10.665 24.579 1.00 92.12 348 ASN A N 1
ATOM 2753 C CA . ASN A 1 348 ? -19.427 -11.775 23.949 1.00 92.12 348 ASN A CA 1
ATOM 2754 C C . ASN A 1 348 ? -18.255 -12.330 24.785 1.00 92.12 348 ASN A C 1
ATOM 2756 O O . ASN A 1 348 ? -17.763 -13.409 24.471 1.00 92.12 348 ASN A O 1
ATOM 2760 N N . TYR A 1 349 ? -17.824 -11.644 25.854 1.00 93.12 349 TYR A N 1
ATOM 2761 C CA . TYR A 1 349 ? -16.590 -11.971 26.594 1.00 93.12 349 TYR A CA 1
ATOM 2762 C C . TYR A 1 349 ? -16.772 -12.122 28.110 1.00 93.12 349 TYR A C 1
ATOM 2764 O O . TYR A 1 349 ? -15.854 -11.876 28.891 1.00 93.12 349 TYR A O 1
ATOM 2772 N N . LYS A 1 350 ? -17.956 -12.553 28.561 1.00 89.81 350 LYS A N 1
ATOM 2773 C CA . LYS A 1 350 ? -18.307 -12.647 29.993 1.00 89.81 350 LYS A CA 1
ATOM 2774 C C . LYS A 1 350 ? -17.270 -13.397 30.837 1.00 89.81 350 LYS A C 1
ATOM 2776 O O . LYS A 1 350 ? -16.930 -12.942 31.923 1.00 89.81 350 LYS A O 1
ATOM 2781 N N . ARG A 1 351 ? -16.741 -14.516 30.328 1.00 87.31 351 ARG A N 1
ATOM 2782 C CA . ARG A 1 351 ? -15.755 -15.354 31.033 1.00 87.31 351 ARG A CA 1
ATOM 2783 C C . ARG A 1 351 ? -14.393 -14.670 31.185 1.00 87.31 351 ARG A C 1
ATOM 2785 O O . ARG A 1 351 ? -13.730 -14.819 32.204 1.00 87.31 351 ARG A O 1
ATOM 2792 N N . GLN A 1 352 ? -13.954 -13.926 30.179 1.00 90.50 352 GLN A N 1
ATOM 2793 C CA . GLN A 1 352 ? -12.706 -13.171 30.257 1.00 90.50 352 GLN A CA 1
ATOM 2794 C C . GLN A 1 352 ? -12.867 -11.968 31.191 1.00 90.50 352 GLN A C 1
ATOM 2796 O O . GLN A 1 352 ? -11.957 -11.642 31.944 1.00 90.50 352 GLN A O 1
ATOM 2801 N N . LEU A 1 353 ? -14.049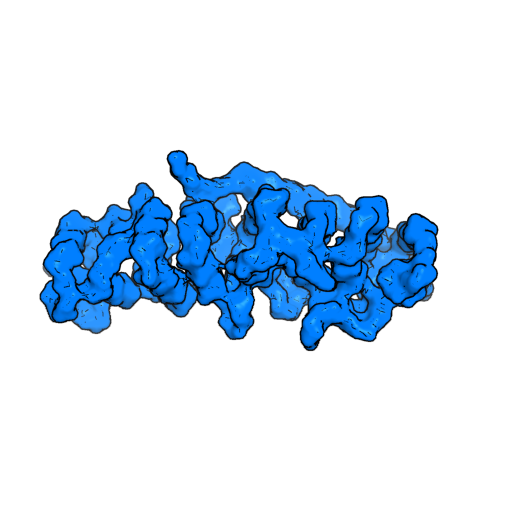 -11.345 31.201 1.00 90.81 353 LEU A N 1
ATOM 2802 C CA . LEU A 1 353 ? -14.345 -10.231 32.099 1.00 90.81 353 LEU A CA 1
ATOM 2803 C C . LEU A 1 353 ? -14.506 -10.660 33.564 1.00 90.81 353 LEU A C 1
ATOM 2805 O O . LEU A 1 353 ? -14.215 -9.858 34.445 1.00 90.81 353 LEU A O 1
ATOM 2809 N N . SER A 1 354 ? -14.921 -11.902 33.849 1.00 86.00 354 SER A N 1
ATOM 2810 C CA . SER A 1 354 ? -15.062 -12.393 35.233 1.00 86.00 354 SER A CA 1
ATOM 2811 C C . SER A 1 354 ? -13.753 -12.491 35.998 1.00 86.00 354 SER A C 1
ATOM 2813 O O . SER A 1 354 ? -13.740 -12.343 37.214 1.00 86.00 354 SER A O 1
ATOM 2815 N N . ILE A 1 355 ? -12.655 -12.732 35.289 1.00 88.69 355 ILE A N 1
ATOM 2816 C CA . ILE A 1 355 ? -11.321 -12.826 35.888 1.00 88.69 355 ILE A CA 1
ATOM 2817 C C . ILE A 1 355 ? -10.577 -11.487 35.857 1.00 88.69 355 ILE A C 1
ATOM 2819 O O . ILE A 1 355 ? -9.474 -11.388 36.383 1.00 88.69 355 ILE A O 1
ATOM 2823 N N . LEU A 1 356 ? -11.156 -10.461 35.224 1.00 90.88 356 LEU A N 1
ATOM 2824 C CA . LEU A 1 356 ? -10.517 -9.165 35.076 1.00 90.88 356 LEU A CA 1
ATOM 2825 C C . LEU A 1 356 ? -10.546 -8.404 36.403 1.00 90.88 356 LEU A C 1
ATOM 2827 O O . LEU A 1 356 ? -11.616 -8.160 36.966 1.00 90.88 356 LEU A O 1
ATOM 2831 N N . GLN A 1 357 ? -9.372 -7.978 36.860 1.00 92.00 357 GLN A N 1
ATOM 2832 C CA . GLN A 1 357 ? -9.209 -7.193 38.078 1.00 92.00 357 GLN A CA 1
ATOM 2833 C C . GLN A 1 357 ? -8.399 -5.932 37.805 1.00 92.00 357 GLN A C 1
ATOM 2835 O O . GLN A 1 357 ? -7.523 -5.920 36.940 1.00 92.00 357 GLN A O 1
ATOM 2840 N N . ASN A 1 358 ? -8.718 -4.857 38.523 1.00 91.62 358 ASN A N 1
ATOM 2841 C CA . ASN A 1 358 ? -7.877 -3.667 38.526 1.00 91.62 358 ASN A CA 1
ATOM 2842 C C . ASN A 1 358 ? -6.646 -3.878 39.428 1.00 91.62 358 ASN A C 1
ATOM 2844 O O . ASN A 1 358 ? -6.508 -4.902 40.094 1.00 91.62 3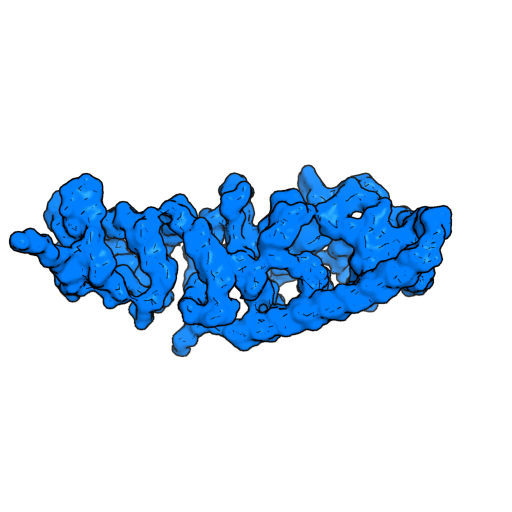58 ASN A O 1
ATOM 2848 N N . GLU A 1 359 ? -5.786 -2.864 39.514 1.00 89.12 359 GLU A N 1
ATOM 2849 C CA . GLU A 1 359 ? -4.585 -2.871 40.369 1.00 89.12 359 GLU A CA 1
ATOM 2850 C C . GLU A 1 359 ? -4.883 -3.099 41.864 1.00 89.12 359 GLU A C 1
ATOM 2852 O O . GLU A 1 359 ? -3.999 -3.482 42.621 1.00 89.12 359 GLU A O 1
ATOM 2857 N N . LYS A 1 360 ? -6.133 -2.889 42.299 1.00 90.25 360 LYS A N 1
ATOM 2858 C CA . LYS A 1 360 ? -6.604 -3.104 43.676 1.00 90.25 360 LYS A CA 1
ATOM 2859 C C . LYS A 1 360 ? -7.329 -4.445 43.863 1.00 90.25 360 LYS A C 1
ATOM 2861 O O . LYS A 1 360 ? -8.000 -4.627 44.875 1.00 90.25 360 LYS A O 1
ATOM 2866 N N . GLY A 1 361 ? -7.265 -5.353 42.886 1.00 90.19 361 GLY A N 1
ATOM 2867 C CA . GLY A 1 361 ? -7.933 -6.659 42.939 1.00 90.19 361 GLY A CA 1
ATOM 2868 C C . GLY A 1 361 ? -9.459 -6.606 42.785 1.00 90.19 361 GLY A C 1
ATOM 2869 O O . GLY A 1 361 ? -10.140 -7.591 43.053 1.00 90.19 361 GLY A O 1
ATOM 2870 N N . GLN A 1 362 ? -10.028 -5.471 42.371 1.00 91.81 362 GLN A N 1
ATOM 2871 C CA . GLN A 1 362 ? -11.476 -5.304 42.237 1.00 91.81 362 GLN A CA 1
ATOM 2872 C C . GLN A 1 362 ? -11.950 -5.750 40.854 1.00 91.81 362 GLN A C 1
ATOM 2874 O O . GLN A 1 362 ? -11.368 -5.361 39.838 1.00 91.81 362 GLN A O 1
ATOM 2879 N N . SER A 1 363 ? -13.058 -6.493 40.806 1.00 91.44 363 SER A N 1
ATOM 2880 C CA . SER A 1 363 ? -13.757 -6.789 39.550 1.00 91.44 363 SER A CA 1
ATOM 2881 C C . SER A 1 363 ? -14.366 -5.525 38.930 1.00 91.44 363 SER A C 1
ATOM 2883 O O . SER A 1 363 ? -14.531 -4.505 39.603 1.00 91.44 363 SER A O 1
ATOM 2885 N N . LEU A 1 364 ? -14.771 -5.580 37.655 1.00 91.31 364 LEU A N 1
ATOM 2886 C CA . LEU A 1 364 ? -15.430 -4.449 36.980 1.00 91.31 364 LEU A CA 1
ATOM 2887 C C . LEU A 1 364 ? -16.673 -3.942 37.731 1.00 91.31 364 LEU A C 1
ATOM 2889 O O . LEU A 1 364 ? -16.859 -2.733 37.857 1.00 91.31 364 LEU A O 1
ATOM 2893 N N . LEU A 1 365 ? -17.507 -4.849 38.258 1.00 92.00 365 LEU A N 1
ATOM 2894 C CA . LEU A 1 365 ? -18.707 -4.477 39.013 1.00 92.00 365 LEU A CA 1
ATOM 2895 C C . LEU A 1 365 ? -18.352 -3.859 40.371 1.00 92.00 365 LEU A C 1
ATOM 2897 O O . LEU A 1 365 ? -18.910 -2.822 40.728 1.00 92.00 365 LEU A O 1
ATOM 2901 N N . GLN A 1 366 ? -17.404 -4.452 41.103 1.00 92.19 366 GLN A N 1
ATOM 2902 C CA . GLN A 1 366 ? -16.934 -3.890 42.372 1.00 92.19 366 GLN A CA 1
ATOM 2903 C C . GLN A 1 366 ? -16.351 -2.496 42.147 1.00 92.19 366 GLN A C 1
ATOM 2905 O O . GLN A 1 366 ? -16.730 -1.551 42.835 1.00 92.19 366 GLN A O 1
ATOM 2910 N N . TYR A 1 367 ? -15.492 -2.339 41.144 1.00 93.62 367 TYR A N 1
ATOM 2911 C CA . TYR A 1 367 ? -14.918 -1.050 40.789 1.00 93.62 367 TYR A CA 1
ATOM 2912 C C . TYR A 1 367 ? -16.000 -0.014 40.448 1.00 93.62 367 TYR A C 1
ATOM 2914 O O . TYR A 1 367 ? -15.947 1.108 40.949 1.00 93.62 367 TYR A O 1
ATOM 2922 N N . ALA A 1 368 ? -17.027 -0.397 39.681 1.00 92.81 368 ALA A N 1
ATOM 2923 C CA . ALA A 1 368 ? -18.156 0.471 39.342 1.00 92.81 368 ALA A CA 1
ATOM 2924 C C . ALA A 1 368 ? -18.935 0.962 40.575 1.00 92.81 368 ALA A C 1
ATOM 2926 O O . ALA A 1 368 ? -19.309 2.129 40.637 1.00 92.81 368 ALA A O 1
ATOM 2927 N N . GLN A 1 369 ? -19.177 0.087 41.557 1.00 92.44 369 GLN A N 1
ATOM 2928 C CA . GLN A 1 369 ? -19.942 0.414 42.767 1.00 92.44 369 GLN A CA 1
ATOM 2929 C C . GLN A 1 369 ? -19.172 1.308 43.745 1.00 92.44 369 GLN A C 1
ATOM 2931 O O . GLN A 1 369 ? -19.783 2.113 44.443 1.00 92.44 369 GLN A O 1
ATOM 2936 N N . HIS A 1 370 ? -17.845 1.169 43.797 1.00 91.50 370 HIS A N 1
ATOM 2937 C CA . HIS A 1 370 ? -16.992 1.913 44.730 1.00 91.50 370 HIS A CA 1
ATOM 2938 C C . HIS A 1 370 ? -16.421 3.206 44.130 1.00 91.50 370 HIS A C 1
ATOM 2940 O O . HIS A 1 370 ? -15.805 3.995 44.847 1.00 91.50 370 HIS A O 1
ATOM 2946 N N . THR A 1 371 ? -16.614 3.446 42.830 1.00 93.00 371 THR A N 1
ATOM 2947 C CA . THR A 1 371 ? -16.106 4.646 42.158 1.00 93.00 371 THR A CA 1
ATOM 2948 C C . THR A 1 371 ? -17.171 5.737 42.087 1.00 93.00 371 THR A C 1
ATOM 2950 O O . THR A 1 371 ? -18.256 5.554 41.536 1.00 93.00 371 THR A O 1
ATOM 2953 N N . ARG A 1 372 ? -16.842 6.923 42.609 1.00 90.81 372 ARG A N 1
ATOM 2954 C CA . ARG A 1 372 ? -17.714 8.103 42.542 1.00 90.81 372 ARG A CA 1
ATOM 2955 C C . ARG A 1 372 ? -17.946 8.523 41.083 1.00 90.81 372 ARG A C 1
ATOM 2957 O O . ARG A 1 372 ? -17.002 8.604 40.307 1.00 90.81 372 ARG A O 1
ATOM 2964 N N . GLY A 1 373 ? -19.191 8.850 40.727 1.00 89.00 373 GLY A N 1
ATOM 2965 C CA . GLY A 1 373 ? -19.553 9.371 39.397 1.00 89.00 373 GLY A CA 1
ATOM 2966 C C . GLY A 1 373 ? -19.977 8.314 38.367 1.00 89.00 373 GLY A C 1
ATOM 2967 O O . GLY A 1 373 ? -20.404 8.669 37.264 1.00 89.00 373 GLY A O 1
ATOM 2968 N N . VAL A 1 374 ? -19.935 7.026 38.719 1.00 94.12 374 VAL A N 1
ATOM 2969 C CA . VAL A 1 374 ? -20.533 5.964 37.898 1.00 94.12 374 VAL A CA 1
ATOM 2970 C C . VAL A 1 374 ? -22.059 6.018 38.028 1.00 94.12 374 VAL A C 1
ATOM 2972 O O . VAL A 1 374 ? -22.608 6.015 39.128 1.00 94.12 374 VAL A O 1
ATOM 2975 N N . LYS A 1 375 ? -22.761 6.093 36.895 1.00 94.44 375 LYS A N 1
ATOM 2976 C CA . LYS A 1 375 ? -24.227 6.169 36.823 1.00 94.44 375 LYS A CA 1
ATOM 2977 C C . LYS A 1 375 ? -24.857 4.815 37.156 1.00 94.44 375 LYS A C 1
ATOM 2979 O O . LYS A 1 375 ? -24.342 3.775 36.744 1.00 94.44 375 LYS A O 1
ATOM 2984 N N . ALA A 1 376 ? -26.021 4.842 37.811 1.00 90.88 376 ALA A N 1
ATOM 2985 C CA . ALA A 1 376 ? -26.772 3.646 38.207 1.00 90.88 376 ALA A CA 1
ATOM 2986 C C . ALA A 1 376 ? -27.008 2.682 37.034 1.00 90.88 376 ALA A C 1
ATOM 2988 O O . ALA A 1 376 ? -26.761 1.488 37.158 1.00 90.88 376 ALA A O 1
ATOM 2989 N N . ASP A 1 377 ? -27.372 3.201 35.864 1.00 91.06 377 ASP A N 1
ATOM 2990 C CA . ASP A 1 377 ? -27.571 2.374 34.679 1.00 91.06 377 ASP A CA 1
ATOM 2991 C C . ASP A 1 377 ? -26.305 1.643 34.198 1.00 91.06 377 ASP A C 1
ATOM 2993 O O . ASP A 1 377 ? -26.403 0.591 33.575 1.00 91.06 377 ASP A O 1
ATOM 2997 N N . THR A 1 378 ? -25.112 2.214 34.401 1.00 91.19 378 THR A N 1
ATOM 2998 C CA . THR A 1 378 ? -23.845 1.548 34.049 1.00 91.19 378 THR A CA 1
ATOM 2999 C C . THR A 1 378 ? -23.603 0.380 35.001 1.00 91.19 378 THR A C 1
ATOM 3001 O O . THR A 1 378 ? -23.219 -0.702 34.565 1.00 91.19 378 THR A O 1
ATOM 3004 N N . ILE A 1 379 ? -23.895 0.567 36.292 1.00 90.19 379 ILE A N 1
ATOM 3005 C CA . ILE A 1 379 ? -23.850 -0.505 37.298 1.00 90.19 379 ILE A CA 1
ATOM 3006 C C . ILE A 1 379 ? -24.873 -1.592 36.947 1.00 90.19 379 ILE A C 1
ATOM 3008 O O . ILE A 1 379 ? -24.549 -2.777 36.982 1.00 90.19 379 ILE A O 1
ATOM 3012 N N . GLN A 1 380 ? -26.086 -1.195 36.561 1.00 89.56 380 GLN A N 1
ATOM 3013 C CA . GLN A 1 380 ? -27.146 -2.114 36.165 1.00 89.56 380 GLN A CA 1
ATOM 3014 C C . GLN A 1 380 ? -26.764 -2.918 34.916 1.00 89.56 380 GLN A C 1
ATOM 3016 O O . GLN A 1 380 ? -26.894 -4.137 34.923 1.00 89.56 380 GLN A O 1
ATOM 3021 N N . LEU A 1 381 ? -26.179 -2.274 33.901 1.00 90.69 381 LEU A N 1
ATOM 3022 C CA . LEU A 1 381 ? -25.645 -2.947 32.713 1.00 90.69 381 LEU A CA 1
ATOM 3023 C C . LEU A 1 381 ? -24.603 -4.023 33.075 1.00 90.69 381 LEU A C 1
ATOM 3025 O O . LEU A 1 381 ? -24.611 -5.108 32.496 1.00 90.69 381 LEU A O 1
ATOM 3029 N N . LEU A 1 382 ? -23.711 -3.743 34.032 1.00 89.81 382 LEU A N 1
ATOM 3030 C CA . LEU A 1 382 ? -22.712 -4.712 34.498 1.00 89.81 382 LEU A CA 1
ATOM 3031 C C . LEU A 1 382 ? -23.339 -5.873 35.284 1.00 89.81 382 LEU A C 1
ATOM 3033 O O . LEU A 1 382 ? -22.870 -7.003 35.161 1.00 89.81 382 LEU A O 1
ATOM 3037 N N . ARG A 1 383 ? -24.402 -5.617 36.059 1.00 87.25 383 ARG A N 1
ATOM 3038 C CA . ARG A 1 383 ? -25.174 -6.666 36.747 1.00 87.25 383 ARG A CA 1
ATOM 3039 C C . ARG A 1 383 ? -25.885 -7.575 35.748 1.00 87.25 383 ARG A C 1
ATOM 3041 O O . ARG A 1 383 ? -25.725 -8.786 35.808 1.00 87.25 383 ARG A O 1
ATOM 3048 N N . GLU A 1 384 ? -26.605 -6.990 34.795 1.00 86.31 384 GLU A N 1
ATOM 3049 C CA . GLU A 1 384 ? -27.366 -7.708 33.761 1.00 86.31 384 GLU A CA 1
ATOM 3050 C C . GLU A 1 384 ? -26.475 -8.498 32.802 1.00 86.31 384 GLU A C 1
ATOM 3052 O O . GLU A 1 384 ? -26.881 -9.528 32.259 1.00 86.31 384 GLU A O 1
ATOM 3057 N N . ALA A 1 385 ? -25.229 -8.058 32.617 1.00 81.81 385 ALA A N 1
ATOM 3058 C CA . ALA A 1 385 ? -24.249 -8.817 31.859 1.00 81.81 385 ALA A CA 1
ATOM 3059 C C . ALA A 1 385 ? -23.981 -10.208 32.469 1.00 81.81 385 ALA A C 1
ATOM 3061 O O . ALA A 1 385 ? -23.479 -11.070 31.744 1.00 81.81 385 ALA A O 1
ATOM 3062 N N . ASN A 1 386 ? -24.368 -10.472 33.729 1.00 70.19 386 ASN A N 1
ATOM 3063 C CA . ASN A 1 386 ? -24.148 -11.739 34.436 1.00 70.19 386 ASN A CA 1
ATOM 3064 C C . ASN A 1 386 ? -22.696 -12.204 34.284 1.00 70.19 386 ASN A C 1
ATOM 3066 O O . ASN A 1 386 ? -22.430 -13.332 33.866 1.00 70.19 386 ASN A O 1
ATOM 3070 N N . ILE A 1 387 ? -21.752 -11.297 34.543 1.00 68.19 387 ILE A N 1
ATOM 3071 C CA . ILE A 1 387 ? -20.332 -11.640 34.578 1.00 68.19 387 ILE A CA 1
ATOM 3072 C C . ILE A 1 387 ? -20.160 -12.618 35.752 1.00 68.19 387 ILE A C 1
ATOM 3074 O O . ILE A 1 387 ? -20.444 -12.219 36.883 1.00 68.19 387 ILE A O 1
ATOM 3078 N N . PRO A 1 388 ? -19.766 -13.885 35.514 1.00 58.00 388 PRO A N 1
ATOM 3079 C CA . PRO A 1 388 ? -19.618 -14.861 36.588 1.00 58.00 388 PRO A CA 1
ATOM 3080 C C . PRO A 1 388 ? -18.688 -14.309 37.670 1.00 58.00 388 PRO A C 1
ATOM 3082 O O . PRO A 1 388 ? -17.688 -13.673 37.348 1.00 58.00 388 PRO A O 1
ATOM 3085 N N . PHE A 1 389 ? -18.973 -14.535 38.950 1.00 53.88 389 PHE A N 1
ATOM 3086 C CA . PHE A 1 389 ? -17.928 -14.314 39.946 1.00 53.88 389 PHE A CA 1
ATOM 3087 C C . PHE A 1 389 ? -16.841 -15.368 39.713 1.00 53.88 389 PHE A C 1
ATOM 3089 O O . PHE A 1 389 ? -17.187 -16.529 39.466 1.00 53.88 389 PHE A O 1
ATOM 3096 N N . PRO A 1 390 ? -15.547 -15.003 39.743 1.00 49.50 390 PRO A N 1
ATOM 3097 C CA . PRO A 1 390 ? -14.509 -16.014 39.752 1.00 49.50 390 PRO A CA 1
ATOM 3098 C C . PRO A 1 390 ? -14.780 -16.889 40.976 1.00 49.50 390 PRO A C 1
ATOM 3100 O O . PRO A 1 390 ? -14.874 -16.385 42.096 1.00 49.50 390 PRO A O 1
ATOM 3103 N N . ALA A 1 391 ? -15.006 -18.183 40.743 1.00 43.78 391 ALA A N 1
ATOM 3104 C CA . ALA A 1 391 ? -15.080 -19.161 41.810 1.00 43.78 391 ALA A CA 1
ATOM 3105 C C . ALA A 1 391 ? -13.692 -19.196 42.447 1.00 43.78 391 ALA A C 1
ATOM 3107 O O . ALA A 1 391 ? -12.787 -19.870 41.959 1.00 43.78 391 ALA A O 1
ATOM 3108 N N . TYR A 1 392 ? -13.492 -18.379 43.475 1.00 40.84 392 TYR A N 1
ATOM 3109 C CA . TYR A 1 392 ? -12.354 -18.546 44.350 1.00 40.84 392 TYR A CA 1
ATOM 3110 C C . TYR A 1 392 ? -12.521 -19.910 45.002 1.00 40.84 392 TYR A C 1
ATOM 3112 O O . TYR A 1 392 ? -13.558 -20.181 45.610 1.00 40.84 392 TYR A O 1
ATOM 3120 N N . GLY A 1 393 ? -11.532 -20.778 44.778 1.00 43.06 393 GLY A N 1
ATOM 3121 C CA . GLY A 1 393 ? -11.425 -22.041 45.487 1.00 43.06 393 GLY A CA 1
ATOM 3122 C C . GLY A 1 393 ? -11.589 -21.784 46.979 1.00 43.06 393 GLY A C 1
ATOM 3123 O O . GLY A 1 393 ? -10.936 -20.895 47.532 1.00 43.06 393 GLY A O 1
ATOM 3124 N N . GLN A 1 394 ? -12.529 -22.519 47.564 1.00 33.50 394 GLN A N 1
ATOM 3125 C CA . GLN A 1 394 ? -12.499 -22.848 48.980 1.00 33.50 394 GLN A CA 1
ATOM 3126 C C . GLN A 1 394 ? -11.254 -23.675 49.284 1.00 33.50 394 GLN A C 1
ATOM 3128 O O . GLN A 1 394 ? -10.845 -24.453 48.387 1.00 33.50 394 GLN A O 1
#

Secondary structure (DSSP, 8-state):
------HHHHHHHHHHHHHHHHHHHHHHHHHHHHHHTS-HHHHHHHHHHHHHHIIIIIHHHHH-SS---HHHHHHHHHHHHHTT--STTS--STTSS--HHHHHHHGGG---HHHHHHHHHHHHHHHHTT--TTT-EEEETTEEEEHHHHHHHHHHS-B--STTS--SHHHHHHHHHHHHHH---HHHHHHHSSS--HHHHHHHHHHT--SB-TTTHHHHHHHHHHHHHHT--SS-SS-TT-TTTSHHHHHHHHHHH--HHHHHHHSPPP-GGGHHHHHHHHHH--HHHHHHHHHHHHTSHHHHHHHHHHHSSS--HHHHHHHHH-HHHHHHHHHTT-HHHHHHHHHH-HHHHHT-B-TTS-BHHHHHHHSTT--HHHHHHHHHTT-PPP----